Protein AF-A0A3B8PQ65-F1 (afdb_monomer_lite)

Radius of gyration: 44.31 Å; chains: 1; bounding box: 103×85×100 Å

Structure (mmCIF, N/CA/C/O backbone):
data_AF-A0A3B8PQ65-F1
#
_entry.id   AF-A0A3B8PQ65-F1
#
loop_
_atom_site.group_PDB
_atom_site.id
_atom_site.type_symbol
_atom_site.label_atom_id
_atom_site.label_alt_id
_atom_site.label_comp_id
_atom_site.label_asym_id
_atom_site.label_entity_id
_atom_site.label_seq_id
_atom_site.pdbx_PDB_ins_code
_atom_site.Cartn_x
_atom_site.Cartn_y
_atom_site.Cartn_z
_atom_site.occupancy
_atom_site.B_iso_or_equiv
_atom_site.auth_seq_id
_atom_site.auth_comp_id
_atom_site.auth_asym_id
_atom_site.auth_atom_id
_atom_site.pdbx_PDB_model_num
ATOM 1 N N . MET A 1 1 ? 38.666 -5.183 8.994 1.00 46.81 1 MET A N 1
ATOM 2 C CA . MET A 1 1 ? 38.186 -4.923 7.622 1.00 46.81 1 MET A CA 1
ATOM 3 C C . MET A 1 1 ? 37.839 -6.286 7.049 1.00 46.81 1 MET A C 1
ATOM 5 O O . MET A 1 1 ? 38.739 -7.111 6.954 1.00 46.81 1 MET A O 1
ATOM 9 N N . HIS A 1 2 ? 36.558 -6.598 6.848 1.00 49.34 2 HIS A N 1
ATOM 10 C CA . HIS A 1 2 ? 36.187 -7.867 6.217 1.00 49.34 2 HIS A CA 1
ATOM 11 C C . HIS A 1 2 ? 36.594 -7.792 4.737 1.00 49.34 2 HIS A C 1
ATOM 13 O O . HIS A 1 2 ? 36.259 -6.827 4.061 1.00 49.34 2 HIS A O 1
ATOM 19 N N . PHE A 1 3 ? 37.403 -8.756 4.287 1.00 73.19 3 PHE A N 1
ATOM 20 C CA . PHE A 1 3 ? 38.024 -8.808 2.952 1.00 73.19 3 PHE A CA 1
ATOM 21 C C . PHE A 1 3 ? 37.156 -9.505 1.893 1.00 73.19 3 PHE A C 1
ATOM 23 O O . PHE A 1 3 ? 37.560 -9.598 0.737 1.00 73.19 3 PHE A O 1
ATOM 30 N N . LEU A 1 4 ? 36.000 -10.036 2.285 1.00 80.88 4 LEU A N 1
ATOM 31 C CA . LEU A 1 4 ? 35.111 -10.779 1.400 1.00 80.88 4 LEU A CA 1
ATOM 32 C C . LEU A 1 4 ? 33.912 -9.908 1.014 1.00 80.88 4 LEU A C 1
ATOM 34 O O . LEU A 1 4 ? 33.467 -9.116 1.847 1.00 80.88 4 LEU A O 1
ATOM 38 N N . PRO A 1 5 ? 33.402 -10.045 -0.223 1.00 77.44 5 PRO A N 1
ATOM 39 C CA . PRO A 1 5 ? 32.169 -9.385 -0.630 1.00 77.44 5 PRO A CA 1
ATOM 40 C C . PRO A 1 5 ? 30.992 -9.868 0.225 1.00 77.44 5 PRO A C 1
ATOM 42 O O . PRO A 1 5 ? 31.006 -10.990 0.740 1.00 77.44 5 PRO A O 1
ATOM 45 N N . ASP A 1 6 ? 29.974 -9.019 0.358 1.00 80.25 6 ASP A N 1
ATOM 46 C CA . ASP A 1 6 ? 28.761 -9.352 1.101 1.00 80.25 6 ASP A CA 1
ATOM 47 C C . ASP A 1 6 ? 28.081 -10.593 0.509 1.00 80.25 6 ASP A C 1
ATOM 49 O O . ASP A 1 6 ? 27.907 -10.719 -0.707 1.00 80.25 6 ASP A O 1
ATOM 53 N N . VAL A 1 7 ? 27.683 -11.513 1.389 1.00 80.88 7 VAL A N 1
ATOM 54 C CA . VAL A 1 7 ? 26.943 -12.724 1.025 1.00 80.88 7 VAL A CA 1
ATOM 55 C C . VAL A 1 7 ? 25.487 -12.534 1.422 1.00 80.88 7 VAL A C 1
ATOM 57 O O . VAL A 1 7 ? 25.176 -12.254 2.579 1.00 80.88 7 VAL A O 1
ATOM 60 N N . TRP A 1 8 ? 24.592 -12.709 0.457 1.00 80.69 8 TRP A N 1
ATOM 61 C CA . TRP A 1 8 ? 23.153 -12.657 0.682 1.00 80.69 8 TRP A CA 1
ATOM 62 C C . TRP A 1 8 ? 22.672 -14.038 1.125 1.00 80.69 8 TRP A C 1
ATOM 64 O O . TRP A 1 8 ? 22.836 -15.014 0.396 1.00 80.69 8 TRP A O 1
ATOM 74 N N . VAL A 1 9 ? 22.099 -14.115 2.325 1.00 88.88 9 VAL A N 1
ATOM 75 C CA . VAL A 1 9 ? 21.521 -15.346 2.880 1.00 88.88 9 VAL A CA 1
ATOM 76 C C . VAL A 1 9 ? 20.003 -15.240 2.822 1.00 88.88 9 VAL A C 1
ATOM 78 O O . VAL A 1 9 ? 19.436 -14.166 3.041 1.00 88.88 9 VAL A O 1
ATOM 81 N N . GLU A 1 10 ? 19.343 -16.348 2.500 1.00 88.69 10 GLU A N 1
ATOM 82 C CA . GLU A 1 10 ? 17.889 -16.416 2.509 1.00 88.69 10 GLU A CA 1
ATOM 83 C C . GLU A 1 10 ? 17.350 -16.171 3.925 1.00 88.69 10 GLU A C 1
ATOM 85 O O . GLU A 1 10 ? 17.891 -16.650 4.917 1.00 88.69 10 GLU A O 1
ATOM 90 N N . CYS A 1 11 ? 16.282 -15.385 4.026 1.00 90.25 11 CYS A N 1
ATOM 91 C CA . CYS A 1 11 ? 15.634 -15.115 5.302 1.00 90.25 11 CYS A CA 1
ATOM 92 C C . CYS A 1 11 ? 14.860 -16.354 5.778 1.00 90.25 11 CYS A C 1
ATOM 94 O O . CYS A 1 11 ? 13.925 -16.773 5.100 1.00 90.25 11 CYS A O 1
ATOM 96 N N . ASP A 1 12 ? 15.171 -16.869 6.969 1.00 88.31 12 ASP A N 1
ATOM 97 C CA . ASP A 1 12 ? 14.507 -18.053 7.544 1.00 88.31 12 ASP A CA 1
ATOM 98 C C . ASP A 1 12 ? 13.001 -17.861 7.810 1.00 88.31 12 ASP A C 1
ATOM 100 O O . ASP A 1 12 ? 12.238 -18.827 7.840 1.00 88.31 12 ASP A O 1
ATOM 104 N N . GLU A 1 13 ? 12.560 -16.614 7.997 1.00 84.44 13 GLU A N 1
ATOM 105 C CA . GLU A 1 13 ? 11.170 -16.281 8.320 1.00 84.44 13 GLU A CA 1
ATOM 106 C C . GLU A 1 13 ? 10.282 -16.250 7.072 1.00 84.44 13 GLU A C 1
ATOM 108 O O . GLU A 1 13 ? 9.267 -16.943 7.007 1.00 84.44 13 GLU A O 1
ATOM 113 N N . CYS A 1 14 ? 10.668 -15.471 6.055 1.00 88.31 14 CYS A N 1
ATOM 114 C CA . CYS A 1 14 ? 9.870 -15.325 4.835 1.00 88.31 14 CYS A CA 1
ATOM 115 C C . CYS A 1 14 ? 10.316 -16.234 3.684 1.00 88.31 14 CYS A C 1
ATOM 117 O O . CYS A 1 14 ? 9.641 -16.253 2.658 1.00 88.31 14 CYS A O 1
ATOM 119 N N . ARG A 1 15 ? 11.441 -16.952 3.817 1.00 89.12 15 ARG A N 1
ATOM 120 C CA . ARG A 1 15 ? 12.019 -17.827 2.779 1.00 89.12 15 ARG A CA 1
ATOM 121 C C . ARG A 1 15 ? 12.126 -17.140 1.418 1.00 89.12 15 ARG A C 1
ATOM 123 O O . ARG A 1 15 ? 11.539 -17.555 0.423 1.00 89.12 15 ARG A O 1
ATOM 130 N N . GLY A 1 16 ? 12.717 -15.945 1.429 1.00 89.44 16 GLY A N 1
ATOM 131 C CA . GLY A 1 16 ? 12.894 -15.120 0.230 1.00 89.44 16 GLY A CA 1
ATOM 132 C C . GLY A 1 16 ? 11.618 -14.483 -0.344 1.00 89.44 16 GLY A C 1
ATOM 133 O O . GLY A 1 16 ? 11.722 -13.677 -1.267 1.00 89.44 16 GLY A O 1
ATOM 134 N N . ARG A 1 17 ? 10.426 -14.750 0.215 1.00 91.38 17 ARG A N 1
ATOM 135 C CA . ARG A 1 17 ? 9.135 -14.243 -0.299 1.00 91.38 17 ARG A CA 1
ATOM 136 C C . ARG A 1 17 ? 8.914 -12.751 -0.053 1.00 91.38 17 ARG A C 1
ATOM 138 O O . ARG A 1 17 ? 8.015 -12.185 -0.660 1.00 91.38 17 ARG A O 1
ATOM 145 N N . ARG A 1 18 ? 9.710 -12.103 0.813 1.00 93.62 18 ARG A N 1
ATOM 146 C CA . ARG A 1 18 ? 9.695 -10.650 1.133 1.00 93.62 18 ARG A CA 1
ATOM 147 C C . ARG A 1 18 ? 8.446 -10.127 1.860 1.00 93.62 18 ARG A C 1
ATOM 149 O O . ARG A 1 18 ? 8.422 -8.960 2.243 1.00 93.62 18 ARG A O 1
ATOM 156 N N . TYR A 1 19 ? 7.435 -10.967 2.073 1.00 92.19 19 TYR A N 1
ATOM 157 C CA . TYR A 1 19 ? 6.166 -10.607 2.707 1.00 92.19 19 TYR A CA 1
ATOM 158 C C . TYR A 1 19 ? 5.814 -11.570 3.845 1.00 92.19 19 TYR A C 1
ATOM 160 O O . TYR A 1 19 ? 6.259 -12.716 3.858 1.00 92.19 19 TYR A O 1
ATOM 168 N N . ASN A 1 20 ? 4.994 -11.099 4.787 1.00 84.44 20 ASN A N 1
ATOM 169 C CA . ASN A 1 20 ? 4.429 -11.931 5.850 1.00 84.44 20 ASN A CA 1
ATOM 170 C C . ASN A 1 20 ? 3.299 -12.835 5.331 1.00 84.44 20 ASN A C 1
ATOM 172 O O . ASN A 1 20 ? 2.727 -12.604 4.260 1.00 84.44 20 ASN A O 1
ATOM 176 N N . THR A 1 21 ? 2.958 -13.852 6.119 1.00 82.00 21 THR A N 1
ATOM 177 C CA . THR A 1 21 ? 1.952 -14.863 5.775 1.00 82.00 21 THR A CA 1
ATOM 178 C C . THR A 1 21 ? 0.586 -14.253 5.464 1.00 82.00 21 THR A C 1
ATOM 180 O O . THR A 1 21 ? -0.096 -14.714 4.555 1.00 82.00 21 THR A O 1
ATOM 183 N N . GLU A 1 22 ? 0.183 -13.185 6.156 1.00 78.56 22 GLU A N 1
ATOM 184 C CA . GLU A 1 22 ? -1.117 -12.546 5.934 1.00 78.56 22 GLU A CA 1
ATOM 185 C C . GLU A 1 22 ? -1.202 -11.845 4.582 1.00 78.56 22 GLU A C 1
ATOM 187 O O . GLU A 1 22 ? -2.238 -11.898 3.924 1.00 78.56 22 GLU A O 1
ATOM 192 N N . THR A 1 23 ? -0.114 -11.207 4.148 1.00 85.75 23 THR A N 1
ATOM 193 C CA . THR A 1 23 ? -0.048 -10.594 2.816 1.00 85.75 23 THR A CA 1
ATOM 194 C C . THR A 1 23 ? -0.063 -11.673 1.736 1.00 85.75 23 THR A C 1
ATOM 196 O O . THR A 1 23 ? -0.723 -11.509 0.713 1.00 85.75 23 THR A O 1
ATOM 199 N N . LEU A 1 24 ? 0.614 -12.800 1.981 1.00 88.00 24 LEU A N 1
ATOM 200 C CA . LEU A 1 24 ? 0.639 -13.946 1.069 1.00 88.00 24 LEU A CA 1
ATOM 201 C C . LEU A 1 24 ? -0.681 -14.734 1.035 1.00 88.00 24 LEU A C 1
ATOM 203 O O . LEU A 1 24 ? -0.878 -15.527 0.126 1.00 88.00 24 LEU A O 1
ATOM 207 N N . ALA A 1 25 ? -1.605 -14.516 1.972 1.00 84.00 25 ALA A N 1
ATOM 208 C CA . ALA A 1 25 ? -2.940 -15.113 1.902 1.00 84.00 25 ALA A CA 1
ATOM 209 C C . ALA A 1 25 ? -3.818 -14.463 0.815 1.00 84.00 25 ALA A C 1
ATOM 211 O O . ALA A 1 25 ? -4.789 -15.067 0.355 1.00 84.00 25 ALA A O 1
ATOM 212 N N . VAL A 1 26 ? -3.492 -13.234 0.396 1.00 84.94 26 VAL A N 1
ATOM 213 C CA . VAL A 1 26 ? -4.221 -12.523 -0.657 1.00 84.94 26 VAL A CA 1
ATOM 214 C C . VAL A 1 26 ? -3.708 -12.975 -2.018 1.00 84.94 26 VAL A C 1
ATOM 216 O O . VAL A 1 26 ? -2.518 -12.866 -2.318 1.00 84.94 26 VAL A O 1
ATOM 219 N N . THR A 1 27 ? -4.623 -13.454 -2.859 1.00 89.06 27 THR A N 1
ATOM 220 C CA . THR A 1 27 ? -4.303 -13.956 -4.197 1.00 89.06 27 THR A CA 1
ATOM 221 C C . THR A 1 27 ? -5.087 -13.226 -5.283 1.00 89.06 27 THR A C 1
ATOM 223 O O . THR A 1 27 ? -6.218 -12.783 -5.079 1.00 89.06 27 THR A O 1
ATOM 226 N N . TYR A 1 28 ? -4.478 -13.118 -6.460 1.00 88.06 28 TYR A N 1
ATOM 227 C CA . TYR A 1 28 ? -5.095 -12.659 -7.699 1.00 88.06 28 TYR A CA 1
ATOM 228 C C . TYR A 1 28 ? -4.935 -13.757 -8.752 1.00 88.06 28 TYR A C 1
ATOM 230 O O . TYR A 1 28 ? -3.815 -14.163 -9.049 1.00 88.06 28 TYR A O 1
ATOM 238 N N . HIS A 1 29 ? -6.052 -14.298 -9.252 1.00 89.19 29 HIS A N 1
ATOM 239 C CA . HIS A 1 29 ? -6.072 -15.493 -10.115 1.00 89.19 29 HIS A CA 1
ATOM 240 C C . HIS A 1 29 ? -5.200 -16.653 -9.587 1.00 89.19 29 HIS A C 1
ATOM 242 O O . HIS A 1 29 ? -4.541 -17.345 -10.351 1.00 89.19 29 HIS A O 1
ATOM 248 N N . GLY A 1 30 ? -5.191 -16.860 -8.265 1.00 90.19 30 GLY A N 1
ATOM 249 C CA . GLY A 1 30 ? -4.412 -17.921 -7.617 1.00 90.19 30 GLY A CA 1
ATOM 250 C C . GLY A 1 30 ? -2.946 -17.577 -7.326 1.00 90.19 30 GLY A C 1
ATOM 251 O O . GLY A 1 30 ? -2.271 -18.379 -6.691 1.00 90.19 30 GLY A O 1
ATOM 252 N N . HIS A 1 31 ? -2.467 -16.390 -7.708 1.00 93.62 31 HIS A N 1
ATOM 253 C CA . HIS A 1 31 ? -1.097 -15.940 -7.452 1.00 93.62 31 HIS A CA 1
ATOM 254 C C . HIS A 1 31 ? -1.036 -14.938 -6.299 1.00 93.62 31 HIS A C 1
ATOM 256 O O . HIS A 1 31 ? -1.793 -13.967 -6.263 1.00 93.62 31 HIS A O 1
ATOM 262 N N . THR A 1 32 ? -0.112 -15.141 -5.366 1.00 94.31 32 THR A N 1
ATOM 263 C CA . THR A 1 32 ? 0.241 -14.143 -4.347 1.00 94.31 32 THR A CA 1
ATOM 264 C C . THR A 1 32 ? 1.127 -13.051 -4.950 1.00 94.31 32 THR A C 1
ATOM 266 O O . THR A 1 32 ? 1.686 -13.210 -6.036 1.00 94.31 32 THR A O 1
ATOM 269 N N . ILE A 1 33 ? 1.337 -11.947 -4.226 1.00 95.31 33 ILE A N 1
ATOM 270 C CA . ILE A 1 33 ? 2.280 -10.903 -4.662 1.00 95.31 33 ILE A CA 1
ATOM 271 C C . ILE A 1 33 ? 3.713 -11.432 -4.842 1.00 95.31 33 ILE A C 1
ATOM 273 O O . ILE A 1 33 ? 4.424 -10.974 -5.732 1.00 95.31 33 ILE A O 1
ATOM 277 N N . ALA A 1 34 ? 4.132 -12.412 -4.036 1.00 96.12 34 ALA A N 1
ATOM 278 C CA . ALA A 1 34 ? 5.449 -13.022 -4.180 1.00 96.12 34 ALA A CA 1
ATOM 279 C C . ALA A 1 34 ? 5.536 -13.876 -5.450 1.00 96.12 34 ALA A C 1
ATOM 281 O O . ALA A 1 34 ? 6.539 -13.792 -6.147 1.00 96.12 34 ALA A O 1
ATOM 282 N N . ASP A 1 35 ? 4.479 -14.620 -5.796 1.00 96.25 35 ASP A N 1
ATOM 283 C CA . ASP A 1 35 ? 4.436 -15.395 -7.048 1.00 96.25 35 ASP A CA 1
ATOM 284 C C . ASP A 1 35 ? 4.490 -14.471 -8.272 1.00 96.25 35 ASP A C 1
ATOM 286 O O . ASP A 1 35 ? 5.204 -14.744 -9.230 1.00 96.25 35 ASP A O 1
ATOM 290 N N . VAL A 1 36 ? 3.785 -13.334 -8.218 1.00 96.62 36 VAL A N 1
ATOM 291 C CA . VAL A 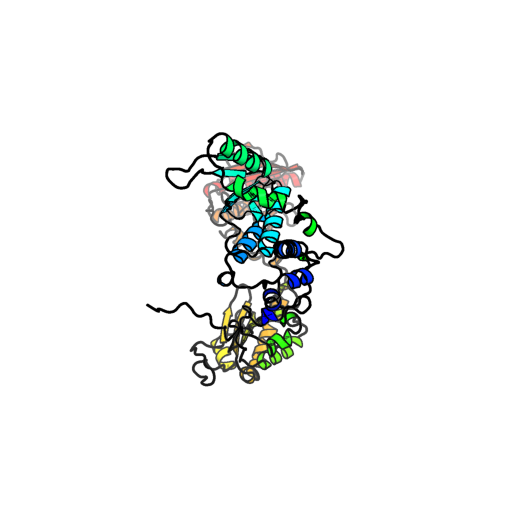1 36 ? 3.813 -12.306 -9.274 1.00 96.62 36 VAL A CA 1
ATOM 292 C C . VAL A 1 36 ? 5.197 -11.679 -9.444 1.00 96.62 36 VAL A C 1
ATOM 294 O O . VAL A 1 36 ? 5.581 -11.323 -10.553 1.00 96.62 36 VAL A O 1
ATOM 297 N N . LEU A 1 37 ? 5.961 -11.518 -8.366 1.00 96.81 37 LEU A N 1
ATOM 298 C CA . LEU A 1 37 ? 7.332 -11.017 -8.465 1.00 96.81 37 LEU A CA 1
ATOM 299 C C . LEU A 1 37 ? 8.313 -12.091 -8.952 1.00 96.81 37 LEU A C 1
ATOM 301 O O . LEU A 1 37 ? 9.356 -11.741 -9.491 1.00 96.81 37 LEU A O 1
ATOM 305 N N . ASP A 1 38 ? 8.005 -13.372 -8.779 1.00 95.75 38 ASP A N 1
ATOM 306 C CA . ASP A 1 38 ? 8.897 -14.463 -9.179 1.00 95.75 38 ASP A CA 1
ATOM 307 C C . ASP A 1 38 ? 8.666 -14.934 -10.625 1.00 95.75 38 ASP A C 1
ATOM 309 O O . ASP A 1 38 ? 9.545 -15.538 -11.232 1.00 95.75 38 ASP A O 1
ATOM 313 N N . MET A 1 39 ? 7.509 -14.620 -11.219 1.00 96.56 39 MET A N 1
ATOM 314 C CA . MET A 1 39 ? 7.220 -14.991 -12.606 1.00 96.56 39 MET A CA 1
ATOM 315 C C . MET A 1 39 ? 7.986 -14.133 -13.633 1.00 96.56 39 MET A C 1
ATOM 317 O O . MET A 1 39 ? 8.249 -12.944 -13.391 1.00 96.56 39 MET A O 1
ATOM 321 N N . PRO A 1 40 ? 8.295 -14.700 -14.816 1.00 97.81 40 PRO A N 1
ATOM 322 C CA . PRO A 1 40 ? 8.808 -13.947 -15.952 1.00 97.81 40 PRO A CA 1
ATOM 323 C C . PRO A 1 40 ? 7.863 -12.814 -16.367 1.00 97.81 40 PRO A C 1
ATOM 325 O O . PRO A 1 40 ? 6.636 -12.952 -16.321 1.00 97.81 40 PRO A O 1
ATOM 328 N N . ILE A 1 41 ? 8.424 -11.708 -16.854 1.00 96.88 41 ILE A N 1
ATOM 329 C CA . ILE A 1 41 ? 7.659 -10.552 -17.343 1.00 96.88 41 ILE A CA 1
ATOM 330 C C . ILE A 1 41 ? 6.657 -10.965 -18.437 1.00 96.88 41 ILE A C 1
ATOM 332 O O . ILE A 1 41 ? 5.534 -10.454 -18.459 1.00 96.88 41 ILE A O 1
ATOM 336 N N . ALA A 1 42 ? 7.010 -11.929 -19.294 1.00 96.19 42 ALA A N 1
ATOM 337 C CA . ALA A 1 42 ? 6.108 -12.486 -20.305 1.00 96.19 42 ALA A CA 1
ATOM 338 C C . ALA A 1 42 ? 4.828 -13.100 -19.710 1.00 96.19 42 ALA A C 1
ATOM 340 O O . ALA A 1 42 ? 3.741 -12.964 -20.275 1.00 96.19 42 ALA A O 1
ATOM 341 N N . GLU A 1 43 ? 4.952 -13.799 -18.582 1.00 97.12 43 GLU A N 1
ATOM 342 C CA . GLU A 1 43 ? 3.827 -14.438 -17.896 1.00 97.12 43 GLU A CA 1
ATOM 343 C C . GLU A 1 43 ? 2.993 -13.411 -17.142 1.00 97.12 43 GLU A C 1
ATOM 345 O O . GLU A 1 43 ? 1.766 -13.415 -17.247 1.00 97.12 43 GLU A O 1
ATOM 350 N N . ALA A 1 44 ? 3.651 -12.460 -16.480 1.00 96.94 44 ALA A N 1
ATOM 351 C CA . ALA A 1 44 ? 2.965 -11.352 -15.835 1.00 96.94 44 ALA A CA 1
ATOM 352 C C . ALA A 1 44 ? 2.146 -10.521 -16.832 1.00 96.94 44 ALA A C 1
ATOM 354 O O . ALA A 1 44 ? 1.033 -10.098 -16.523 1.00 96.94 44 ALA A O 1
ATOM 355 N N . LEU A 1 45 ? 2.658 -10.314 -18.052 1.00 95.44 45 LEU A N 1
ATOM 356 C CA . LEU A 1 45 ? 1.922 -9.616 -19.105 1.00 95.44 45 LEU A CA 1
ATOM 357 C C . LEU A 1 45 ? 0.610 -10.333 -19.453 1.00 95.44 45 LEU A C 1
ATOM 359 O O . LEU A 1 45 ? -0.402 -9.662 -19.643 1.00 95.44 45 LEU A O 1
ATOM 363 N N . LYS A 1 46 ? 0.618 -11.671 -19.504 1.00 95.44 46 LYS A N 1
ATOM 364 C CA . LYS A 1 46 ? -0.592 -12.477 -19.729 1.00 95.44 46 LYS A CA 1
ATOM 365 C C . LYS A 1 46 ? -1.546 -12.380 -18.540 1.00 95.44 46 LYS A C 1
ATOM 367 O O . LYS A 1 46 ? -2.736 -12.171 -18.733 1.00 95.44 46 LYS A O 1
ATOM 372 N N . LEU A 1 47 ? -1.024 -12.472 -17.314 1.00 94.75 47 LEU A N 1
ATOM 373 C CA . LEU A 1 47 ? -1.824 -12.387 -16.088 1.00 94.75 47 LEU A CA 1
ATOM 374 C C . LEU A 1 47 ? -2.564 -11.045 -15.955 1.00 94.75 47 LEU A C 1
ATOM 376 O O . LEU A 1 47 ? -3.691 -11.011 -15.469 1.00 94.75 47 LEU A O 1
ATOM 380 N N . PHE A 1 48 ? -1.936 -9.946 -16.382 1.00 93.81 48 PHE A N 1
ATOM 381 C CA . PHE A 1 48 ? -2.473 -8.586 -16.256 1.00 93.81 48 PHE A CA 1
ATOM 382 C C . PHE A 1 48 ? -2.939 -7.979 -17.590 1.00 93.81 48 PHE A C 1
ATOM 384 O O . PHE A 1 48 ? -3.028 -6.753 -17.720 1.00 93.81 48 PHE A O 1
ATOM 391 N N . GLU A 1 49 ? -3.246 -8.805 -18.595 1.00 91.88 49 GLU A N 1
ATOM 392 C CA . GLU A 1 49 ? -3.615 -8.337 -19.939 1.00 91.88 49 GLU A CA 1
ATOM 393 C C . GLU A 1 49 ? -4.878 -7.457 -19.960 1.00 91.88 49 GLU A C 1
ATOM 395 O O . GLU A 1 49 ? -5.007 -6.559 -20.795 1.00 91.88 49 GLU A O 1
ATOM 400 N N . ASN A 1 50 ? -5.781 -7.670 -19.004 1.00 90.69 50 ASN A N 1
ATOM 401 C CA . ASN A 1 50 ? -7.036 -6.943 -18.825 1.00 90.69 50 ASN A CA 1
ATOM 402 C C . ASN A 1 50 ? -6.887 -5.672 -17.965 1.00 90.69 50 ASN A C 1
ATOM 404 O O . ASN A 1 50 ? -7.884 -5.037 -17.619 1.00 90.69 50 ASN A O 1
ATOM 408 N N . ILE A 1 51 ? -5.666 -5.292 -17.568 1.00 91.31 51 ILE A N 1
ATOM 409 C CA . ILE A 1 51 ? -5.407 -4.110 -16.733 1.00 91.31 51 ILE A CA 1
ATOM 410 C C . ILE A 1 51 ? -4.448 -3.171 -17.478 1.00 91.31 51 ILE A C 1
ATOM 412 O O . ILE A 1 51 ? -3.229 -3.268 -17.319 1.00 91.31 51 ILE A O 1
ATOM 416 N N . PRO A 1 52 ? -4.961 -2.189 -18.248 1.00 88.81 52 PRO A N 1
ATOM 417 C CA . PRO A 1 52 ? -4.156 -1.344 -19.141 1.00 88.81 52 PRO A CA 1
ATOM 418 C C . PRO A 1 52 ? -2.965 -0.653 -18.482 1.00 88.81 52 PRO A C 1
ATOM 420 O O . PRO A 1 52 ? -1.889 -0.549 -19.070 1.00 88.81 52 PRO A O 1
ATOM 423 N N . ARG A 1 53 ? -3.142 -0.201 -17.233 1.00 87.94 53 ARG A N 1
ATOM 424 C CA . ARG A 1 53 ? -2.095 0.500 -16.473 1.00 87.94 53 ARG A CA 1
ATOM 425 C C . ARG A 1 53 ? -0.899 -0.389 -16.130 1.00 87.94 53 ARG A C 1
ATOM 427 O O . ARG A 1 53 ? 0.178 0.152 -15.910 1.00 87.94 53 ARG A O 1
ATOM 434 N N . ILE A 1 54 ? -1.097 -1.706 -16.061 1.00 91.62 54 ILE A N 1
ATOM 435 C CA . ILE A 1 54 ? -0.043 -2.697 -15.812 1.00 91.62 54 ILE A CA 1
ATOM 436 C C . ILE A 1 54 ? 0.435 -3.283 -17.146 1.00 91.62 54 ILE A C 1
ATOM 438 O O . ILE A 1 54 ? 1.639 -3.366 -17.379 1.00 91.62 54 ILE A O 1
ATOM 442 N N . ARG A 1 55 ? -0.497 -3.591 -18.059 1.00 91.31 55 ARG A N 1
ATOM 443 C CA . ARG A 1 55 ? -0.212 -4.108 -19.402 1.00 91.31 55 ARG A CA 1
ATOM 444 C C . ARG A 1 55 ? 0.809 -3.260 -20.154 1.00 91.31 55 ARG A C 1
ATOM 446 O O . ARG A 1 55 ? 1.738 -3.820 -20.719 1.00 91.31 55 ARG A O 1
ATOM 453 N N . ALA A 1 56 ? 0.651 -1.934 -20.179 1.00 88.88 56 ALA A N 1
ATOM 454 C CA . ALA A 1 56 ? 1.519 -1.074 -20.985 1.00 88.88 56 ALA A CA 1
ATOM 455 C C . ALA A 1 56 ? 3.004 -1.137 -20.557 1.00 88.88 56 ALA A C 1
ATOM 457 O O . ALA A 1 56 ? 3.823 -1.469 -21.410 1.00 88.88 56 ALA A O 1
ATOM 458 N N . PRO A 1 57 ? 3.379 -0.918 -19.278 1.00 90.56 57 PRO A N 1
ATOM 459 C CA . PRO A 1 57 ? 4.762 -1.108 -18.829 1.00 90.56 57 PRO A CA 1
ATOM 460 C C . PRO A 1 57 ? 5.327 -2.512 -19.090 1.00 90.56 57 PRO A C 1
ATOM 462 O O . PRO A 1 57 ? 6.465 -2.628 -19.539 1.00 90.56 57 PRO A O 1
ATOM 465 N N . LEU A 1 58 ? 4.544 -3.572 -18.846 1.00 93.62 58 LEU A N 1
ATOM 466 C CA . LEU A 1 58 ? 4.994 -4.953 -19.070 1.00 93.62 58 LEU A CA 1
ATOM 467 C C . LEU A 1 58 ? 5.220 -5.250 -20.554 1.00 93.62 58 LEU A C 1
ATOM 469 O O . LEU A 1 58 ? 6.238 -5.824 -20.923 1.00 93.62 58 LEU A O 1
ATOM 473 N N . ALA A 1 59 ? 4.312 -4.803 -21.420 1.00 90.81 59 ALA A N 1
ATOM 474 C CA . ALA A 1 59 ? 4.455 -4.963 -22.859 1.00 90.81 59 ALA A CA 1
ATOM 475 C C . ALA A 1 59 ? 5.659 -4.191 -23.404 1.00 90.81 59 ALA A C 1
ATOM 477 O O . ALA A 1 59 ? 6.342 -4.702 -24.287 1.00 90.81 59 ALA A O 1
ATOM 478 N N . THR A 1 60 ? 5.957 -3.008 -22.854 1.00 88.75 60 THR A N 1
ATOM 479 C CA . THR A 1 60 ? 7.189 -2.281 -23.177 1.00 88.75 60 THR A CA 1
ATOM 480 C C . THR A 1 60 ? 8.414 -3.123 -22.830 1.00 88.75 60 THR A C 1
ATOM 482 O O . THR A 1 60 ? 9.275 -3.302 -23.681 1.00 88.75 60 THR A O 1
ATOM 485 N N . LEU A 1 61 ? 8.483 -3.694 -21.621 1.00 91.00 61 LEU A N 1
ATOM 486 C CA . LEU A 1 61 ? 9.598 -4.559 -21.212 1.00 91.00 61 LEU A CA 1
ATOM 487 C C . LEU A 1 61 ? 9.743 -5.798 -22.117 1.00 91.00 61 LEU A C 1
ATOM 489 O O . LEU A 1 61 ? 10.860 -6.154 -22.491 1.00 91.00 61 LEU A O 1
ATOM 493 N N . CYS A 1 62 ? 8.634 -6.409 -22.543 1.00 89.62 62 CYS A N 1
ATOM 494 C CA . CYS A 1 62 ? 8.673 -7.503 -23.515 1.00 89.62 62 CYS A CA 1
ATOM 495 C C . CYS A 1 62 ? 9.177 -7.048 -24.891 1.00 89.62 62 CYS A C 1
ATOM 497 O O . CYS A 1 62 ? 10.018 -7.711 -25.491 1.00 89.62 62 CYS A O 1
ATOM 499 N N . ALA A 1 63 ? 8.696 -5.908 -25.392 1.00 82.44 63 ALA A N 1
ATOM 500 C CA . ALA A 1 63 ? 9.064 -5.392 -26.710 1.00 82.44 63 ALA A CA 1
ATOM 501 C C . ALA A 1 63 ? 10.564 -5.090 -26.831 1.00 82.44 63 ALA A C 1
ATOM 503 O O . ALA A 1 63 ? 11.138 -5.214 -27.911 1.00 82.44 63 ALA A O 1
ATOM 504 N N . ILE A 1 64 ? 11.205 -4.735 -25.716 1.00 81.38 64 ILE A N 1
ATOM 505 C CA . ILE A 1 64 ? 12.644 -4.464 -25.658 1.00 81.38 64 ILE A CA 1
ATOM 506 C C . ILE A 1 64 ? 13.487 -5.721 -25.358 1.00 81.38 64 ILE A C 1
ATOM 508 O O . ILE A 1 64 ? 14.710 -5.632 -25.238 1.00 81.38 64 ILE A O 1
ATOM 512 N N . GLY A 1 65 ? 12.846 -6.889 -25.232 1.00 83.81 65 GLY A N 1
ATOM 513 C CA . GLY A 1 65 ? 13.507 -8.182 -25.050 1.00 83.81 65 GLY A CA 1
ATOM 514 C C . GLY A 1 65 ? 13.840 -8.577 -23.625 1.00 83.81 65 GLY A C 1
ATOM 515 O O . GLY A 1 65 ? 14.767 -9.360 -23.451 1.00 83.81 65 GLY A O 1
ATOM 516 N N . LEU A 1 66 ? 13.157 -8.016 -22.628 1.00 89.88 66 LEU A N 1
ATOM 517 C CA . LEU A 1 66 ? 13.327 -8.377 -21.217 1.00 89.88 66 LEU A CA 1
ATOM 518 C C . LEU A 1 66 ? 12.223 -9.319 -20.720 1.00 89.88 66 LEU A C 1
ATOM 520 O O . LEU A 1 66 ? 12.006 -9.449 -19.521 1.00 89.88 66 LEU A O 1
ATOM 524 N N . ASP A 1 67 ? 11.509 -9.973 -21.631 1.00 91.62 67 ASP A N 1
ATOM 525 C CA . ASP A 1 67 ? 10.379 -10.857 -21.347 1.00 91.62 67 ASP A CA 1
ATOM 526 C C . ASP A 1 67 ? 10.753 -12.073 -20.473 1.00 91.62 67 ASP A C 1
ATOM 528 O O . ASP A 1 67 ? 9.911 -12.563 -19.716 1.00 91.62 67 ASP A O 1
ATOM 532 N N . TYR A 1 68 ? 12.017 -12.506 -20.528 1.00 92.38 68 TYR A N 1
ATOM 533 C CA . TYR A 1 68 ? 12.559 -13.624 -19.751 1.00 92.38 68 TYR A CA 1
ATOM 534 C C . TYR A 1 68 ? 12.929 -13.272 -18.303 1.00 92.38 68 TYR A C 1
ATOM 536 O O . TYR A 1 68 ? 13.063 -14.179 -17.481 1.00 92.38 68 TYR A O 1
ATOM 544 N N . LEU A 1 69 ? 13.132 -11.988 -17.979 1.00 94.56 69 LEU A N 1
ATOM 545 C CA . LEU A 1 69 ? 13.498 -11.583 -16.621 1.00 94.56 69 LEU A CA 1
ATOM 546 C C . LEU A 1 69 ? 12.311 -11.760 -15.681 1.00 94.56 69 LEU A C 1
ATOM 548 O O . LEU A 1 69 ? 11.162 -11.526 -16.064 1.00 94.56 69 LEU A O 1
ATOM 552 N N . THR A 1 70 ? 12.588 -12.117 -14.429 1.00 96.44 70 THR A N 1
ATOM 553 C CA . THR A 1 70 ? 11.552 -12.133 -13.394 1.00 96.44 70 THR A CA 1
ATOM 554 C C . THR A 1 70 ? 11.262 -10.710 -12.927 1.00 96.44 70 THR A C 1
ATOM 556 O O . THR A 1 70 ? 12.163 -9.875 -12.806 1.00 96.44 70 THR A O 1
ATOM 559 N N . LEU A 1 71 ? 9.993 -10.400 -12.654 1.00 95.56 71 LEU A N 1
ATOM 560 C CA . LEU A 1 71 ? 9.578 -9.040 -12.275 1.00 95.56 71 LEU A CA 1
ATOM 561 C C . LEU A 1 71 ? 10.286 -8.508 -11.021 1.00 95.56 71 LEU A C 1
ATOM 563 O O . LEU A 1 71 ? 10.540 -7.311 -10.889 1.00 95.56 71 LEU A O 1
ATOM 567 N N . GLY A 1 72 ? 10.564 -9.401 -10.080 1.00 94.44 72 GLY A N 1
ATOM 568 C CA . GLY A 1 72 ? 11.185 -9.132 -8.796 1.00 94.44 72 GLY A CA 1
ATOM 569 C C . GLY A 1 72 ? 12.695 -9.324 -8.784 1.00 94.44 72 GLY A C 1
ATOM 570 O O . GLY A 1 72 ? 13.262 -9.298 -7.681 1.00 94.44 72 GLY A O 1
ATOM 571 N N . GLN A 1 73 ? 13.335 -9.529 -9.943 1.00 93.38 73 GLN A N 1
ATOM 572 C CA . GLN A 1 73 ? 14.780 -9.714 -10.040 1.00 93.38 73 GLN A CA 1
ATOM 573 C C . GLN A 1 73 ? 15.519 -8.552 -9.358 1.00 93.38 73 GLN A C 1
ATOM 575 O O . GLN A 1 73 ? 15.245 -7.383 -9.648 1.00 93.38 73 GLN A O 1
ATOM 580 N N . PRO A 1 74 ? 16.444 -8.833 -8.424 1.00 90.31 74 PRO A N 1
ATOM 581 C CA . PRO A 1 74 ? 17.201 -7.780 -7.765 1.00 90.31 74 PRO A CA 1
ATOM 582 C C . PRO A 1 74 ? 18.022 -6.960 -8.769 1.00 90.31 74 PRO A C 1
ATOM 584 O O . PRO A 1 74 ? 18.790 -7.509 -9.550 1.00 90.31 74 PRO A O 1
ATOM 587 N N . ALA A 1 75 ? 17.932 -5.630 -8.704 1.00 89.56 75 ALA A N 1
ATOM 588 C CA . ALA A 1 75 ? 18.678 -4.749 -9.608 1.00 89.56 75 ALA A CA 1
ATOM 589 C C . ALA A 1 75 ? 20.205 -5.010 -9.661 1.00 89.56 75 ALA A C 1
ATOM 591 O O . ALA A 1 75 ? 20.761 -4.926 -10.753 1.00 89.56 75 ALA A O 1
ATOM 592 N N . PRO A 1 76 ? 20.899 -5.367 -8.554 1.00 87.25 76 PRO A N 1
ATOM 593 C CA . PRO A 1 76 ? 22.335 -5.664 -8.595 1.00 87.25 76 PRO A CA 1
ATOM 594 C C . PRO A 1 76 ? 22.718 -6.924 -9.382 1.00 87.25 76 PRO A C 1
ATOM 596 O O . PRO A 1 76 ? 23.895 -7.098 -9.679 1.00 87.25 76 PRO A O 1
ATOM 599 N N . THR A 1 77 ? 21.768 -7.817 -9.679 1.00 89.00 77 THR A N 1
ATOM 600 C CA . THR A 1 77 ? 22.035 -9.048 -10.443 1.00 89.00 77 THR A CA 1
ATOM 601 C C . THR A 1 77 ? 21.778 -8.881 -11.937 1.00 89.00 77 THR A C 1
ATOM 603 O O . THR A 1 77 ? 21.988 -9.827 -12.692 1.00 89.00 77 THR A O 1
ATOM 606 N N . LEU A 1 78 ? 21.322 -7.702 -12.372 1.00 89.50 78 LEU A N 1
ATOM 607 C CA . LEU A 1 78 ? 21.164 -7.380 -13.785 1.00 89.50 78 LEU A CA 1
ATOM 608 C C . LEU A 1 78 ? 22.535 -7.137 -14.423 1.00 89.50 78 LEU A C 1
ATOM 610 O O . LEU A 1 78 ? 23.388 -6.439 -13.872 1.00 89.50 78 LEU A O 1
ATOM 614 N N . SER A 1 79 ? 22.721 -7.663 -15.627 1.00 85.75 79 SER A N 1
ATOM 615 C CA . SER A 1 79 ? 23.820 -7.274 -16.507 1.00 85.75 79 SER A CA 1
ATOM 616 C C . SER A 1 79 ? 23.710 -5.796 -16.899 1.00 85.75 79 SER A C 1
ATOM 618 O O . SER A 1 79 ? 22.632 -5.194 -16.861 1.00 85.75 79 SER A O 1
ATOM 620 N N . GLY A 1 80 ? 24.822 -5.198 -17.338 1.00 82.19 80 GLY A N 1
ATOM 621 C CA . GLY A 1 80 ? 24.825 -3.809 -17.816 1.00 82.19 80 GLY A CA 1
ATOM 622 C C . GLY A 1 80 ? 23.806 -3.565 -18.938 1.00 82.19 80 GLY A C 1
ATOM 623 O O . GLY A 1 80 ? 23.051 -2.594 -18.881 1.00 82.19 80 GLY A O 1
ATOM 624 N N . GLY A 1 81 ? 23.708 -4.495 -19.896 1.00 79.81 81 GLY A N 1
ATOM 625 C CA . GLY A 1 81 ? 22.752 -4.424 -21.005 1.00 79.81 81 GLY A CA 1
ATOM 626 C C . GLY A 1 81 ? 21.288 -4.576 -20.580 1.00 79.81 81 GLY A C 1
ATOM 627 O O . GLY A 1 81 ? 20.402 -3.931 -21.141 1.00 79.81 81 GLY A O 1
ATOM 628 N N . GLU A 1 82 ? 20.995 -5.395 -19.568 1.00 86.38 82 GLU A N 1
ATOM 629 C CA . GLU A 1 82 ? 19.647 -5.488 -18.986 1.00 86.38 82 GLU A CA 1
ATOM 630 C C . GLU A 1 82 ? 19.275 -4.203 -18.243 1.00 86.38 82 GLU A C 1
ATOM 632 O O . GLU A 1 82 ? 18.217 -3.630 -18.499 1.00 86.38 82 GLU A O 1
ATOM 637 N N . ALA A 1 83 ? 20.161 -3.697 -17.382 1.00 86.94 83 ALA A N 1
ATOM 638 C CA . ALA A 1 83 ? 19.933 -2.463 -16.634 1.00 86.94 83 ALA A CA 1
ATOM 639 C C . ALA A 1 83 ? 19.704 -1.259 -17.565 1.00 86.94 83 ALA A C 1
ATOM 641 O O . ALA A 1 83 ? 18.808 -0.438 -17.338 1.00 86.94 83 ALA A O 1
ATOM 642 N N . GLN A 1 84 ? 20.473 -1.176 -18.653 1.00 82.75 84 GLN A N 1
ATOM 643 C CA . GLN A 1 84 ? 20.296 -0.155 -19.677 1.00 82.75 84 GLN A CA 1
ATOM 644 C C . GLN A 1 84 ? 18.938 -0.266 -20.375 1.00 82.75 84 GLN A C 1
ATOM 646 O O . GLN A 1 84 ? 18.233 0.737 -20.505 1.00 82.75 84 GLN A O 1
ATOM 651 N N . ARG A 1 85 ? 18.531 -1.474 -20.777 1.00 84.81 85 ARG A N 1
ATOM 652 C CA . ARG A 1 85 ? 17.220 -1.711 -21.396 1.00 84.81 85 ARG A CA 1
ATOM 653 C C . ARG A 1 85 ? 16.071 -1.361 -20.451 1.00 84.81 85 ARG A C 1
ATOM 655 O O . ARG A 1 85 ? 15.153 -0.668 -20.876 1.00 84.81 85 ARG A O 1
ATOM 662 N N . VAL A 1 86 ? 16.148 -1.709 -19.163 1.00 89.12 86 VAL A N 1
ATOM 663 C CA . VAL A 1 86 ? 15.150 -1.291 -18.155 1.00 89.12 86 VAL A CA 1
ATOM 664 C C . VAL A 1 86 ? 15.021 0.238 -18.103 1.00 89.12 86 VAL A C 1
ATOM 666 O O . VAL A 1 86 ? 13.907 0.768 -18.083 1.00 89.12 86 VAL A O 1
ATOM 669 N N . LYS A 1 87 ? 16.146 0.966 -18.140 1.00 86.31 87 LYS A N 1
ATOM 670 C CA . LYS A 1 87 ? 16.152 2.437 -18.168 1.00 86.31 87 LYS A CA 1
ATOM 671 C C . LYS A 1 87 ? 15.480 2.989 -19.430 1.00 86.31 87 LYS A C 1
ATOM 673 O O . LYS A 1 87 ? 14.690 3.926 -19.331 1.00 86.31 87 LYS A O 1
ATOM 678 N N . LEU A 1 88 ? 15.745 2.398 -20.595 1.00 83.56 88 LEU A N 1
ATOM 679 C CA . LEU A 1 88 ? 15.098 2.789 -21.852 1.00 83.56 88 LEU A CA 1
ATOM 680 C C . LEU A 1 88 ? 13.595 2.485 -21.848 1.00 83.56 88 LEU A C 1
ATOM 682 O O . LEU A 1 88 ? 12.807 3.327 -22.275 1.00 83.56 88 LEU A O 1
ATOM 686 N N . ALA A 1 89 ? 13.182 1.338 -21.298 1.00 85.44 89 ALA A N 1
ATOM 687 C CA . ALA A 1 89 ? 11.772 0.984 -21.115 1.00 85.44 89 ALA A CA 1
ATOM 688 C C . ALA A 1 89 ? 11.028 2.048 -20.301 1.00 85.44 89 ALA A C 1
ATOM 690 O O . ALA A 1 89 ? 9.924 2.461 -20.658 1.00 85.44 89 ALA A O 1
ATOM 691 N N . ALA A 1 90 ? 11.647 2.498 -19.205 1.00 86.94 90 ALA A N 1
ATOM 692 C CA . ALA A 1 90 ? 11.079 3.510 -18.328 1.00 86.94 90 ALA A CA 1
ATOM 693 C C . ALA A 1 90 ? 10.892 4.853 -19.047 1.00 86.94 90 ALA A C 1
ATOM 695 O O . ALA A 1 90 ? 9.873 5.512 -18.844 1.00 86.94 90 ALA A O 1
ATOM 696 N N . GLU A 1 91 ? 11.838 5.244 -19.905 1.00 84.62 91 GLU A N 1
ATOM 697 C CA . GLU A 1 91 ? 11.698 6.448 -20.723 1.00 84.62 91 GLU A CA 1
ATOM 698 C C . GLU A 1 91 ? 10.621 6.286 -21.796 1.00 84.62 91 GLU A C 1
ATOM 700 O O . GLU A 1 91 ? 9.791 7.178 -21.937 1.00 84.62 91 GLU A O 1
ATOM 705 N N . LEU A 1 92 ? 10.557 5.144 -22.485 1.00 82.12 92 LEU A N 1
ATOM 706 C CA . LEU A 1 92 ? 9.546 4.877 -23.511 1.00 82.12 92 LEU A CA 1
ATOM 707 C C . LEU A 1 92 ? 8.120 4.862 -22.925 1.00 82.12 92 LEU A C 1
ATOM 709 O O . LEU A 1 92 ? 7.189 5.372 -23.546 1.00 82.12 92 LEU A O 1
ATOM 713 N N . ALA A 1 93 ? 7.954 4.361 -21.696 1.00 80.31 93 ALA A N 1
ATOM 714 C CA . ALA A 1 93 ? 6.675 4.331 -20.987 1.00 80.31 93 ALA A CA 1
ATOM 715 C C . ALA A 1 93 ? 6.167 5.715 -20.532 1.00 80.31 93 ALA A C 1
ATOM 717 O O . ALA A 1 93 ? 4.992 5.851 -20.173 1.00 80.31 93 ALA A O 1
ATOM 718 N N . ARG A 1 94 ? 7.017 6.751 -20.515 1.00 80.94 94 ARG A N 1
ATOM 719 C CA . ARG A 1 94 ? 6.598 8.105 -20.129 1.00 80.94 94 ARG A CA 1
ATOM 720 C C . ARG A 1 94 ? 5.755 8.764 -21.224 1.00 80.94 94 ARG A C 1
ATOM 722 O O . ARG A 1 94 ? 5.968 8.511 -22.409 1.00 80.94 94 ARG A O 1
ATOM 729 N N . PRO A 1 95 ? 4.822 9.664 -20.857 1.00 75.38 95 PRO A N 1
ATOM 730 C CA . PRO A 1 95 ? 4.129 10.495 -21.832 1.00 75.38 95 PRO A CA 1
ATOM 731 C C . PRO A 1 95 ? 5.130 11.302 -22.669 1.00 75.38 95 PRO A C 1
ATOM 733 O O . PRO A 1 95 ? 5.814 12.185 -22.156 1.00 75.38 95 PRO A O 1
ATOM 736 N N . GLN A 1 96 ? 5.210 10.988 -23.961 1.00 73.38 96 GLN A N 1
ATOM 737 C CA . GLN A 1 96 ? 6.128 11.645 -24.886 1.00 73.38 96 GLN A CA 1
ATOM 738 C C . GLN A 1 96 ? 5.541 12.970 -25.375 1.00 73.38 96 GLN A C 1
ATOM 740 O O . GLN A 1 96 ? 4.436 12.999 -25.923 1.00 73.38 96 GLN A O 1
ATOM 745 N N . ALA A 1 97 ? 6.297 14.056 -25.208 1.00 74.62 97 ALA A N 1
ATOM 746 C CA . ALA A 1 97 ? 5.987 15.361 -25.795 1.00 74.62 97 ALA A CA 1
ATOM 747 C C . ALA A 1 97 ? 6.533 15.515 -27.230 1.00 74.62 97 ALA A C 1
ATOM 749 O O . ALA A 1 97 ? 6.270 16.537 -27.863 1.00 74.62 97 ALA A O 1
ATOM 750 N N . GLY A 1 98 ? 7.310 14.535 -27.718 1.00 81.06 98 GLY A N 1
ATOM 751 C CA . GLY A 1 98 ? 7.966 14.569 -29.031 1.00 81.06 98 GLY A CA 1
ATOM 752 C C . GLY A 1 98 ? 9.005 15.687 -29.155 1.00 81.06 98 GLY A C 1
ATOM 753 O O . GLY A 1 98 ? 9.146 16.290 -30.210 1.00 81.06 98 GLY A O 1
ATOM 754 N N . ARG A 1 99 ? 9.641 16.071 -28.042 1.00 88.00 99 ARG A N 1
ATOM 755 C CA . ARG A 1 99 ? 10.616 17.177 -27.960 1.00 88.00 99 ARG A CA 1
ATOM 756 C C . ARG A 1 99 ? 11.737 16.878 -26.962 1.00 88.00 99 ARG A C 1
ATOM 758 O O . ARG A 1 99 ? 12.271 17.788 -26.332 1.00 88.00 99 ARG A O 1
ATOM 765 N N . THR A 1 100 ? 12.053 15.601 -26.778 1.00 90.88 100 THR A N 1
ATOM 766 C CA . THR A 1 100 ? 13.110 15.143 -25.871 1.00 90.88 100 THR A CA 1
ATOM 767 C C . THR A 1 100 ? 14.344 14.759 -26.680 1.00 90.88 100 THR A C 1
ATOM 769 O O . THR A 1 100 ? 14.218 14.128 -27.728 1.00 90.88 100 THR A O 1
ATOM 772 N N . LEU A 1 101 ? 15.530 15.125 -26.191 1.00 93.75 101 LEU A N 1
ATOM 773 C CA . LEU A 1 101 ? 16.811 14.676 -26.732 1.00 93.75 101 LEU A CA 1
ATOM 774 C C . LEU A 1 101 ? 17.367 13.563 -25.839 1.00 93.75 101 LEU A C 1
ATOM 776 O O . LEU A 1 101 ? 17.651 13.798 -24.664 1.00 93.75 101 LEU A O 1
ATOM 780 N N . TYR A 1 102 ? 17.537 12.373 -26.403 1.00 92.00 102 TYR A N 1
ATOM 781 C CA . TYR A 1 102 ? 18.193 11.241 -25.759 1.00 92.00 102 TYR A CA 1
ATOM 782 C C . TYR A 1 102 ? 19.645 11.165 -26.225 1.00 92.00 102 TYR A C 1
ATOM 784 O O . TYR A 1 102 ? 19.899 11.089 -27.423 1.00 92.00 102 TYR A O 1
ATOM 792 N N . LEU A 1 103 ? 20.587 11.180 -25.281 1.00 94.25 103 LEU A N 1
ATOM 793 C CA . LEU A 1 103 ? 22.015 10.986 -25.537 1.00 94.25 103 LEU A CA 1
ATOM 794 C C . LEU A 1 103 ? 22.427 9.621 -24.980 1.00 94.25 103 LEU A C 1
ATOM 796 O O . LEU A 1 103 ? 22.245 9.374 -23.784 1.00 94.25 103 LEU A O 1
ATOM 800 N N . LEU A 1 104 ? 22.948 8.743 -25.836 1.00 91.50 104 LEU A N 1
ATOM 801 C CA . LEU A 1 104 ? 23.419 7.414 -25.457 1.00 91.50 104 LEU A CA 1
ATOM 802 C C . LEU A 1 104 ? 24.887 7.252 -25.842 1.00 91.50 104 LEU A C 1
ATOM 804 O O . LEU A 1 104 ? 25.262 7.518 -26.981 1.00 91.50 104 LEU A O 1
ATOM 808 N N . ASP A 1 105 ? 25.685 6.796 -24.886 1.00 91.88 105 ASP A N 1
ATOM 809 C CA . ASP A 1 105 ? 27.110 6.533 -25.065 1.00 91.88 105 ASP A CA 1
ATOM 810 C C . ASP A 1 105 ? 27.326 5.019 -25.173 1.00 91.88 105 ASP A C 1
ATOM 812 O O . ASP A 1 105 ? 26.979 4.293 -24.239 1.00 91.88 105 ASP A O 1
ATOM 816 N N . GLU A 1 106 ? 27.770 4.560 -26.343 1.00 90.75 106 GLU A N 1
ATOM 817 C CA . GLU A 1 106 ? 28.033 3.160 -26.714 1.00 90.75 106 GLU A CA 1
ATOM 818 C C . GLU A 1 106 ? 27.003 2.142 -26.182 1.00 90.75 106 GLU A C 1
ATOM 820 O O . GLU A 1 106 ? 27.347 1.199 -25.452 1.00 90.75 106 GLU A O 1
ATOM 825 N N . PRO A 1 107 ? 25.706 2.298 -26.524 1.00 87.38 107 PRO A N 1
ATOM 826 C CA . PRO A 1 107 ? 24.645 1.474 -25.965 1.00 87.38 107 PRO A CA 1
ATOM 827 C C . PRO A 1 107 ? 24.678 0.007 -26.405 1.00 87.38 107 PRO A C 1
ATOM 829 O O . PRO A 1 107 ? 23.912 -0.787 -25.863 1.00 87.38 107 PRO A O 1
ATOM 832 N N . THR A 1 108 ? 25.527 -0.372 -27.366 1.00 88.06 108 THR A N 1
ATOM 833 C CA . THR A 1 108 ? 25.712 -1.777 -27.756 1.00 88.06 108 THR A CA 1
ATOM 834 C C . THR A 1 108 ? 26.799 -2.511 -26.978 1.00 88.06 108 THR A C 1
ATOM 836 O O . THR A 1 108 ? 26.996 -3.709 -27.199 1.00 88.06 108 THR A O 1
ATOM 839 N N . THR A 1 109 ? 27.480 -1.845 -26.039 1.00 84.75 109 THR A N 1
ATOM 840 C CA . THR A 1 109 ? 28.563 -2.452 -25.256 1.00 84.75 109 THR A CA 1
ATOM 841 C C . THR A 1 109 ? 28.094 -3.720 -24.537 1.00 84.75 109 THR A C 1
ATOM 843 O O . THR A 1 109 ? 27.250 -3.681 -23.643 1.00 84.75 109 THR A O 1
ATOM 846 N N . GLY A 1 110 ? 28.675 -4.863 -24.912 1.00 78.50 110 GLY A N 1
ATOM 847 C CA . GLY A 1 110 ? 28.372 -6.162 -24.305 1.00 78.50 110 GLY A CA 1
ATOM 848 C C . GLY A 1 110 ? 27.033 -6.782 -24.723 1.00 78.50 110 GLY A C 1
ATOM 849 O O . GLY A 1 110 ? 26.614 -7.751 -24.092 1.00 78.50 110 GLY A O 1
ATOM 850 N N . LEU A 1 111 ? 26.363 -6.257 -25.757 1.00 82.38 111 LEU A N 1
ATOM 851 C CA . LEU A 1 111 ? 25.129 -6.835 -26.298 1.00 82.38 111 LEU A CA 1
ATOM 852 C C . LEU A 1 111 ? 25.405 -7.876 -27.391 1.00 82.38 111 LEU A C 1
ATOM 854 O O . LEU A 1 111 ? 26.291 -7.710 -28.230 1.00 82.38 111 LEU A O 1
ATOM 858 N N . HIS A 1 112 ? 24.601 -8.942 -27.405 1.00 84.25 112 HIS A N 1
ATOM 859 C CA . HIS A 1 112 ? 24.552 -9.899 -28.511 1.00 84.25 112 HIS A CA 1
ATOM 860 C C . HIS A 1 112 ? 23.841 -9.285 -29.733 1.00 84.25 112 HIS A C 1
ATOM 862 O O . HIS A 1 112 ? 23.033 -8.368 -29.583 1.00 84.25 112 HIS A O 1
ATOM 868 N N . PHE A 1 113 ? 24.075 -9.812 -30.941 1.00 84.25 113 PHE A N 1
ATOM 869 C CA . PHE A 1 113 ? 23.468 -9.304 -32.184 1.00 84.25 113 PHE A CA 1
ATOM 870 C C . PHE A 1 113 ? 21.934 -9.219 -32.121 1.00 84.25 113 PHE A C 1
ATOM 872 O O . PHE A 1 113 ? 21.349 -8.214 -32.522 1.00 84.25 113 PHE A O 1
ATOM 879 N N . ASP A 1 114 ? 21.286 -10.227 -31.537 1.00 82.12 114 ASP A N 1
ATOM 880 C CA . ASP A 1 114 ? 19.828 -10.231 -31.359 1.00 82.12 114 ASP A CA 1
ATOM 881 C C . ASP A 1 114 ? 19.344 -9.130 -30.403 1.00 82.12 114 ASP A C 1
ATOM 883 O O . ASP A 1 114 ? 18.245 -8.603 -30.563 1.00 82.12 114 ASP A O 1
ATOM 887 N N . ASP A 1 115 ? 20.149 -8.755 -29.406 1.00 79.94 115 ASP A N 1
ATOM 888 C CA . ASP A 1 115 ? 19.805 -7.679 -28.474 1.00 79.94 115 ASP A CA 1
ATOM 889 C C . ASP A 1 115 ? 20.024 -6.294 -29.091 1.00 79.94 115 ASP A C 1
ATOM 891 O O . ASP A 1 115 ? 19.289 -5.362 -28.758 1.00 79.94 115 ASP A O 1
ATOM 895 N N . ILE A 1 116 ? 20.970 -6.161 -30.028 1.00 86.62 116 ILE A N 1
ATOM 896 C CA . ILE A 1 116 ? 21.155 -4.940 -30.825 1.00 86.62 116 ILE A CA 1
ATOM 897 C C . ILE A 1 116 ? 19.909 -4.679 -31.676 1.00 86.62 116 ILE A C 1
ATOM 899 O O . ILE A 1 116 ? 19.415 -3.554 -31.700 1.00 86.62 116 ILE A O 1
ATOM 903 N N . ASP A 1 117 ? 19.345 -5.709 -32.316 1.00 86.25 117 ASP A N 1
ATOM 904 C CA . ASP A 1 117 ? 18.108 -5.570 -33.096 1.00 86.25 117 ASP A CA 1
ATOM 905 C C . ASP A 1 117 ? 16.946 -5.040 -32.242 1.00 86.25 117 ASP A C 1
ATOM 907 O O . ASP A 1 117 ? 16.221 -4.123 -32.646 1.00 86.25 117 ASP A O 1
ATOM 911 N N . LYS A 1 118 ? 16.807 -5.572 -31.021 1.00 82.88 118 LYS A N 1
ATOM 912 C CA . LYS A 1 118 ? 15.794 -5.126 -30.058 1.00 82.88 118 LYS A CA 1
ATOM 913 C C . LYS A 1 118 ? 16.056 -3.701 -29.583 1.00 82.88 118 LYS A C 1
ATOM 915 O O . LYS A 1 118 ? 15.125 -2.903 -29.560 1.00 82.88 118 LYS A O 1
ATOM 920 N N . LEU A 1 119 ? 17.301 -3.349 -29.256 1.00 85.38 119 LEU A N 1
ATOM 921 C CA . LEU A 1 119 ? 17.680 -1.982 -28.893 1.00 85.38 119 LEU A CA 1
ATOM 922 C C . LEU A 1 119 ? 17.322 -0.995 -30.012 1.00 85.38 119 LEU A C 1
ATOM 924 O O . LEU A 1 119 ? 16.684 0.020 -29.746 1.00 85.38 119 LEU A O 1
ATOM 928 N N . LEU A 1 120 ? 17.664 -1.310 -31.262 1.00 89.81 120 LEU A N 1
ATOM 929 C CA . LEU A 1 120 ? 17.354 -0.463 -32.413 1.00 89.81 120 LEU A CA 1
ATOM 930 C C . LEU A 1 120 ? 15.846 -0.238 -32.577 1.00 89.81 120 LEU A C 1
ATOM 932 O O . LEU A 1 120 ? 15.432 0.889 -32.829 1.00 89.81 120 LEU A O 1
ATOM 936 N N . LYS A 1 121 ? 15.007 -1.262 -32.351 1.00 86.88 121 LYS A N 1
ATOM 937 C CA . LYS A 1 121 ? 13.536 -1.105 -32.355 1.00 86.88 121 LYS A CA 1
ATOM 938 C C . LYS A 1 121 ? 13.061 -0.088 -31.313 1.00 86.88 121 LYS A C 1
ATOM 940 O O . LYS A 1 121 ? 12.129 0.676 -31.564 1.00 86.88 121 LYS A O 1
ATOM 945 N N . VAL A 1 122 ? 13.708 -0.042 -30.149 1.00 85.75 122 VAL A N 1
ATOM 946 C CA . VAL A 1 122 ? 13.389 0.917 -29.077 1.00 85.75 122 VAL A CA 1
ATOM 947 C C . VAL A 1 122 ? 13.785 2.331 -29.460 1.00 85.75 122 VAL A C 1
ATOM 949 O O . VAL A 1 122 ? 12.986 3.251 -29.282 1.00 85.75 122 VAL A O 1
ATOM 952 N N . LEU A 1 123 ? 15.000 2.506 -29.981 1.00 89.94 123 LEU A N 1
ATOM 953 C CA . LEU A 1 123 ? 15.491 3.815 -30.404 1.00 89.94 123 LEU A CA 1
ATOM 954 C C . LEU A 1 123 ? 14.615 4.382 -31.528 1.00 89.94 123 LEU A C 1
ATOM 956 O O . LEU A 1 123 ? 14.166 5.521 -31.422 1.00 89.94 123 LEU A O 1
ATOM 960 N N . GLU A 1 124 ? 14.265 3.556 -32.516 1.00 90.38 124 GLU A N 1
ATOM 961 C CA . GLU A 1 124 ? 13.341 3.918 -33.596 1.00 90.38 124 GLU A CA 1
ATOM 962 C C . GLU A 1 124 ? 11.968 4.340 -33.049 1.00 90.38 124 GLU A C 1
ATOM 964 O O . GLU A 1 124 ? 11.412 5.365 -33.433 1.00 90.38 124 GLU A O 1
ATOM 969 N N . SER A 1 125 ? 11.439 3.603 -32.067 1.00 87.81 125 SER A N 1
ATOM 970 C CA . SER A 1 125 ? 10.154 3.933 -31.433 1.00 87.81 125 SER A CA 1
ATOM 971 C C . SER A 1 125 ? 10.177 5.298 -30.731 1.00 87.81 125 SER A C 1
ATOM 973 O O . SER A 1 125 ? 9.169 6.009 -30.726 1.00 87.81 125 SER A O 1
ATOM 975 N N . LEU A 1 126 ? 11.318 5.697 -30.153 1.00 88.56 126 LEU A N 1
ATOM 976 C CA . LEU A 1 126 ? 11.494 7.032 -29.571 1.00 88.56 126 LEU A CA 1
ATOM 977 C C . LEU A 1 126 ? 11.515 8.120 -30.653 1.00 88.56 126 LEU A C 1
ATOM 979 O O . LEU A 1 126 ? 10.902 9.172 -30.446 1.00 88.56 126 LEU A O 1
ATOM 983 N N . VAL A 1 127 ? 12.173 7.864 -31.788 1.00 91.19 127 VAL A N 1
ATOM 984 C CA . VAL A 1 127 ? 12.231 8.782 -32.938 1.00 91.19 127 VAL A CA 1
ATOM 985 C C . VAL A 1 127 ? 10.849 8.958 -33.568 1.00 91.19 127 VAL A C 1
ATOM 987 O O . VAL A 1 127 ? 10.387 10.088 -33.720 1.00 91.19 127 VAL A O 1
ATOM 990 N N . VAL A 1 128 ? 10.119 7.866 -33.819 1.00 89.00 128 VAL A N 1
ATOM 991 C CA . VAL A 1 128 ? 8.739 7.898 -34.343 1.00 89.00 128 VAL A CA 1
ATOM 992 C C . VAL A 1 128 ? 7.776 8.614 -33.389 1.00 89.00 128 VAL A C 1
ATOM 994 O O . VAL A 1 128 ? 6.830 9.270 -33.827 1.00 89.00 128 VAL A O 1
ATOM 997 N N . ALA A 1 129 ? 8.032 8.571 -32.077 1.00 85.44 129 ALA A N 1
ATOM 998 C CA . ALA A 1 129 ? 7.291 9.367 -31.097 1.00 85.44 129 ALA A CA 1
ATOM 999 C C . ALA A 1 129 ? 7.597 10.885 -31.155 1.00 85.44 129 ALA A C 1
ATOM 1001 O O . ALA A 1 129 ? 7.006 11.656 -30.392 1.00 85.44 129 ALA A O 1
ATOM 1002 N N . GLY A 1 130 ? 8.488 11.317 -32.052 1.00 89.69 130 GLY A N 1
ATOM 1003 C CA . GLY A 1 130 ? 8.881 12.703 -32.308 1.00 89.69 130 GLY A CA 1
ATOM 1004 C C . GLY A 1 130 ? 10.140 13.153 -31.567 1.00 89.69 130 GLY A C 1
ATOM 1005 O O . GLY A 1 130 ? 10.497 14.323 -31.643 1.00 89.69 130 GLY A O 1
ATOM 1006 N N . ASN A 1 131 ? 10.801 12.273 -30.814 1.00 92.06 131 ASN A N 1
ATOM 1007 C CA . ASN A 1 131 ? 12.011 12.635 -30.078 1.00 92.06 131 ASN A CA 1
ATOM 1008 C C . ASN A 1 131 ? 13.258 12.585 -30.972 1.00 92.06 131 ASN A C 1
ATOM 1010 O O . ASN A 1 131 ? 13.242 12.043 -32.072 1.00 92.06 131 ASN A O 1
ATOM 1014 N N . THR A 1 132 ? 14.368 13.126 -30.473 1.00 95.06 132 THR A N 1
ATOM 1015 C CA . THR A 1 132 ? 15.681 13.007 -31.116 1.00 95.06 132 THR A CA 1
ATOM 1016 C C . THR A 1 132 ? 16.553 12.067 -30.301 1.00 95.06 132 THR A C 1
ATOM 1018 O O . THR A 1 132 ? 16.647 12.208 -29.082 1.00 95.06 132 THR A O 1
ATOM 1021 N N . VAL A 1 133 ? 17.209 11.124 -30.969 1.00 95.31 133 VAL A N 1
ATOM 1022 C CA . VAL A 1 133 ? 18.158 10.195 -30.354 1.00 95.31 133 VAL A CA 1
ATOM 1023 C C . VAL A 1 133 ? 19.527 10.442 -30.976 1.00 95.31 133 VAL A C 1
ATOM 1025 O O . VAL A 1 133 ? 19.669 10.406 -32.193 1.00 95.31 133 VAL A O 1
ATOM 1028 N N . VAL A 1 134 ? 20.529 10.710 -30.143 1.00 97.50 134 VAL A N 1
ATOM 1029 C CA . VAL A 1 134 ? 21.932 10.818 -30.550 1.00 97.50 134 VAL A CA 1
ATOM 1030 C C . VAL A 1 134 ? 22.698 9.716 -29.848 1.00 97.50 134 VAL A C 1
ATOM 1032 O O . VAL A 1 134 ? 22.639 9.583 -28.622 1.00 97.50 134 VAL A O 1
ATOM 1035 N N . VAL A 1 135 ? 23.408 8.930 -30.644 1.00 96.38 135 VAL A N 1
ATOM 1036 C CA . VAL A 1 135 ? 24.160 7.775 -30.178 1.00 96.38 135 VAL A CA 1
ATOM 1037 C C . VAL A 1 135 ? 25.626 7.948 -30.555 1.00 96.38 135 VAL A C 1
ATOM 1039 O O . VAL A 1 135 ? 25.931 8.288 -31.697 1.00 96.38 135 VAL A O 1
ATOM 1042 N N . ILE A 1 136 ? 26.519 7.711 -29.597 1.00 96.62 136 ILE A N 1
ATOM 1043 C CA . ILE A 1 136 ? 27.949 7.516 -29.844 1.00 96.62 136 ILE A CA 1
ATOM 1044 C C . ILE A 1 136 ? 28.153 6.018 -30.039 1.00 96.62 136 ILE A C 1
ATOM 1046 O O . ILE A 1 136 ? 27.815 5.241 -29.151 1.00 96.62 136 ILE A O 1
ATOM 1050 N N . GLU A 1 137 ? 28.636 5.604 -31.208 1.00 95.81 137 GLU A N 1
ATOM 1051 C CA . GLU A 1 137 ? 28.789 4.189 -31.538 1.00 95.81 137 GLU A CA 1
ATOM 1052 C C . GLU A 1 137 ? 29.976 3.926 -32.457 1.00 95.81 137 GLU A C 1
ATOM 1054 O O . GLU A 1 137 ? 30.375 4.764 -33.269 1.00 95.81 137 GLU A O 1
ATOM 1059 N N . HIS A 1 138 ? 30.470 2.697 -32.360 1.00 95.38 138 HIS A N 1
ATOM 1060 C CA . HIS A 1 138 ? 31.461 2.123 -33.263 1.00 95.38 138 HIS A CA 1
ATOM 1061 C C . HIS A 1 138 ? 30.906 0.904 -34.010 1.00 95.38 138 HIS A C 1
ATOM 1063 O O . HIS A 1 138 ? 31.506 0.440 -34.983 1.00 95.38 138 HIS A O 1
ATOM 1069 N N . ASN A 1 139 ? 29.750 0.386 -33.584 1.00 94.50 139 ASN A N 1
ATOM 1070 C CA . ASN A 1 139 ? 29.125 -0.765 -34.203 1.00 94.50 139 ASN A CA 1
ATOM 1071 C C . ASN A 1 139 ? 28.458 -0.398 -35.540 1.00 94.50 139 ASN A C 1
ATOM 1073 O O . ASN A 1 139 ? 27.470 0.339 -35.592 1.00 94.50 139 ASN A O 1
ATOM 1077 N N . LEU A 1 140 ? 28.968 -0.968 -36.636 1.00 94.44 140 LEU A N 1
ATOM 1078 C CA . LEU A 1 140 ? 28.458 -0.720 -37.988 1.00 94.44 140 LEU A CA 1
ATOM 1079 C C . LEU A 1 140 ? 26.996 -1.157 -38.173 1.00 94.44 140 LEU A C 1
ATOM 1081 O O . LEU A 1 140 ? 26.312 -0.592 -39.025 1.00 94.44 140 LEU A O 1
ATOM 1085 N N . ASP A 1 141 ? 26.499 -2.110 -37.377 1.00 91.06 141 ASP A N 1
ATOM 1086 C CA . ASP A 1 141 ? 25.096 -2.530 -37.423 1.00 91.06 141 ASP A CA 1
ATOM 1087 C C . ASP A 1 141 ? 24.133 -1.471 -36.886 1.00 91.06 141 ASP A C 1
ATOM 1089 O O . ASP A 1 141 ? 22.983 -1.444 -37.318 1.00 91.06 141 ASP A O 1
ATOM 1093 N N . VAL A 1 142 ? 24.603 -0.581 -36.007 1.00 93.88 142 VAL A N 1
ATOM 1094 C CA . VAL A 1 142 ? 23.844 0.590 -35.544 1.00 93.88 142 VAL A CA 1
ATOM 1095 C C . VAL A 1 142 ? 24.066 1.776 -36.470 1.00 93.88 142 VAL A C 1
ATOM 1097 O O . VAL A 1 142 ? 23.118 2.445 -36.870 1.00 93.88 142 VAL A O 1
ATOM 1100 N N . ILE A 1 143 ? 25.318 2.031 -36.856 1.00 96.00 143 ILE A N 1
ATOM 1101 C CA . ILE A 1 143 ? 25.667 3.184 -37.695 1.00 96.00 143 ILE A CA 1
ATOM 1102 C C . ILE A 1 143 ? 24.921 3.127 -39.036 1.00 96.00 143 ILE A C 1
ATOM 1104 O O . ILE A 1 143 ? 24.431 4.149 -39.511 1.00 96.00 143 ILE A O 1
ATOM 1108 N N . LYS A 1 144 ? 24.771 1.933 -39.629 1.00 94.00 144 LYS A N 1
ATOM 1109 C CA . LYS A 1 144 ? 24.047 1.758 -40.898 1.00 94.00 144 LYS A CA 1
ATOM 1110 C C . LYS A 1 144 ? 22.558 2.101 -40.826 1.00 94.00 144 LYS A C 1
ATOM 1112 O O . LYS A 1 144 ? 21.953 2.289 -41.873 1.00 94.00 144 LYS A O 1
ATOM 1117 N N . THR A 1 145 ? 21.961 2.128 -39.632 1.00 94.00 145 THR A N 1
ATOM 1118 C CA . THR A 1 145 ? 20.530 2.417 -39.447 1.00 94.00 145 THR A CA 1
ATOM 1119 C C . THR A 1 145 ? 20.262 3.866 -39.060 1.00 94.00 145 THR A C 1
ATOM 1121 O O . THR A 1 145 ? 19.110 4.219 -38.847 1.00 94.00 145 THR A O 1
ATOM 1124 N N . ALA A 1 146 ? 21.294 4.697 -38.912 1.00 95.62 146 ALA A N 1
ATOM 1125 C CA . ALA A 1 146 ? 21.119 6.095 -38.547 1.00 95.62 146 ALA A CA 1
ATOM 1126 C C . ALA A 1 146 ? 20.555 6.913 -39.719 1.00 95.62 146 ALA A C 1
ATOM 1128 O O . ALA A 1 146 ? 21.017 6.781 -40.850 1.00 95.62 146 ALA A O 1
ATOM 1129 N N . ASP A 1 147 ? 19.633 7.833 -39.433 1.00 96.06 147 ASP A N 1
ATOM 1130 C CA . ASP A 1 147 ? 19.166 8.815 -40.424 1.00 96.06 147 ASP A CA 1
ATOM 1131 C C . ASP A 1 147 ? 20.255 9.835 -40.786 1.00 96.06 147 ASP A C 1
ATOM 1133 O O . ASP A 1 147 ? 20.291 10.374 -41.894 1.00 96.06 147 ASP A O 1
ATOM 1137 N N . TRP A 1 148 ? 21.139 10.128 -39.829 1.00 98.06 148 TRP A N 1
ATOM 1138 C CA . TRP A 1 148 ? 22.202 11.112 -39.971 1.00 98.06 148 TRP A CA 1
ATOM 1139 C C . TRP A 1 148 ? 23.425 10.732 -39.138 1.00 98.06 148 TRP A C 1
ATOM 1141 O O . TRP A 1 148 ? 23.309 10.392 -37.961 1.00 98.06 148 TRP A O 1
ATOM 1151 N N . ILE A 1 149 ? 24.607 10.850 -39.735 1.00 98.44 149 ILE A N 1
ATOM 1152 C CA . ILE A 1 149 ? 25.902 10.575 -39.116 1.00 98.44 149 ILE A CA 1
ATOM 1153 C C . ILE A 1 149 ? 26.713 11.870 -39.055 1.00 98.44 149 ILE A C 1
ATOM 1155 O O . ILE A 1 149 ? 26.743 12.663 -40.000 1.00 98.44 149 ILE A O 1
ATOM 1159 N N . VAL A 1 150 ? 27.410 12.061 -37.935 1.00 98.19 150 VAL A N 1
ATOM 1160 C CA . VAL A 1 150 ? 28.483 13.048 -37.791 1.00 98.19 150 VAL A CA 1
ATOM 1161 C C . VAL A 1 150 ? 29.768 12.286 -37.499 1.00 98.19 150 VAL A C 1
ATOM 1163 O O . VAL A 1 150 ? 29.950 11.790 -36.392 1.00 98.19 150 VAL A O 1
ATOM 1166 N N . ASP A 1 151 ? 30.640 12.176 -38.499 1.00 97.94 151 ASP A N 1
ATOM 1167 C CA . ASP A 1 151 ? 31.898 11.441 -38.382 1.00 97.94 151 ASP A CA 1
ATOM 1168 C C . ASP A 1 151 ? 33.017 12.378 -37.919 1.00 97.94 151 ASP A C 1
ATOM 1170 O O . ASP A 1 151 ? 33.251 13.441 -38.514 1.00 97.94 151 ASP A O 1
ATOM 1174 N N . LEU A 1 152 ? 33.706 11.985 -36.849 1.00 97.19 152 LEU A N 1
ATOM 1175 C CA . LEU A 1 152 ? 34.788 12.748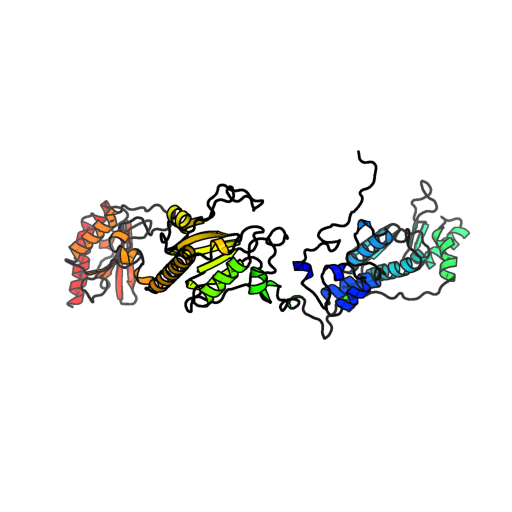 -36.235 1.00 97.19 152 LEU A CA 1
ATOM 1176 C C . LEU A 1 152 ? 36.130 12.064 -36.485 1.00 97.19 152 LEU A C 1
ATOM 1178 O O . LEU A 1 152 ? 36.247 10.847 -36.392 1.00 97.19 152 LEU A O 1
ATOM 1182 N N . GLY A 1 153 ? 37.164 12.853 -36.761 1.00 95.25 153 GLY A N 1
ATOM 1183 C CA . GLY A 1 153 ? 38.504 12.330 -37.002 1.00 95.25 153 GLY A CA 1
ATOM 1184 C C . GLY A 1 153 ? 39.432 13.375 -37.624 1.00 95.25 153 GLY A C 1
ATOM 1185 O O . GLY A 1 153 ? 39.360 14.549 -37.236 1.00 95.25 153 GLY A O 1
ATOM 1186 N N . PRO A 1 154 ? 40.289 12.991 -38.594 1.00 91.94 154 PRO A N 1
ATOM 1187 C CA . PRO A 1 154 ? 40.435 11.646 -39.178 1.00 91.94 154 PRO A CA 1
ATOM 1188 C C . PRO A 1 154 ? 41.102 10.633 -38.238 1.00 91.94 154 PRO A C 1
ATOM 1190 O O . PRO A 1 154 ? 40.889 9.439 -38.394 1.00 91.94 154 PRO A O 1
ATOM 1193 N N . GLU A 1 155 ? 41.871 11.105 -37.260 1.00 94.50 155 GLU A N 1
ATOM 1194 C CA . GLU A 1 155 ? 42.552 10.272 -36.266 1.00 94.50 155 GLU A CA 1
ATOM 1195 C C . GLU A 1 155 ? 42.088 10.638 -34.845 1.00 94.50 155 GLU A C 1
ATOM 1197 O O . GLU A 1 155 ? 41.231 11.505 -34.657 1.00 94.50 155 GLU A O 1
ATOM 1202 N N . ALA A 1 156 ? 42.637 9.974 -33.829 1.00 92.19 156 ALA A N 1
ATOM 1203 C CA . ALA A 1 156 ? 42.396 10.303 -32.425 1.00 92.19 156 ALA A CA 1
ATOM 1204 C C . ALA A 1 156 ? 43.417 11.329 -31.885 1.00 92.19 156 ALA A C 1
ATOM 1206 O O . ALA A 1 156 ? 44.462 11.584 -32.482 1.00 92.19 156 ALA A O 1
ATOM 1207 N N . GLY A 1 157 ? 43.144 11.899 -30.707 1.00 94.06 157 GLY A N 1
ATOM 1208 C CA . GLY A 1 157 ? 44.086 12.789 -30.018 1.00 94.06 157 GLY A CA 1
ATOM 1209 C C . GLY A 1 157 ? 44.295 14.127 -30.735 1.00 94.06 157 GLY A C 1
ATOM 1210 O O . GLY A 1 157 ? 43.335 14.753 -31.179 1.00 94.06 157 GLY A O 1
ATOM 1211 N N . SER A 1 158 ? 45.548 14.586 -30.825 1.00 94.38 158 SER A N 1
ATOM 1212 C CA . SER A 1 158 ? 45.906 15.875 -31.445 1.00 94.38 158 SER A CA 1
ATOM 1213 C C . SER A 1 158 ? 45.580 15.955 -32.936 1.00 94.38 158 SER A C 1
ATOM 1215 O O . SER A 1 158 ? 45.381 17.051 -33.457 1.00 94.38 158 SER A O 1
ATOM 1217 N N . ASP A 1 159 ? 45.506 14.803 -33.601 1.00 92.00 159 ASP A N 1
ATOM 1218 C CA . ASP A 1 159 ? 45.231 14.689 -35.034 1.00 92.00 159 ASP A CA 1
ATOM 1219 C C . ASP A 1 159 ? 43.730 14.492 -35.333 1.00 92.00 159 ASP A C 1
ATOM 1221 O O . ASP A 1 159 ? 43.333 14.316 -36.488 1.00 92.00 159 ASP A O 1
ATOM 1225 N N . GLY A 1 160 ? 42.891 14.558 -34.293 1.00 95.12 160 GLY A N 1
ATOM 1226 C CA . GLY A 1 160 ? 41.439 14.425 -34.361 1.00 95.12 160 GLY A CA 1
ATOM 1227 C C . GLY A 1 160 ? 40.665 15.718 -34.107 1.00 95.12 160 GLY A C 1
ATOM 1228 O O . GLY A 1 160 ? 41.144 16.834 -34.319 1.00 95.12 160 GLY A O 1
ATOM 1229 N N . GLY A 1 161 ? 39.423 15.554 -33.642 1.00 94.25 161 GLY A N 1
ATOM 1230 C CA . GLY A 1 161 ? 38.559 16.660 -33.218 1.00 94.25 161 GLY A CA 1
ATOM 1231 C C . GLY A 1 161 ? 37.944 17.472 -34.361 1.00 94.25 161 GLY A C 1
ATOM 1232 O O . GLY A 1 161 ? 37.440 18.571 -34.127 1.00 94.25 161 GLY A O 1
ATOM 1233 N N . ARG A 1 162 ? 37.982 16.961 -35.597 1.00 95.69 162 ARG A N 1
ATOM 1234 C CA . ARG A 1 162 ? 37.380 17.604 -36.772 1.00 95.69 162 ARG A CA 1
ATOM 1235 C C . ARG A 1 162 ? 36.219 16.774 -37.286 1.00 95.69 162 ARG A C 1
ATOM 1237 O O . ARG A 1 162 ? 36.253 15.551 -37.221 1.00 95.69 162 ARG A O 1
ATOM 1244 N N . ILE A 1 163 ? 35.229 17.449 -37.855 1.00 97.06 163 ILE A N 1
ATOM 1245 C CA . ILE A 1 163 ? 34.180 16.797 -38.634 1.00 97.06 163 ILE A CA 1
ATOM 1246 C C . ILE A 1 163 ? 34.782 16.420 -39.990 1.00 97.06 163 ILE A C 1
ATOM 1248 O O . ILE A 1 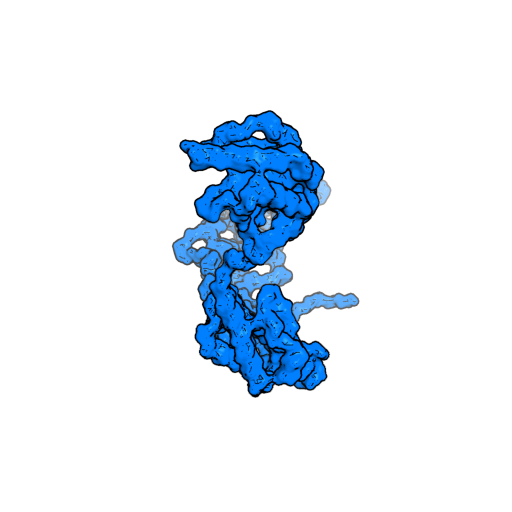163 ? 35.218 17.304 -40.731 1.00 97.06 163 ILE A O 1
ATOM 1252 N N . VAL A 1 164 ? 34.834 15.124 -40.298 1.00 96.88 164 VAL A N 1
ATOM 1253 C CA . VAL A 1 164 ? 35.418 14.614 -41.552 1.00 96.88 164 VAL A CA 1
ATOM 1254 C C . VAL A 1 164 ? 34.367 14.274 -42.603 1.00 96.88 164 VAL A C 1
ATOM 1256 O O . VAL A 1 164 ? 34.645 14.399 -43.793 1.00 96.88 164 VAL A O 1
ATOM 1259 N N . ALA A 1 165 ? 33.163 13.898 -42.172 1.00 97.44 165 ALA A N 1
ATOM 1260 C CA . ALA A 1 165 ? 32.009 13.666 -43.033 1.00 97.44 165 ALA A CA 1
ATOM 1261 C C . ALA A 1 165 ? 30.708 13.863 -42.243 1.00 97.44 165 ALA A C 1
ATOM 1263 O O . ALA A 1 165 ? 30.662 13.622 -41.034 1.00 97.44 165 ALA A O 1
ATOM 1264 N N . THR A 1 166 ? 29.645 14.289 -42.924 1.00 97.88 166 THR A N 1
ATOM 1265 C CA . THR A 1 166 ? 28.288 14.355 -42.360 1.00 97.88 166 THR A CA 1
ATOM 1266 C C . THR A 1 166 ? 27.248 14.027 -43.417 1.00 97.88 166 THR A C 1
ATOM 1268 O O . THR A 1 166 ? 27.447 14.327 -44.593 1.00 97.88 166 THR A O 1
ATOM 1271 N N . GLY A 1 167 ? 26.127 13.443 -43.011 1.00 98.00 167 GLY A N 1
ATOM 1272 C CA . GLY A 1 167 ? 25.029 13.124 -43.921 1.00 98.00 167 GLY A CA 1
ATOM 1273 C C . GLY A 1 167 ? 24.377 11.797 -43.588 1.00 98.00 167 GLY A C 1
ATOM 1274 O O . GLY A 1 167 ? 24.574 11.258 -42.499 1.00 98.00 167 GLY A O 1
ATOM 1275 N N . THR A 1 168 ? 23.623 11.262 -44.539 1.00 97.81 168 THR A N 1
ATOM 1276 C CA . THR A 1 168 ? 23.122 9.885 -44.464 1.00 97.81 168 THR A CA 1
ATOM 1277 C C . THR A 1 168 ? 24.283 8.872 -44.481 1.00 97.81 168 THR A C 1
ATOM 1279 O O . THR A 1 168 ? 25.400 9.219 -44.890 1.00 97.81 168 THR A O 1
ATOM 1282 N N . PRO A 1 169 ? 24.060 7.610 -44.068 1.00 97.00 169 PRO A N 1
ATOM 1283 C CA . PRO A 1 169 ? 25.028 6.525 -44.237 1.00 97.00 169 PRO A CA 1
ATOM 1284 C C . PRO A 1 169 ? 25.646 6.473 -45.640 1.00 97.00 169 PRO A C 1
ATOM 1286 O O . PRO A 1 169 ? 26.865 6.352 -45.784 1.00 97.00 169 PRO A O 1
ATOM 1289 N N . GLU A 1 170 ? 24.827 6.628 -46.677 1.00 96.19 170 GLU A N 1
ATOM 1290 C CA . GLU A 1 170 ? 25.255 6.644 -48.072 1.00 96.19 170 GLU A CA 1
ATOM 1291 C C . GLU A 1 170 ? 26.111 7.875 -48.405 1.00 96.19 170 GLU A C 1
ATOM 1293 O O . GLU A 1 170 ? 27.167 7.732 -49.032 1.00 96.19 170 GLU A O 1
ATOM 1298 N N . ASP A 1 171 ? 25.719 9.064 -47.930 1.00 97.81 171 ASP A N 1
ATOM 1299 C CA . ASP A 1 171 ? 26.493 10.297 -48.126 1.00 97.81 171 ASP A CA 1
ATOM 1300 C C . ASP A 1 171 ? 27.892 10.184 -47.511 1.00 97.81 171 ASP A C 1
ATOM 1302 O O . ASP A 1 171 ? 28.879 10.582 -48.135 1.00 97.81 171 ASP A O 1
ATOM 1306 N N . VAL A 1 172 ? 28.002 9.624 -46.301 1.00 97.75 172 VAL A N 1
ATOM 1307 C CA . VAL A 1 172 ? 29.289 9.439 -45.612 1.00 97.75 172 VAL A CA 1
ATOM 1308 C C . VAL A 1 172 ? 30.191 8.470 -46.383 1.00 97.75 172 VAL A C 1
ATOM 1310 O O . VAL A 1 172 ? 31.388 8.728 -46.537 1.00 97.75 172 VAL A O 1
ATOM 1313 N N . VAL A 1 173 ? 29.634 7.390 -46.943 1.00 97.12 173 VAL A N 1
ATOM 1314 C CA . VAL A 1 173 ? 30.381 6.451 -47.800 1.00 97.12 173 VAL A CA 1
ATOM 1315 C C . VAL A 1 173 ? 30.897 7.139 -49.069 1.00 97.12 173 VAL A C 1
ATOM 1317 O O . VAL A 1 173 ? 32.055 6.939 -49.461 1.00 97.12 173 VAL A O 1
ATOM 1320 N N . ASP A 1 174 ? 30.078 7.961 -49.722 1.00 96.81 174 ASP A N 1
ATOM 1321 C CA . ASP A 1 174 ? 30.478 8.660 -50.944 1.00 96.81 174 ASP A CA 1
ATOM 1322 C C . ASP A 1 174 ? 31.484 9.786 -50.679 1.00 96.81 174 ASP A C 1
ATOM 1324 O O . ASP A 1 174 ? 32.474 9.917 -51.411 1.00 96.81 174 ASP A O 1
ATOM 1328 N N . GLN A 1 175 ? 31.323 10.531 -49.585 1.00 96.06 175 GLN A N 1
ATOM 1329 C CA . GLN A 1 175 ? 32.305 11.515 -49.127 1.00 96.06 175 GLN A CA 1
ATOM 1330 C C . GLN A 1 175 ? 33.655 10.860 -48.821 1.00 96.06 175 GLN A C 1
ATOM 1332 O O . GLN A 1 175 ? 34.685 11.357 -49.284 1.00 96.06 175 GLN A O 1
ATOM 1337 N N . ALA A 1 176 ? 33.667 9.704 -48.146 1.00 95.19 176 ALA A N 1
ATOM 1338 C CA . ALA A 1 176 ? 34.890 8.948 -47.875 1.00 95.19 176 ALA A CA 1
ATOM 1339 C C . ALA A 1 176 ? 35.613 8.540 -49.173 1.00 95.19 176 ALA A C 1
ATOM 1341 O O . ALA A 1 176 ? 36.829 8.713 -49.306 1.00 95.19 176 ALA A O 1
ATOM 1342 N N . ARG A 1 177 ? 34.867 8.069 -50.184 1.00 93.62 177 ARG A N 1
ATOM 1343 C CA . ARG A 1 177 ? 35.415 7.729 -51.512 1.00 93.62 177 ARG A CA 1
ATOM 1344 C C . ARG A 1 177 ? 36.029 8.940 -52.214 1.00 93.62 177 ARG A C 1
ATOM 1346 O O . ARG A 1 177 ? 37.100 8.819 -52.815 1.00 93.62 177 ARG A O 1
ATOM 1353 N N . VAL A 1 178 ? 35.364 10.096 -52.170 1.00 93.31 178 VAL A N 1
ATOM 1354 C CA . VAL A 1 178 ? 35.853 11.338 -52.792 1.00 93.31 178 VAL A CA 1
ATOM 1355 C C . VAL A 1 178 ? 37.088 11.863 -52.067 1.00 93.31 178 VAL A C 1
ATOM 1357 O O . VAL A 1 178 ? 38.082 12.176 -52.727 1.00 93.31 178 VAL A O 1
ATOM 1360 N N . ALA A 1 179 ? 37.060 11.916 -50.734 1.00 91.81 179 ALA A N 1
ATOM 1361 C CA . ALA A 1 179 ? 38.180 12.362 -49.913 1.00 91.81 179 ALA A CA 1
ATOM 1362 C C . ALA A 1 179 ? 39.429 11.509 -50.168 1.00 91.81 179 ALA A C 1
ATOM 1364 O O . ALA A 1 179 ? 40.497 12.055 -50.445 1.00 91.81 179 ALA A O 1
ATOM 1365 N N . LYS A 1 180 ? 39.275 10.179 -50.225 1.00 89.94 180 LYS A N 1
ATOM 1366 C CA . LYS A 1 180 ? 40.362 9.243 -50.547 1.00 89.94 180 LYS A CA 1
ATOM 1367 C C . LYS A 1 180 ? 40.981 9.484 -51.927 1.00 89.94 180 LYS A C 1
ATOM 1369 O O . LYS A 1 180 ? 42.191 9.363 -52.082 1.00 89.94 180 LYS A O 1
ATOM 1374 N N . ARG A 1 181 ? 40.176 9.846 -52.935 1.00 90.88 181 ARG A N 1
ATOM 1375 C CA . ARG A 1 181 ? 40.660 10.155 -54.297 1.00 90.88 181 ARG A CA 1
ATOM 1376 C C . ARG A 1 181 ? 41.335 11.522 -54.404 1.00 90.88 181 ARG A C 1
ATOM 1378 O O . ARG A 1 181 ? 42.233 11.683 -55.223 1.00 90.88 181 ARG A O 1
ATOM 1385 N N . ARG A 1 182 ? 40.872 12.510 -53.633 1.00 91.50 182 ARG A N 1
ATOM 1386 C CA . ARG A 1 182 ? 41.327 13.910 -53.708 1.00 91.50 182 ARG A CA 1
ATOM 1387 C C . ARG A 1 182 ? 42.385 14.283 -52.662 1.00 91.50 182 ARG A C 1
ATOM 1389 O O . ARG A 1 182 ? 42.832 15.423 -52.669 1.00 91.50 182 ARG A O 1
ATOM 1396 N N . GLY A 1 183 ? 42.777 13.360 -51.781 1.00 87.50 183 GLY A N 1
ATOM 1397 C CA . GLY A 1 183 ? 43.712 13.636 -50.683 1.00 87.50 183 GLY A CA 1
ATOM 1398 C C . GLY A 1 183 ? 43.109 14.497 -49.564 1.00 87.50 183 GLY A C 1
ATOM 1399 O O . GLY A 1 183 ? 43.822 15.274 -48.939 1.00 87.50 183 GLY A O 1
ATOM 1400 N N . GLY A 1 184 ? 41.792 14.405 -49.352 1.00 87.00 184 GLY A N 1
ATOM 1401 C CA . GLY A 1 184 ? 41.079 15.088 -48.269 1.00 87.00 184 GLY A CA 1
ATOM 1402 C C . GLY A 1 184 ? 41.143 14.337 -46.928 1.00 87.00 184 GLY A C 1
ATOM 1403 O O . GLY A 1 184 ? 41.697 13.237 -46.868 1.00 87.00 184 GLY A O 1
ATOM 1404 N N . PRO A 1 185 ? 40.565 14.904 -45.851 1.00 88.88 185 PRO A N 1
ATOM 1405 C CA . PRO A 1 185 ? 40.488 14.239 -44.551 1.00 88.88 185 PRO A CA 1
ATOM 1406 C C . PRO A 1 185 ? 39.720 12.918 -44.667 1.00 88.88 185 PRO A C 1
ATOM 1408 O O . PRO A 1 185 ? 38.642 12.859 -45.256 1.00 88.88 185 PRO A O 1
ATOM 1411 N N . ARG A 1 186 ? 40.311 11.844 -44.143 1.00 93.81 186 ARG A N 1
ATOM 1412 C CA . ARG A 1 186 ? 39.795 10.483 -44.288 1.00 93.81 186 ARG A CA 1
ATOM 1413 C C . ARG A 1 186 ? 38.626 10.231 -43.332 1.00 93.81 186 ARG A C 1
ATOM 1415 O O . ARG A 1 186 ? 38.724 10.548 -42.154 1.00 93.81 186 ARG A O 1
ATOM 1422 N N . SER A 1 187 ? 37.563 9.607 -43.837 1.00 96.25 187 SER A N 1
ATOM 1423 C CA . SER A 1 187 ? 36.488 9.027 -43.023 1.00 96.25 187 SER A CA 1
ATOM 1424 C C . SER A 1 187 ? 36.672 7.510 -42.976 1.00 96.25 187 SER A C 1
ATOM 1426 O O . SER A 1 187 ? 36.440 6.810 -43.967 1.00 96.25 187 SER A O 1
ATOM 1428 N N . TRP A 1 188 ? 37.135 6.997 -41.835 1.00 96.06 188 TRP A N 1
ATOM 1429 C CA . TRP A 1 188 ? 37.276 5.555 -41.612 1.00 96.06 188 TRP A CA 1
ATOM 1430 C C . TRP A 1 188 ? 35.914 4.867 -41.557 1.00 96.06 188 TRP A C 1
ATOM 1432 O O . TRP A 1 188 ? 35.735 3.802 -42.152 1.00 96.06 188 TRP A O 1
ATOM 1442 N N . THR A 1 189 ? 34.945 5.528 -40.925 1.00 96.94 189 THR A N 1
ATOM 1443 C CA . THR A 1 189 ? 33.555 5.088 -40.827 1.00 96.94 189 THR A CA 1
ATOM 1444 C C . THR A 1 189 ? 32.962 4.843 -42.213 1.00 96.94 189 THR A C 1
ATOM 1446 O O . THR A 1 189 ? 32.504 3.737 -42.489 1.00 96.94 189 THR A O 1
ATOM 1449 N N . GLY A 1 190 ? 33.052 5.806 -43.139 1.00 96.38 190 GLY A N 1
ATOM 1450 C CA . GLY A 1 190 ? 32.516 5.649 -44.495 1.00 96.38 190 GLY A CA 1
ATOM 1451 C C . GLY A 1 190 ? 33.210 4.558 -45.321 1.00 96.38 190 GLY A C 1
ATOM 1452 O O . GLY A 1 190 ? 32.562 3.854 -46.098 1.00 96.38 190 GLY A O 1
ATOM 1453 N N . GLU A 1 191 ? 34.519 4.349 -45.145 1.00 95.38 191 GLU A N 1
ATOM 1454 C CA . GLU A 1 191 ? 35.225 3.256 -45.831 1.00 95.38 191 GLU A CA 1
ATOM 1455 C C . GLU A 1 191 ? 34.762 1.868 -45.361 1.00 95.38 191 GLU A C 1
ATOM 1457 O O . GLU A 1 191 ? 34.590 0.971 -46.194 1.00 95.38 191 GLU A O 1
ATOM 1462 N N . LEU A 1 192 ? 34.535 1.703 -44.054 1.00 96.56 192 LEU A N 1
ATOM 1463 C CA . LEU A 1 192 ? 34.101 0.443 -43.442 1.00 96.56 192 LEU A CA 1
ATOM 1464 C C . LEU A 1 192 ? 32.596 0.186 -43.593 1.00 96.56 192 LEU A C 1
ATOM 1466 O O . LEU A 1 192 ? 32.181 -0.963 -43.731 1.00 96.56 192 LEU A O 1
ATOM 1470 N N . LEU A 1 193 ? 31.781 1.241 -43.626 1.00 96.50 193 LEU A N 1
ATOM 1471 C CA . LEU A 1 193 ? 30.327 1.153 -43.761 1.00 96.50 193 LEU A CA 1
ATOM 1472 C C . LEU A 1 193 ? 29.895 0.738 -45.174 1.00 96.50 193 LEU A C 1
ATOM 1474 O O . LEU A 1 193 ? 28.899 0.039 -45.353 1.00 96.50 193 LEU A O 1
ATOM 1478 N N . GLY A 1 194 ? 30.675 1.103 -46.196 1.00 95.06 194 GLY A N 1
ATOM 1479 C CA . GLY A 1 194 ? 30.343 0.826 -47.593 1.00 95.06 194 GLY A CA 1
ATOM 1480 C C . GLY A 1 194 ? 30.062 -0.655 -47.908 1.00 95.06 194 GLY A C 1
ATOM 1481 O O . GLY A 1 194 ? 29.067 -0.937 -48.578 1.00 95.06 194 GLY A O 1
ATOM 1482 N N . PRO A 1 195 ? 30.926 -1.616 -47.522 1.00 95.06 195 PRO A N 1
ATOM 1483 C CA . PRO A 1 195 ? 30.640 -3.046 -47.654 1.00 95.06 195 PRO A CA 1
ATOM 1484 C C . PRO A 1 195 ? 29.380 -3.500 -46.908 1.00 95.06 195 PRO A C 1
ATOM 1486 O O . PRO A 1 195 ? 28.628 -4.299 -47.458 1.00 95.06 195 PRO A O 1
ATOM 1489 N N . VAL A 1 196 ? 29.131 -2.965 -45.709 1.00 93.56 196 VAL A N 1
ATOM 1490 C CA . VAL A 1 196 ? 27.978 -3.332 -44.874 1.00 93.56 196 VAL A CA 1
ATOM 1491 C C . VAL A 1 196 ? 26.668 -2.908 -45.539 1.00 93.56 196 VAL A C 1
ATOM 1493 O O . VAL A 1 196 ? 25.776 -3.740 -45.687 1.00 93.56 196 VAL A O 1
ATOM 1496 N N . LEU A 1 197 ? 26.579 -1.675 -46.050 1.00 93.38 197 LEU A N 1
ATOM 1497 C CA . LEU A 1 197 ? 25.390 -1.204 -46.776 1.00 93.38 197 LEU A CA 1
ATOM 1498 C C . LEU A 1 197 ? 25.110 -2.009 -48.051 1.00 93.38 197 LEU A C 1
ATOM 1500 O O . LEU A 1 197 ? 23.960 -2.199 -48.416 1.00 93.38 197 LEU A O 1
ATOM 1504 N N . ARG A 1 198 ? 26.146 -2.523 -48.728 1.00 92.00 198 ARG A N 1
ATOM 1505 C CA . ARG A 1 198 ? 25.965 -3.382 -49.913 1.00 92.00 198 ARG A CA 1
ATOM 1506 C C . ARG A 1 198 ? 25.519 -4.804 -49.577 1.00 92.00 198 ARG A C 1
ATOM 1508 O O . ARG A 1 198 ? 25.084 -5.514 -50.477 1.00 92.00 198 ARG A O 1
ATOM 1515 N N . SER A 1 199 ? 25.703 -5.238 -48.332 1.00 89.88 199 SER A N 1
ATOM 1516 C CA . SER A 1 199 ? 25.423 -6.613 -47.908 1.00 89.88 199 SER A CA 1
ATOM 1517 C C . SER A 1 199 ? 23.963 -6.860 -47.520 1.00 89.88 199 SER A C 1
ATOM 1519 O O . SER A 1 199 ? 23.561 -8.017 -47.440 1.00 89.88 199 SER A O 1
ATOM 1521 N N . GLY A 1 200 ? 23.174 -5.805 -47.298 1.00 80.94 200 GLY A N 1
ATOM 1522 C CA . GLY A 1 200 ? 21.772 -5.900 -46.894 1.00 80.94 200 GLY A CA 1
ATOM 1523 C C . GLY A 1 200 ? 20.870 -4.963 -47.691 1.00 80.94 200 GLY A C 1
ATOM 1524 O O . GLY A 1 200 ? 21.331 -4.000 -48.296 1.00 80.94 200 GLY A O 1
ATOM 1525 N N . GLU A 1 201 ? 19.573 -5.254 -47.686 1.00 83.94 201 GLU A N 1
ATOM 1526 C CA . GLU A 1 201 ? 18.550 -4.380 -48.262 1.00 83.94 201 GLU A CA 1
ATOM 1527 C C . GLU A 1 201 ? 18.038 -3.389 -47.211 1.00 83.94 201 GLU A C 1
ATOM 1529 O O . GLU A 1 201 ? 17.981 -3.695 -46.017 1.00 83.94 201 GLU A O 1
ATOM 1534 N N . ARG A 1 202 ? 17.647 -2.192 -47.657 1.00 84.94 202 ARG A N 1
ATOM 1535 C CA . ARG A 1 202 ? 16.966 -1.220 -46.799 1.00 84.94 202 ARG A CA 1
ATOM 1536 C C . ARG A 1 202 ? 15.530 -1.685 -46.570 1.00 84.94 202 ARG A C 1
ATOM 1538 O O . ARG A 1 202 ? 14.783 -1.858 -47.529 1.00 84.94 202 ARG A O 1
ATOM 1545 N N . ALA A 1 203 ? 15.149 -1.824 -45.308 1.00 86.56 203 ALA A N 1
ATOM 1546 C CA . ALA A 1 203 ? 13.796 -2.164 -44.893 1.00 86.56 203 ALA A CA 1
ATOM 1547 C C . ALA A 1 203 ? 13.371 -1.286 -43.715 1.00 86.56 203 ALA A C 1
ATOM 1549 O O . ALA A 1 203 ? 14.212 -0.857 -42.920 1.00 86.56 203 ALA A O 1
ATOM 1550 N N . ASP A 1 204 ? 12.066 -1.049 -43.607 1.00 85.19 204 ASP A N 1
ATOM 1551 C CA . ASP A 1 204 ? 11.488 -0.377 -42.449 1.00 85.19 204 ASP A CA 1
ATOM 1552 C C . ASP A 1 204 ? 11.524 -1.308 -41.232 1.00 85.19 204 ASP A C 1
ATOM 1554 O O . ASP A 1 204 ? 11.390 -2.530 -41.346 1.00 85.19 204 ASP A O 1
ATOM 1558 N N . ARG A 1 205 ? 11.725 -0.722 -40.052 1.00 84.94 205 ARG A N 1
ATOM 1559 C CA . ARG A 1 205 ? 11.812 -1.452 -38.788 1.00 84.94 205 ARG A CA 1
ATOM 1560 C C . ARG A 1 205 ? 10.477 -1.390 -38.058 1.00 84.94 205 ARG A C 1
ATOM 1562 O O . ARG A 1 205 ? 9.882 -0.324 -37.930 1.00 84.94 205 ARG A O 1
ATOM 1569 N N . ASP A 1 206 ? 10.041 -2.528 -37.523 1.00 81.62 206 ASP A N 1
ATOM 1570 C CA . ASP A 1 206 ? 8.860 -2.572 -36.663 1.00 81.62 206 ASP A CA 1
ATOM 1571 C C . ASP A 1 206 ? 9.066 -1.701 -35.418 1.00 81.62 206 ASP A C 1
ATOM 1573 O O . ASP A 1 206 ? 10.059 -1.842 -34.696 1.00 81.62 206 ASP A O 1
ATOM 1577 N N . VAL A 1 207 ? 8.096 -0.828 -35.144 1.00 82.25 207 VAL A N 1
ATOM 1578 C CA . VAL A 1 207 ? 8.115 0.084 -33.997 1.00 82.25 207 VAL A CA 1
ATOM 1579 C C . VAL A 1 207 ? 7.084 -0.302 -32.950 1.00 82.25 207 VAL A C 1
ATOM 1581 O O . VAL A 1 207 ? 5.963 -0.717 -33.251 1.00 82.25 207 VAL A O 1
ATOM 1584 N N . PHE A 1 208 ? 7.452 -0.122 -31.686 1.00 81.81 208 PHE A N 1
ATOM 1585 C CA . PHE A 1 208 ? 6.568 -0.361 -30.561 1.00 81.81 208 PHE A CA 1
ATOM 1586 C C . PHE A 1 208 ? 5.831 0.921 -30.173 1.00 81.81 208 PHE A C 1
ATOM 1588 O O . PHE A 1 208 ? 6.413 1.870 -29.644 1.00 81.81 208 PHE A O 1
ATOM 1595 N N . ASN A 1 209 ? 4.513 0.936 -30.379 1.00 81.56 209 ASN A N 1
ATOM 1596 C CA . ASN A 1 209 ? 3.672 2.049 -29.957 1.00 81.56 209 ASN A CA 1
ATOM 1597 C C . ASN A 1 209 ? 3.024 1.773 -28.593 1.00 81.56 209 ASN A C 1
ATOM 1599 O O . ASN A 1 209 ? 1.982 1.121 -28.489 1.00 81.56 209 ASN A O 1
ATOM 1603 N N . VAL A 1 210 ? 3.611 2.349 -27.540 1.00 75.38 210 VAL A N 1
ATOM 1604 C CA . VAL A 1 210 ? 3.097 2.252 -26.162 1.00 75.38 210 VAL A CA 1
ATOM 1605 C C . VAL A 1 210 ? 1.645 2.728 -26.058 1.00 75.38 210 VAL A C 1
ATOM 1607 O O . VAL A 1 210 ? 0.867 2.152 -25.297 1.00 75.38 210 VAL A O 1
ATOM 1610 N N . LYS A 1 211 ? 1.251 3.764 -26.818 1.00 76.62 211 LYS A N 1
ATOM 1611 C CA . LYS A 1 211 ? -0.105 4.332 -26.739 1.00 76.62 211 LYS A CA 1
ATOM 1612 C C . LYS A 1 211 ? -1.145 3.306 -27.170 1.00 76.62 211 LYS A C 1
ATOM 1614 O O . LYS A 1 211 ? -2.106 3.096 -26.439 1.00 76.62 211 LYS A O 1
ATOM 1619 N N . THR A 1 212 ? -0.899 2.608 -28.275 1.00 81.94 212 THR A N 1
ATOM 1620 C CA . THR A 1 212 ? -1.789 1.557 -28.789 1.00 81.94 212 THR A CA 1
ATOM 1621 C C . THR A 1 212 ? -1.945 0.407 -27.793 1.00 81.94 212 THR A C 1
ATOM 1623 O O . THR A 1 212 ? -3.028 -0.144 -27.622 1.00 81.94 212 THR A O 1
ATOM 1626 N N . VAL A 1 213 ? -0.882 0.056 -27.066 1.00 80.31 213 VAL A N 1
ATOM 1627 C CA . VAL A 1 213 ? -0.964 -0.990 -26.035 1.00 80.31 213 VAL A CA 1
ATOM 1628 C C . VAL A 1 213 ? -1.706 -0.512 -24.781 1.00 80.31 213 VAL A C 1
ATOM 1630 O O . VAL A 1 213 ? -2.389 -1.304 -24.123 1.00 80.31 213 VAL A O 1
ATOM 1633 N N . ALA A 1 214 ? -1.612 0.776 -24.455 1.00 77.94 214 ALA A N 1
ATOM 1634 C CA . ALA A 1 214 ? -2.293 1.390 -23.317 1.00 77.94 214 ALA A CA 1
ATOM 1635 C C . ALA A 1 214 ? -3.788 1.678 -23.563 1.00 77.94 214 ALA A C 1
ATOM 1637 O O . ALA A 1 214 ? -4.511 1.948 -22.601 1.00 77.94 214 ALA A O 1
ATOM 1638 N N . GLU A 1 215 ? -4.264 1.620 -24.810 1.00 85.19 215 GLU A N 1
ATOM 1639 C CA . GLU A 1 215 ? -5.673 1.843 -25.153 1.00 85.19 215 GLU A CA 1
ATOM 1640 C C . GLU A 1 215 ? -6.593 0.827 -24.476 1.00 85.19 215 GLU A C 1
ATOM 1642 O O . GLU A 1 215 ? -6.334 -0.377 -24.465 1.00 85.19 215 GLU A O 1
ATOM 1647 N N . LYS A 1 216 ? -7.689 1.324 -23.898 1.00 86.06 216 LYS A N 1
ATOM 1648 C CA . LYS A 1 216 ? -8.655 0.478 -23.201 1.00 86.06 216 LYS A CA 1
ATOM 1649 C C . LYS A 1 216 ? -9.413 -0.391 -24.209 1.00 86.06 216 LYS A C 1
ATOM 1651 O O . LYS A 1 216 ? -9.973 0.121 -25.173 1.00 86.06 216 LYS A O 1
ATOM 1656 N N . ARG A 1 217 ? -9.437 -1.693 -23.951 1.00 90.25 217 ARG A N 1
ATOM 1657 C CA . ARG A 1 217 ? -10.124 -2.735 -24.713 1.00 90.25 217 ARG A CA 1
ATOM 1658 C C . ARG A 1 217 ? -11.419 -3.127 -24.009 1.00 90.25 217 ARG A C 1
ATOM 1660 O O . ARG A 1 217 ? -11.613 -2.842 -22.823 1.00 90.25 217 ARG A O 1
ATOM 1667 N N . ASP A 1 218 ? -12.305 -3.782 -24.748 1.00 84.00 218 ASP A N 1
ATOM 1668 C CA . ASP A 1 218 ? -13.489 -4.394 -24.151 1.00 84.00 218 ASP A CA 1
ATOM 1669 C C . ASP A 1 218 ? -13.072 -5.527 -23.198 1.00 84.00 218 ASP A C 1
ATOM 1671 O O . ASP A 1 218 ? -12.152 -6.286 -23.501 1.00 84.00 218 ASP A O 1
ATOM 1675 N N . GLY A 1 219 ? -13.693 -5.594 -22.019 1.00 83.19 219 GLY A N 1
ATOM 1676 C CA . GLY A 1 219 ? -13.302 -6.512 -20.938 1.00 83.19 219 GLY A CA 1
ATOM 1677 C C . GLY A 1 219 ? -12.179 -6.029 -20.002 1.00 83.19 219 GLY A C 1
ATOM 1678 O O . GLY A 1 219 ? -11.907 -6.698 -19.004 1.00 83.19 219 GLY A O 1
ATOM 1679 N N . ASP A 1 220 ? -11.560 -4.865 -20.249 1.00 89.81 220 ASP A N 1
ATOM 1680 C CA . ASP A 1 220 ? -10.541 -4.316 -19.341 1.00 89.81 220 ASP A CA 1
ATOM 1681 C C . ASP A 1 220 ? -11.146 -3.872 -17.990 1.00 89.81 220 ASP A C 1
ATOM 1683 O O . ASP A 1 220 ? -12.126 -3.116 -17.927 1.00 89.81 220 ASP A O 1
ATOM 1687 N N . LEU A 1 221 ? -10.497 -4.269 -16.894 1.00 84.69 221 LEU A N 1
ATOM 1688 C CA . LEU A 1 221 ? -10.900 -3.963 -15.522 1.00 84.69 221 LEU A CA 1
ATOM 1689 C C . LEU A 1 221 ? -10.512 -2.534 -15.110 1.00 84.69 221 LEU A C 1
ATOM 1691 O O . LEU A 1 221 ? -9.439 -2.022 -15.443 1.00 84.69 221 LEU A O 1
ATOM 1695 N N . ASP A 1 222 ? -11.368 -1.884 -14.314 1.00 82.06 222 ASP A N 1
ATOM 1696 C CA . ASP A 1 222 ? -10.994 -0.645 -13.628 1.00 82.06 222 ASP A CA 1
ATOM 1697 C C . ASP A 1 222 ? -10.142 -0.975 -12.398 1.00 82.06 222 ASP A C 1
ATOM 1699 O O . ASP A 1 222 ? -10.592 -1.641 -11.465 1.00 82.06 222 ASP A O 1
ATOM 1703 N N . PHE A 1 223 ? -8.927 -0.429 -12.362 1.00 76.38 223 PHE A N 1
ATOM 1704 C CA . PHE A 1 223 ? -7.993 -0.552 -11.244 1.00 76.38 223 PHE A CA 1
ATOM 1705 C C . PHE A 1 223 ? -8.624 -0.228 -9.876 1.00 76.38 223 PHE A C 1
ATOM 1707 O O . PHE A 1 223 ? -8.235 -0.804 -8.867 1.00 76.38 223 PHE A O 1
ATOM 1714 N N . ARG A 1 224 ? -9.616 0.674 -9.812 1.00 78.50 224 ARG A N 1
ATOM 1715 C CA . ARG A 1 224 ? -10.308 1.049 -8.559 1.00 78.50 224 ARG A CA 1
ATOM 1716 C C . ARG A 1 224 ? -11.299 0.003 -8.046 1.00 78.50 224 ARG A C 1
ATOM 1718 O O . ARG A 1 224 ? -11.790 0.141 -6.920 1.00 78.50 224 ARG A O 1
ATOM 1725 N N . GLN A 1 225 ? -11.670 -0.957 -8.884 1.00 78.62 225 GLN A N 1
ATOM 1726 C CA . GLN A 1 225 ? -12.628 -2.014 -8.563 1.00 78.62 225 GLN A CA 1
ATOM 1727 C C . GLN A 1 225 ? -11.926 -3.308 -8.133 1.00 78.62 225 GLN A C 1
ATOM 1729 O O . GLN A 1 225 ? -12.510 -4.096 -7.393 1.00 78.62 225 GLN A O 1
ATOM 1734 N N . ILE A 1 226 ? -10.661 -3.489 -8.524 1.00 76.38 226 ILE A N 1
ATOM 1735 C CA . ILE A 1 226 ? -9.852 -4.661 -8.178 1.00 76.38 226 ILE A CA 1
ATOM 1736 C C . ILE A 1 226 ? -9.663 -4.741 -6.658 1.00 76.38 226 ILE A C 1
ATOM 1738 O O . ILE A 1 226 ? -9.290 -3.764 -6.011 1.00 76.38 226 ILE A O 1
ATOM 1742 N N . GLY A 1 227 ? -9.938 -5.917 -6.089 1.00 70.31 227 GLY A N 1
ATOM 1743 C CA . GLY A 1 227 ? -9.733 -6.205 -4.667 1.00 70.31 227 GLY A CA 1
ATOM 1744 C C . GLY A 1 227 ? -10.832 -5.704 -3.725 1.00 70.31 227 GLY A C 1
ATOM 1745 O O . GLY A 1 227 ? -10.748 -5.977 -2.535 1.00 70.31 227 GLY A O 1
ATOM 1746 N N . ARG A 1 228 ? -11.890 -5.031 -4.209 1.00 71.06 228 ARG A N 1
ATOM 1747 C CA . ARG A 1 228 ? -13.009 -4.591 -3.342 1.00 71.06 228 ARG A CA 1
ATOM 1748 C C . ARG A 1 228 ? -13.781 -5.738 -2.695 1.00 71.06 228 ARG A C 1
ATOM 1750 O O . ARG A 1 228 ? -14.380 -5.549 -1.644 1.00 71.06 228 ARG A O 1
ATOM 1757 N N . GLU A 1 229 ? -13.796 -6.894 -3.344 1.00 68.25 229 GLU A N 1
ATOM 1758 C CA . GLU A 1 229 ? -14.469 -8.099 -2.855 1.00 68.25 229 GLU A CA 1
ATOM 1759 C C . GLU A 1 229 ? -13.533 -9.003 -2.044 1.00 68.25 229 GLU A C 1
ATOM 1761 O O . GLU A 1 229 ? -13.992 -9.972 -1.438 1.00 68.25 229 GLU A O 1
ATOM 1766 N N . ALA A 1 230 ? -12.229 -8.698 -2.018 1.00 71.62 230 ALA A N 1
ATOM 1767 C CA . ALA A 1 230 ? -11.258 -9.487 -1.280 1.00 71.62 230 ALA A CA 1
ATOM 1768 C C . ALA A 1 230 ? -11.500 -9.305 0.221 1.00 71.62 230 ALA A C 1
ATOM 1770 O O . ALA A 1 230 ? -11.357 -8.208 0.756 1.00 71.62 230 ALA A O 1
ATOM 1771 N N . ARG A 1 231 ? -11.882 -10.394 0.887 1.00 74.06 231 ARG A N 1
ATOM 1772 C CA . ARG A 1 231 ? -12.084 -10.432 2.335 1.00 74.06 231 ARG A CA 1
ATOM 1773 C C . ARG A 1 231 ? -10.822 -10.920 3.016 1.00 74.06 231 ARG A C 1
ATOM 1775 O O . ARG A 1 231 ? -10.282 -11.963 2.641 1.00 74.06 231 ARG A O 1
ATOM 1782 N N . MET A 1 232 ? -10.385 -10.207 4.040 1.00 80.81 232 MET A N 1
ATOM 1783 C CA . MET A 1 232 ? -9.247 -10.621 4.855 1.00 80.81 232 MET A CA 1
ATOM 1784 C C . MET A 1 232 ? -9.592 -11.873 5.681 1.00 80.81 232 MET A C 1
ATOM 1786 O O . MET A 1 232 ? -10.772 -12.119 5.935 1.00 80.81 232 MET A O 1
ATOM 1790 N N . PRO A 1 233 ? -8.607 -12.664 6.151 1.00 79.38 233 PRO A N 1
ATOM 1791 C CA . PRO A 1 233 ? -8.879 -13.888 6.915 1.00 79.38 233 PRO A CA 1
ATOM 1792 C C . PRO A 1 233 ? -9.822 -13.683 8.115 1.00 79.38 233 PRO A C 1
ATOM 1794 O O . PRO A 1 233 ? -10.729 -14.482 8.339 1.00 79.38 233 PRO A O 1
ATOM 1797 N N . TRP A 1 234 ? -9.683 -12.558 8.825 1.00 85.00 234 TRP A N 1
ATOM 1798 C CA . TRP A 1 234 ? -10.559 -12.181 9.942 1.00 85.00 234 TRP A CA 1
ATOM 1799 C C . TRP A 1 234 ? -11.965 -11.721 9.521 1.00 85.00 234 TRP A C 1
ATOM 1801 O O . TRP A 1 234 ? -12.879 -11.728 10.335 1.00 85.00 234 TRP A O 1
ATOM 1811 N N . GLU A 1 235 ? -12.171 -11.328 8.265 1.00 82.12 235 GLU A N 1
ATOM 1812 C CA . GLU A 1 235 ? -13.500 -11.000 7.727 1.00 82.12 235 GLU A CA 1
ATOM 1813 C C . GLU A 1 235 ? -14.222 -12.241 7.183 1.00 82.12 235 GLU A C 1
ATOM 1815 O O . GLU A 1 235 ? -15.444 -12.230 7.034 1.00 82.12 235 GLU A O 1
ATOM 1820 N N . GLN A 1 236 ? -13.476 -13.303 6.858 1.00 82.00 236 GLN A N 1
ATOM 1821 C CA . GLN A 1 236 ? -14.033 -14.571 6.384 1.00 82.00 236 GLN A CA 1
ATOM 1822 C C . GLN A 1 236 ? -14.526 -15.432 7.549 1.00 82.00 236 GLN A C 1
ATOM 1824 O O . GLN A 1 236 ? -15.686 -15.835 7.559 1.00 82.00 236 GLN A O 1
ATOM 1829 N N . ASP A 1 237 ? -13.662 -15.674 8.536 1.00 83.81 237 ASP A N 1
ATOM 1830 C CA . ASP A 1 237 ? -13.973 -16.484 9.717 1.00 83.81 237 ASP A CA 1
ATOM 1831 C C . ASP A 1 237 ? -13.449 -15.786 10.976 1.00 83.81 237 ASP A C 1
ATOM 1833 O O . ASP A 1 237 ? -12.495 -16.212 11.628 1.00 83.81 237 ASP A O 1
ATOM 1837 N N . GLY A 1 238 ? -14.040 -14.627 11.277 1.00 87.06 238 GLY A N 1
ATOM 1838 C CA . GLY A 1 238 ? -13.560 -13.737 12.331 1.00 87.06 238 GLY A CA 1
ATOM 1839 C C . GLY A 1 238 ? -13.488 -14.390 13.702 1.00 87.06 238 GLY A C 1
ATOM 1840 O O . GLY A 1 238 ? -12.495 -14.240 14.412 1.00 87.06 238 GLY A O 1
ATOM 1841 N N . ARG A 1 239 ? -14.493 -15.190 14.059 1.00 91.81 239 ARG A N 1
ATOM 1842 C CA . ARG A 1 239 ? -14.507 -15.893 15.342 1.00 91.81 239 ARG A CA 1
ATOM 1843 C C . ARG A 1 239 ? -13.301 -16.822 15.456 1.00 91.81 239 ARG A C 1
ATOM 1845 O O . ARG A 1 239 ? -12.478 -16.625 16.348 1.00 91.81 239 ARG A O 1
ATOM 1852 N N . ARG A 1 240 ? -13.123 -17.732 14.491 1.00 91.50 240 ARG A N 1
ATOM 1853 C CA . ARG A 1 240 ? -11.987 -18.662 14.452 1.00 91.50 240 ARG A CA 1
ATOM 1854 C C . ARG A 1 240 ? -10.643 -17.944 14.341 1.00 91.50 240 ARG A C 1
ATOM 1856 O O . ARG A 1 240 ? -9.687 -18.353 14.997 1.00 91.50 240 ARG A O 1
ATOM 1863 N N . TRP A 1 241 ? -10.556 -16.858 13.576 1.00 91.12 241 TRP A N 1
ATOM 1864 C CA . TRP A 1 241 ? -9.341 -16.048 13.479 1.00 91.12 241 TRP A CA 1
ATOM 1865 C C . TRP A 1 241 ? -8.902 -15.541 14.853 1.00 91.12 241 TRP A C 1
ATOM 1867 O O . TRP A 1 241 ? -7.748 -15.685 15.242 1.00 91.12 241 TRP A O 1
ATOM 1877 N N . HIS A 1 242 ? -9.828 -14.977 15.626 1.00 93.00 242 HIS A N 1
ATOM 1878 C CA . HIS A 1 242 ? -9.507 -14.414 16.932 1.00 93.00 242 HIS A CA 1
ATOM 1879 C C . HIS A 1 242 ? -9.316 -15.486 18.023 1.00 93.00 242 HIS A C 1
ATOM 1881 O O . HIS A 1 242 ? -8.602 -15.234 19.001 1.00 93.00 242 HIS A O 1
ATOM 1887 N N . THR A 1 243 ? -9.885 -16.685 17.863 1.00 92.88 243 THR A N 1
ATOM 1888 C CA . THR A 1 243 ? -9.875 -17.747 18.888 1.00 92.88 243 THR A CA 1
ATOM 1889 C C . THR A 1 243 ? -8.976 -18.941 18.574 1.00 92.88 243 THR A C 1
ATOM 1891 O O . THR A 1 243 ? -8.609 -19.664 19.500 1.00 92.88 243 THR A O 1
ATOM 1894 N N . THR A 1 244 ? -8.476 -19.082 17.350 1.00 89.50 244 THR A N 1
ATOM 1895 C CA . THR A 1 244 ? -7.568 -20.174 16.959 1.00 89.50 244 THR A CA 1
ATOM 1896 C C . THR A 1 244 ? -6.407 -19.674 16.103 1.00 89.50 244 THR A C 1
ATOM 1898 O O . THR A 1 244 ? -5.259 -19.809 16.514 1.00 89.50 244 THR A O 1
ATOM 1901 N N . ASP A 1 245 ? -6.684 -19.024 14.971 1.00 86.44 245 ASP A N 1
ATOM 1902 C CA . ASP A 1 245 ? -5.671 -18.720 13.938 1.00 86.44 245 ASP A CA 1
ATOM 1903 C C . ASP A 1 245 ? -4.947 -17.368 14.148 1.00 86.44 245 ASP A C 1
ATOM 1905 O O . ASP A 1 245 ? -4.360 -16.790 13.233 1.00 86.44 245 ASP A O 1
ATOM 1909 N N . ARG A 1 246 ? -5.011 -16.825 15.364 1.00 88.50 246 ARG A N 1
ATOM 1910 C CA . ARG A 1 246 ? -4.553 -15.471 15.707 1.00 88.50 246 ARG A CA 1
ATOM 1911 C C . ARG A 1 246 ? -3.032 -15.326 15.665 1.00 88.50 246 ARG A C 1
ATOM 1913 O O . ARG A 1 246 ? -2.284 -16.103 16.258 1.00 88.50 246 ARG A O 1
ATOM 1920 N N . ILE A 1 247 ? -2.598 -14.214 15.083 1.00 85.88 247 ILE A N 1
ATOM 1921 C CA . ILE A 1 247 ? -1.192 -13.810 15.006 1.00 85.88 247 ILE A CA 1
ATOM 1922 C C . ILE A 1 247 ? -0.989 -12.525 15.814 1.00 85.88 247 ILE A C 1
ATOM 1924 O O . ILE A 1 247 ? -1.786 -11.582 15.740 1.00 85.88 247 ILE A O 1
ATOM 1928 N N . ALA A 1 248 ? 0.074 -12.494 16.612 1.00 88.56 248 ALA A N 1
ATOM 1929 C CA . ALA A 1 248 ? 0.439 -11.343 17.418 1.00 88.56 248 ALA A CA 1
ATOM 1930 C C . ALA A 1 248 ? 1.021 -10.202 16.564 1.00 88.56 248 ALA A C 1
ATOM 1932 O O . ALA A 1 248 ? 1.406 -10.372 15.408 1.00 88.56 248 ALA A O 1
ATOM 1933 N N . HIS A 1 249 ? 1.111 -8.998 17.133 1.00 86.62 249 HIS A N 1
ATOM 1934 C CA . HIS A 1 249 ? 1.619 -7.819 16.418 1.00 86.62 249 HIS A CA 1
ATOM 1935 C C . HIS A 1 249 ? 3.061 -7.963 15.907 1.00 86.62 249 HIS A C 1
ATOM 1937 O O . HIS A 1 249 ? 3.429 -7.290 14.949 1.00 86.62 249 HIS A O 1
ATOM 1943 N N . ASN A 1 250 ? 3.855 -8.836 16.527 1.00 82.25 250 ASN A N 1
ATOM 1944 C CA . ASN A 1 250 ? 5.223 -9.168 16.132 1.00 82.25 250 ASN A CA 1
ATOM 1945 C C . ASN A 1 250 ? 5.303 -10.315 15.103 1.00 82.25 250 ASN A C 1
ATOM 1947 O O . ASN A 1 250 ? 6.395 -10.810 14.858 1.00 82.25 250 ASN A O 1
ATOM 1951 N N . GLY A 1 251 ? 4.174 -10.768 14.547 1.00 78.69 251 GLY A N 1
ATOM 1952 C CA . GLY A 1 251 ? 4.125 -11.870 13.579 1.00 78.69 251 GLY A CA 1
ATOM 1953 C C . GLY A 1 251 ? 4.192 -13.269 14.199 1.00 78.69 251 GLY A C 1
ATOM 1954 O O . GLY A 1 251 ? 3.998 -14.251 13.491 1.00 78.69 251 GLY A O 1
ATOM 1955 N N . GLN A 1 252 ? 4.412 -13.382 15.513 1.00 85.62 252 GLN A N 1
ATOM 1956 C CA . GLN A 1 252 ? 4.485 -14.673 16.195 1.00 85.62 252 GLN A CA 1
ATOM 1957 C C . GLN A 1 252 ? 3.087 -15.254 16.471 1.00 85.62 252 GLN A C 1
ATOM 1959 O O . GLN A 1 252 ? 2.120 -14.496 16.621 1.00 85.62 252 GLN A O 1
ATOM 1964 N N . PRO A 1 253 ? 2.954 -16.589 16.595 1.00 85.94 253 PRO A N 1
ATOM 1965 C CA . PRO A 1 253 ? 1.713 -17.211 17.043 1.00 85.94 253 PRO A CA 1
ATOM 1966 C C . PRO A 1 253 ? 1.308 -16.691 18.424 1.00 85.94 253 PRO A C 1
ATOM 1968 O O . PRO A 1 253 ? 2.130 -16.630 19.340 1.00 85.94 253 PRO A O 1
ATOM 1971 N N . ALA A 1 254 ? 0.036 -16.336 18.598 1.00 91.75 254 ALA A N 1
ATOM 1972 C CA . ALA A 1 254 ? -0.460 -15.954 19.912 1.00 91.75 254 ALA A CA 1
ATOM 1973 C C . ALA A 1 254 ? -0.626 -17.193 20.811 1.00 91.75 254 ALA A C 1
ATOM 1975 O O . ALA A 1 254 ? -1.277 -18.168 20.447 1.00 91.75 254 ALA A O 1
ATOM 1976 N N . ARG A 1 255 ? -0.046 -17.128 22.008 1.00 93.88 255 ARG A N 1
ATOM 1977 C CA . ARG A 1 255 ? 0.127 -18.234 22.956 1.00 93.88 255 ARG A CA 1
ATOM 1978 C C . ARG A 1 255 ? -0.868 -18.239 24.116 1.00 93.88 255 ARG A C 1
ATOM 1980 O O . ARG A 1 255 ? -0.932 -19.230 24.828 1.00 93.88 255 ARG A O 1
ATOM 1987 N N . TRP A 1 256 ? -1.626 -17.162 24.328 1.00 94.75 256 TRP A N 1
ATOM 1988 C CA . TRP A 1 256 ? -2.753 -17.174 25.273 1.00 94.75 256 TRP A CA 1
ATOM 1989 C C . TRP A 1 256 ? -3.873 -18.101 24.773 1.00 94.75 256 TRP A C 1
ATOM 1991 O O . TRP A 1 256 ? -4.003 -18.325 23.568 1.00 94.75 256 TRP A O 1
ATOM 2001 N N . GLU A 1 257 ? -4.692 -18.640 25.676 1.00 96.19 257 GLU A N 1
ATOM 2002 C CA . GLU A 1 257 ? -5.716 -19.641 25.363 1.00 96.19 257 GLU A CA 1
ATOM 2003 C C . GLU A 1 257 ? -6.958 -19.035 24.700 1.00 96.19 257 GLU A C 1
ATOM 2005 O O . GLU A 1 257 ? -7.666 -18.209 25.274 1.00 96.19 257 GLU A O 1
ATOM 2010 N N . GLY A 1 258 ? -7.291 -19.520 23.502 1.00 94.44 258 GLY A N 1
ATOM 2011 C CA . GLY A 1 258 ? -8.425 -19.028 22.711 1.00 94.44 258 GLY A CA 1
ATOM 2012 C C . GLY A 1 258 ? -9.781 -19.167 23.397 1.00 94.44 258 GLY A C 1
ATOM 2013 O O . GLY A 1 258 ? -10.654 -18.318 23.212 1.00 94.44 258 GLY A O 1
ATOM 2014 N N . GLY A 1 259 ? -9.906 -20.188 24.253 1.00 95.88 259 GLY A N 1
ATOM 2015 C CA . GLY A 1 259 ? -11.082 -20.446 25.082 1.00 95.88 259 GLY A CA 1
ATOM 2016 C C . GLY A 1 259 ? -11.501 -19.245 25.933 1.00 95.88 259 GLY A C 1
ATOM 2017 O O . GLY A 1 259 ? -12.693 -19.050 26.156 1.00 95.88 259 GLY A O 1
ATOM 2018 N N . VAL A 1 260 ? -10.543 -18.396 26.338 1.00 96.31 260 VAL A N 1
ATOM 2019 C CA . VAL A 1 260 ? -10.810 -17.161 27.094 1.00 96.31 260 VAL A CA 1
ATOM 2020 C C . VAL A 1 260 ? -11.796 -16.266 26.346 1.00 96.31 260 VAL A C 1
ATOM 2022 O O . VAL A 1 260 ? -12.762 -15.769 26.920 1.00 96.31 260 VAL A O 1
ATOM 2025 N N . LEU A 1 261 ? -11.546 -16.044 25.055 1.00 96.44 261 LEU A N 1
ATOM 2026 C CA . LEU A 1 261 ? -12.394 -15.186 24.241 1.00 96.44 261 LEU A CA 1
ATOM 2027 C C . LEU A 1 261 ? -13.693 -15.905 23.863 1.00 96.44 261 LEU A C 1
ATOM 2029 O O . LEU A 1 261 ? -14.749 -15.297 23.986 1.00 96.44 261 LEU A O 1
ATOM 2033 N N . GLU A 1 262 ? -13.624 -17.186 23.490 1.00 95.25 262 GLU A N 1
ATOM 2034 C CA . GLU A 1 262 ? -14.799 -18.022 23.182 1.00 95.25 262 GLU A CA 1
ATOM 2035 C C . GLU A 1 262 ? -15.856 -17.967 24.293 1.00 95.25 262 GLU A C 1
ATOM 2037 O O . GLU A 1 262 ? -16.993 -17.577 24.048 1.00 95.25 262 GLU A O 1
ATOM 2042 N N . THR A 1 263 ? -15.458 -18.229 25.542 1.00 94.50 263 THR A N 1
ATOM 2043 C CA . THR A 1 263 ? -16.384 -18.250 26.689 1.00 94.50 263 THR A CA 1
ATOM 2044 C C . THR A 1 263 ? -17.051 -16.892 26.932 1.00 94.50 263 THR A C 1
ATOM 2046 O O . THR A 1 263 ? -18.219 -16.822 27.320 1.00 94.50 263 THR A O 1
ATOM 2049 N N . ILE A 1 264 ? -16.332 -15.788 26.699 1.00 94.94 264 ILE A N 1
ATOM 2050 C CA . ILE A 1 264 ? -16.896 -14.439 26.834 1.00 94.94 264 ILE A CA 1
ATOM 2051 C C . ILE A 1 264 ? -17.863 -14.142 25.686 1.00 94.94 264 ILE A C 1
ATOM 2053 O O . ILE A 1 264 ? -18.933 -13.588 25.938 1.00 94.94 264 ILE A O 1
ATOM 2057 N N . LEU A 1 265 ? -17.502 -14.495 24.448 1.00 94.81 265 LEU A N 1
ATOM 2058 C CA . LEU A 1 265 ? -18.358 -14.296 23.279 1.00 94.81 265 LEU A CA 1
ATOM 2059 C C . LEU A 1 265 ? -19.662 -15.083 23.422 1.00 94.81 265 LEU A C 1
ATOM 2061 O O . LEU A 1 265 ? -20.721 -14.467 23.357 1.00 94.81 265 LEU A O 1
ATOM 2065 N N . ASP A 1 266 ? -19.587 -16.379 23.743 1.00 93.44 266 ASP A N 1
ATOM 2066 C CA . ASP A 1 266 ? -20.757 -17.233 24.000 1.00 93.44 266 ASP A CA 1
ATOM 2067 C C . ASP A 1 266 ? -21.694 -16.600 25.031 1.00 93.44 266 ASP A C 1
ATOM 2069 O O . ASP A 1 266 ? -22.913 -16.566 24.866 1.00 93.44 266 ASP A O 1
ATOM 2073 N N . ARG A 1 267 ? -21.132 -16.046 26.111 1.00 91.25 267 ARG A N 1
ATOM 2074 C CA . ARG A 1 267 ? -21.933 -15.423 27.164 1.00 91.25 267 ARG A CA 1
ATOM 2075 C C . ARG A 1 267 ? -22.567 -14.111 26.714 1.00 91.25 267 ARG A C 1
ATOM 2077 O O . ARG A 1 267 ? -23.727 -13.865 27.033 1.00 91.25 267 ARG A O 1
ATOM 2084 N N . LEU A 1 268 ? -21.826 -13.251 26.023 1.00 92.62 268 LEU A N 1
ATOM 2085 C CA . LEU A 1 268 ? -22.314 -11.929 25.629 1.00 92.62 268 LEU A CA 1
ATOM 2086 C C . LEU A 1 268 ? -23.282 -11.979 24.444 1.00 92.62 268 LEU A C 1
ATOM 2088 O O . LEU A 1 268 ? -24.203 -11.167 24.407 1.00 92.62 268 LEU A O 1
ATOM 2092 N N . GLU A 1 269 ? -23.131 -12.938 23.532 1.00 89.12 269 GLU A N 1
ATOM 2093 C CA . GLU A 1 269 ? -24.041 -13.141 22.397 1.00 89.12 269 GLU A CA 1
ATOM 2094 C C . GLU A 1 269 ? -25.446 -13.579 22.835 1.00 89.12 269 GLU A C 1
ATOM 2096 O O . GLU A 1 269 ? -26.420 -13.280 22.149 1.00 89.12 269 GLU A O 1
ATOM 2101 N N . THR A 1 270 ? -25.589 -14.195 24.016 1.00 87.75 270 THR A N 1
ATOM 2102 C CA . THR A 1 270 ? -26.913 -14.504 24.596 1.00 87.75 270 THR A CA 1
ATOM 2103 C C . THR A 1 270 ? -27.681 -13.272 25.089 1.00 87.75 270 THR A C 1
ATOM 2105 O O . THR A 1 270 ? -28.851 -13.382 25.452 1.00 87.75 270 THR A O 1
ATOM 2108 N N . CYS A 1 271 ? -27.057 -12.090 25.124 1.00 87.19 271 CYS A N 1
ATOM 2109 C CA . CYS A 1 271 ? -27.702 -10.861 25.573 1.00 87.19 271 CYS A CA 1
ATOM 2110 C C . CYS A 1 271 ? -28.345 -10.103 24.406 1.00 87.19 271 CYS A C 1
ATOM 2112 O O . CYS A 1 271 ? -27.654 -9.467 23.612 1.00 87.19 271 CYS A O 1
ATOM 2114 N N . GLU A 1 272 ? -29.679 -10.075 24.369 1.00 84.12 272 GLU A N 1
ATOM 2115 C CA . GLU A 1 272 ? -30.445 -9.356 23.338 1.00 84.12 272 GLU A CA 1
ATOM 2116 C C . GLU A 1 272 ? -30.184 -7.840 23.314 1.00 84.12 272 GLU A C 1
ATOM 2118 O O . GLU A 1 272 ? -30.400 -7.194 22.295 1.00 84.12 272 GLU A O 1
ATOM 2123 N N . ASP A 1 273 ? -29.690 -7.246 24.403 1.00 87.75 273 ASP A N 1
ATOM 2124 C CA . ASP A 1 273 ? -29.407 -5.807 24.502 1.00 87.75 273 ASP A CA 1
ATOM 2125 C C . ASP A 1 273 ? -27.987 -5.413 24.031 1.00 87.75 273 ASP A C 1
ATOM 2127 O O . ASP A 1 273 ? -27.580 -4.246 24.144 1.00 87.75 273 ASP A O 1
ATOM 2131 N N . LEU A 1 274 ? -27.235 -6.351 23.449 1.00 92.69 274 LEU A N 1
ATOM 2132 C CA . LEU A 1 274 ? -25.944 -6.114 22.802 1.00 92.69 274 LEU A CA 1
ATOM 2133 C C . LEU A 1 274 ? -25.988 -6.541 21.331 1.00 92.69 274 LEU A C 1
ATOM 2135 O O . LEU A 1 274 ? -26.776 -7.388 20.921 1.00 92.69 274 LEU A O 1
ATOM 2139 N N . ARG A 1 275 ? -25.136 -5.927 20.507 1.00 92.88 275 ARG A N 1
ATOM 2140 C CA . ARG A 1 275 ? -24.947 -6.365 19.119 1.00 92.88 275 ARG A CA 1
ATOM 2141 C C . ARG A 1 275 ? -24.060 -7.612 19.061 1.00 92.88 275 ARG A C 1
ATOM 2143 O O . ARG A 1 275 ? -23.227 -7.782 19.951 1.00 92.88 275 ARG A O 1
ATOM 2150 N N . PRO A 1 276 ? -24.152 -8.408 17.982 1.00 92.56 276 PRO A N 1
ATOM 2151 C CA . PRO A 1 276 ? -23.180 -9.460 17.708 1.00 92.56 276 PRO A CA 1
ATOM 2152 C C . PRO A 1 276 ? -21.745 -8.925 17.689 1.00 92.56 276 PRO A C 1
ATOM 2154 O O . PRO A 1 276 ? -21.516 -7.737 17.422 1.00 92.56 276 PRO A O 1
ATOM 2157 N N . ALA A 1 277 ? -20.787 -9.811 17.953 1.00 93.81 277 ALA A N 1
ATOM 2158 C CA . ALA A 1 277 ? -19.373 -9.480 17.889 1.00 93.81 277 ALA A CA 1
ATOM 2159 C C . ALA A 1 277 ? -18.967 -9.015 16.481 1.00 93.81 277 ALA A C 1
ATOM 2161 O O . ALA A 1 277 ? -19.297 -9.627 15.468 1.00 93.81 277 ALA A O 1
ATOM 2162 N N . ASP A 1 278 ? -18.251 -7.897 16.438 1.00 92.88 278 ASP A N 1
ATOM 2163 C CA . ASP A 1 278 ? -17.669 -7.304 15.244 1.00 92.88 278 ASP A CA 1
ATOM 2164 C C . ASP A 1 278 ? -16.200 -7.733 15.137 1.00 92.88 278 ASP A C 1
ATOM 2166 O O . ASP A 1 278 ? -15.391 -7.437 16.027 1.00 92.88 278 ASP A O 1
ATOM 2170 N N . PHE A 1 279 ? -15.884 -8.423 14.040 1.00 93.25 279 PHE A N 1
ATOM 2171 C CA . PHE A 1 279 ? -14.565 -8.966 13.713 1.00 93.25 279 PHE A CA 1
ATOM 2172 C C . PHE A 1 279 ? -13.881 -8.223 12.556 1.00 93.25 279 PHE A C 1
ATOM 2174 O O . PHE A 1 279 ? -12.907 -8.713 11.995 1.00 93.25 279 PHE A O 1
ATOM 2181 N N . ASN A 1 280 ? -14.342 -7.022 12.190 1.00 88.50 280 ASN A N 1
ATOM 2182 C CA . ASN A 1 280 ? -13.806 -6.260 11.052 1.00 88.50 280 ASN A CA 1
ATOM 2183 C C . ASN A 1 280 ? -12.372 -5.721 11.265 1.00 88.50 280 ASN A C 1
ATOM 2185 O O . ASN A 1 280 ? -11.885 -4.903 10.484 1.00 88.50 280 ASN A O 1
ATOM 2189 N N . HIS A 1 281 ? -11.676 -6.133 12.327 1.00 90.44 281 HIS A N 1
ATOM 2190 C CA . HIS A 1 281 ? -10.323 -5.690 12.631 1.00 90.44 281 HIS A CA 1
ATOM 2191 C C . HIS A 1 281 ? -9.426 -6.858 13.049 1.00 90.44 281 HIS A C 1
ATOM 2193 O O . HIS A 1 281 ? -9.687 -7.516 14.049 1.00 90.44 281 HIS A O 1
ATOM 2199 N N . ARG A 1 282 ? -8.273 -7.010 12.378 1.00 88.81 282 ARG A N 1
ATOM 2200 C CA . ARG A 1 282 ? -7.294 -8.105 12.562 1.00 88.81 282 ARG A CA 1
ATOM 2201 C C . ARG A 1 282 ? -7.003 -8.496 14.013 1.00 88.81 282 ARG A C 1
ATOM 2203 O O . ARG A 1 282 ? -6.787 -9.664 14.309 1.00 88.81 282 ARG A O 1
ATOM 2210 N N . SER A 1 283 ? -6.905 -7.523 14.911 1.00 92.50 283 SER A N 1
ATOM 2211 C CA . SER A 1 283 ? -6.467 -7.749 16.296 1.00 92.50 283 SER A CA 1
ATOM 2212 C C . SER A 1 283 ? -7.445 -7.247 17.358 1.00 92.50 283 SER A C 1
ATOM 2214 O O . SER A 1 283 ? -7.049 -7.107 18.517 1.00 92.50 283 SER A O 1
ATOM 2216 N N . VAL A 1 284 ? -8.675 -6.885 16.972 1.00 95.44 284 VAL A N 1
ATOM 2217 C CA . VAL A 1 284 ? -9.661 -6.327 17.904 1.00 95.44 284 VAL A CA 1
ATOM 2218 C C . VAL A 1 284 ? -11.038 -6.902 17.619 1.00 95.44 284 VAL A C 1
ATOM 2220 O O . VAL A 1 284 ? -11.578 -6.677 16.544 1.00 95.44 284 VAL A O 1
ATOM 2223 N N . VAL A 1 285 ? -11.626 -7.552 18.619 1.00 96.38 285 VAL A N 1
ATOM 2224 C CA . VAL A 1 285 ? -13.045 -7.929 18.600 1.00 96.38 285 VAL A CA 1
ATOM 2225 C C . VAL A 1 285 ? -13.835 -6.906 19.392 1.00 96.38 285 VAL A C 1
ATOM 2227 O O . VAL A 1 285 ? -13.440 -6.560 20.507 1.00 96.38 285 VAL A O 1
ATOM 2230 N N . THR A 1 286 ? -14.941 -6.420 18.830 1.00 96.75 286 THR A N 1
ATOM 2231 C CA . THR A 1 286 ? -15.770 -5.385 19.461 1.00 96.75 286 THR A CA 1
ATOM 2232 C C . THR A 1 286 ? -17.207 -5.845 19.632 1.00 96.75 286 THR A C 1
ATOM 2234 O O . THR A 1 286 ? -17.827 -6.300 18.683 1.00 96.75 286 THR A O 1
ATOM 2237 N N . ILE A 1 287 ? -17.783 -5.640 20.815 1.00 96.25 287 ILE A N 1
ATOM 2238 C CA . ILE A 1 287 ? -19.228 -5.769 21.040 1.00 96.25 287 ILE A CA 1
ATOM 2239 C C . ILE A 1 287 ? -19.777 -4.398 21.422 1.00 96.25 287 ILE A C 1
ATOM 2241 O O . ILE A 1 287 ? -19.328 -3.762 22.382 1.00 96.25 287 ILE A O 1
ATOM 2245 N N . ASN A 1 288 ? -20.751 -3.935 20.644 1.00 94.38 288 ASN A N 1
ATOM 2246 C CA . ASN A 1 288 ? -21.393 -2.636 20.813 1.00 94.38 288 ASN A CA 1
ATOM 2247 C C . ASN A 1 288 ? -22.753 -2.761 21.507 1.00 94.38 288 ASN A C 1
ATOM 2249 O O . ASN A 1 288 ? -23.401 -3.802 21.438 1.00 94.38 288 ASN A O 1
ATOM 2253 N N . GLY A 1 289 ? -23.213 -1.670 22.125 1.00 91.06 289 GLY A N 1
ATOM 2254 C CA . GLY A 1 289 ? -24.611 -1.549 22.539 1.00 91.06 289 GLY A CA 1
ATOM 2255 C C . GLY A 1 289 ? -25.566 -1.562 21.338 1.00 91.06 289 GLY A C 1
ATOM 2256 O O . GLY A 1 289 ? -25.156 -1.332 20.195 1.00 91.06 289 GLY A O 1
ATOM 2257 N N . GLN A 1 290 ? -26.854 -1.806 21.594 1.00 87.88 290 GLN A N 1
ATOM 2258 C CA . GLN A 1 290 ? -27.874 -1.947 20.546 1.00 87.88 290 GLN A CA 1
ATOM 2259 C C . GLN A 1 290 ? -27.923 -0.775 19.555 1.00 87.88 290 GLN A C 1
ATOM 2261 O O . GLN A 1 290 ? -27.997 -0.975 18.336 1.00 87.88 290 GLN A O 1
ATOM 2266 N N . VAL A 1 291 ? -27.807 0.466 20.036 1.00 84.38 291 VAL A N 1
ATOM 2267 C CA . VAL A 1 291 ? -27.792 1.655 19.173 1.00 84.38 291 VAL A CA 1
ATOM 2268 C C . VAL A 1 291 ? -26.411 2.298 19.109 1.00 84.38 291 VAL A C 1
ATOM 2270 O O . VAL A 1 291 ? -25.684 2.375 20.093 1.00 84.38 291 VAL A O 1
ATOM 2273 N N . LYS A 1 292 ? -26.059 2.859 17.944 1.00 80.44 292 LYS A N 1
ATOM 2274 C CA . LYS A 1 292 ? -24.732 3.451 17.677 1.00 80.44 292 LYS A CA 1
ATOM 2275 C C . LYS A 1 292 ? -24.292 4.495 18.719 1.00 80.44 292 LYS A C 1
ATOM 2277 O O . LYS A 1 292 ? -23.100 4.635 18.974 1.00 80.44 292 LYS A O 1
ATOM 2282 N N . LYS A 1 293 ? -25.242 5.222 19.321 1.00 82.62 293 LYS A N 1
ATOM 2283 C CA . LYS A 1 293 ? -24.975 6.242 20.352 1.00 82.62 293 LYS A CA 1
ATOM 2284 C C . LYS A 1 293 ? -24.478 5.669 21.686 1.00 82.62 293 LYS A C 1
ATOM 2286 O O . LYS A 1 293 ? -23.818 6.393 22.425 1.00 82.62 293 LYS A O 1
ATOM 2291 N N . ASP A 1 294 ? -24.783 4.406 21.980 1.00 84.50 294 ASP A N 1
ATOM 2292 C CA . ASP A 1 294 ? -24.386 3.740 23.225 1.00 84.50 294 ASP A CA 1
ATOM 2293 C C . ASP A 1 294 ? -22.879 3.432 23.225 1.00 84.50 294 ASP A C 1
ATOM 2295 O O . ASP A 1 294 ? -22.222 3.424 24.268 1.00 84.50 294 ASP A O 1
ATOM 2299 N N . GLY A 1 295 ? -22.305 3.274 22.028 1.00 90.00 295 GLY A N 1
ATOM 2300 C CA . GLY A 1 295 ? -20.901 2.945 21.822 1.00 90.00 295 GLY A CA 1
ATOM 2301 C C . GLY A 1 295 ? -20.576 1.492 22.169 1.00 90.00 295 GLY A C 1
ATOM 2302 O O . GLY A 1 295 ? -21.459 0.638 22.237 1.00 90.00 295 GLY A O 1
ATOM 2303 N N . TRP A 1 296 ? -19.287 1.217 22.369 1.00 94.56 296 TRP A N 1
ATOM 2304 C CA . TRP A 1 296 ? -18.795 -0.124 22.675 1.00 94.56 296 TRP A CA 1
ATOM 2305 C C . TRP A 1 296 ? -19.018 -0.495 24.144 1.00 94.56 296 TRP A C 1
ATOM 2307 O O . TRP A 1 296 ? -18.843 0.350 25.026 1.00 94.56 296 TRP A O 1
ATOM 2317 N N . PHE A 1 297 ? -19.366 -1.757 24.385 1.00 96.56 297 PHE A N 1
ATOM 2318 C CA . PHE A 1 297 ? -19.406 -2.377 25.708 1.00 96.56 297 PHE A CA 1
ATOM 2319 C C . PHE A 1 297 ? -18.123 -3.165 25.976 1.00 96.56 297 PHE A C 1
ATOM 2321 O O . PHE A 1 297 ? -17.507 -2.995 27.027 1.00 96.56 297 PHE A O 1
ATOM 2328 N N . PHE A 1 298 ? -17.685 -3.972 25.008 1.00 98.00 298 PHE A N 1
ATOM 2329 C CA . PHE A 1 298 ? -16.537 -4.859 25.163 1.00 98.00 298 PHE A CA 1
ATOM 2330 C C . PHE A 1 298 ? -15.560 -4.747 23.990 1.00 98.00 298 PHE A C 1
ATOM 2332 O O . PHE A 1 298 ? -15.974 -4.669 22.833 1.00 98.00 298 PHE A O 1
ATOM 2339 N N . HIS A 1 299 ? -14.265 -4.754 24.305 1.00 98.19 299 HIS A N 1
ATOM 2340 C CA . HIS A 1 299 ? -13.181 -4.936 23.345 1.00 98.19 299 HIS A CA 1
ATOM 2341 C C . HIS A 1 299 ? -12.250 -6.058 23.806 1.00 98.19 299 HIS A C 1
ATOM 2343 O O . HIS A 1 299 ? -11.745 -6.004 24.928 1.00 98.19 299 HIS A O 1
ATOM 2349 N N . ALA A 1 300 ? -11.923 -6.997 22.922 1.00 97.69 300 ALA A N 1
ATOM 2350 C CA . ALA A 1 300 ? -10.809 -7.923 23.111 1.00 97.69 300 ALA A CA 1
ATOM 2351 C C . ALA A 1 300 ? -9.660 -7.540 22.177 1.00 97.69 300 ALA A C 1
ATOM 2353 O O . ALA A 1 300 ? -9.812 -7.581 20.960 1.00 97.69 300 ALA A O 1
ATOM 2354 N N . LEU A 1 301 ? -8.507 -7.170 22.737 1.00 97.50 301 LEU A N 1
ATOM 2355 C CA . LEU A 1 301 ? -7.277 -6.958 21.974 1.00 97.50 301 LEU A CA 1
ATOM 2356 C C . LEU A 1 301 ? -6.539 -8.295 21.872 1.00 97.50 301 LEU A C 1
ATOM 2358 O O . LEU A 1 301 ? -5.910 -8.734 22.838 1.00 97.50 301 LEU A O 1
ATOM 2362 N N . THR A 1 302 ? -6.635 -8.937 20.712 1.00 96.00 302 THR A N 1
ATOM 2363 C CA . THR A 1 302 ? -6.155 -10.308 20.473 1.00 96.00 302 THR A CA 1
ATOM 2364 C C . THR A 1 302 ? -4.733 -10.372 19.920 1.00 96.00 302 THR A C 1
ATOM 2366 O O . THR A 1 302 ? -4.168 -11.454 19.834 1.00 96.00 302 THR A O 1
ATOM 2369 N N . GLY A 1 303 ? -4.143 -9.227 19.557 1.00 93.19 303 GLY A N 1
ATOM 2370 C CA . GLY A 1 303 ? -2.805 -9.141 18.952 1.00 93.19 303 GLY A CA 1
ATOM 2371 C C . GLY A 1 303 ? -1.629 -9.266 19.929 1.00 93.19 303 GLY A C 1
ATOM 2372 O O . GLY A 1 303 ? -0.486 -9.043 19.531 1.00 93.19 303 GLY A O 1
ATOM 2373 N N . GLY A 1 304 ? -1.874 -9.568 21.206 1.00 93.31 304 GLY A N 1
ATOM 2374 C CA . GLY A 1 304 ? -0.810 -9.870 22.162 1.00 93.31 304 GLY A CA 1
ATOM 2375 C C . GLY A 1 304 ? -0.310 -11.303 21.993 1.00 93.31 304 GLY A C 1
ATOM 2376 O O . GLY A 1 304 ? -1.119 -12.216 21.860 1.00 93.31 304 GLY A O 1
ATOM 2377 N N . GLU A 1 305 ? 1.009 -11.508 22.032 1.00 93.12 305 GLU A N 1
ATOM 2378 C CA . GLU A 1 305 ? 1.593 -12.856 21.958 1.00 93.12 305 GLU A CA 1
ATOM 2379 C C . GLU A 1 305 ? 1.206 -13.677 23.188 1.00 93.12 305 GLU A C 1
ATOM 2381 O O . GLU A 1 305 ? 0.632 -14.747 23.066 1.00 93.12 305 GLU A O 1
ATOM 2386 N N . TRP A 1 306 ? 1.437 -13.148 24.387 1.00 94.06 306 TRP A N 1
ATOM 2387 C CA . TRP A 1 306 ? 1.256 -13.910 25.624 1.00 94.06 306 TRP A CA 1
ATOM 2388 C C . TRP A 1 306 ? -0.028 -13.593 26.377 1.00 94.06 306 TRP A C 1
ATOM 2390 O O . TRP A 1 306 ? -0.386 -14.337 27.273 1.00 94.06 306 TRP A O 1
ATOM 2400 N N . LEU A 1 307 ? -0.717 -12.492 26.087 1.00 94.75 307 LEU A N 1
ATOM 2401 C CA . LEU A 1 307 ? -1.897 -12.082 26.851 1.00 94.75 307 LEU A CA 1
ATOM 2402 C C . LEU A 1 307 ? -2.949 -11.500 25.919 1.00 94.75 307 LEU A C 1
ATOM 2404 O O . LEU A 1 307 ? -2.631 -10.645 25.087 1.00 94.75 307 LEU A O 1
ATOM 2408 N N . VAL A 1 308 ? -4.208 -11.869 26.138 1.00 96.88 308 VAL A N 1
ATOM 2409 C CA . VAL A 1 308 ? -5.350 -11.127 25.604 1.00 96.88 308 VAL A CA 1
ATOM 2410 C C . VAL A 1 308 ? -5.701 -10.002 26.570 1.00 96.88 308 VAL A C 1
ATOM 2412 O O . VAL A 1 308 ? -5.754 -10.188 27.788 1.00 96.88 308 VAL A O 1
ATOM 2415 N N . THR A 1 309 ? -5.917 -8.799 26.036 1.00 97.75 309 THR A N 1
ATOM 2416 C CA . THR A 1 309 ? -6.392 -7.670 26.847 1.00 97.75 309 THR A CA 1
ATOM 2417 C C . THR A 1 309 ? -7.883 -7.478 26.624 1.00 97.75 309 THR A C 1
ATOM 2419 O O . THR A 1 309 ? -8.308 -7.043 25.556 1.00 97.75 309 THR A O 1
ATOM 2422 N N . LEU A 1 310 ? -8.664 -7.763 27.655 1.00 98.19 310 LEU A N 1
ATOM 2423 C CA . LEU A 1 310 ? -10.111 -7.621 27.686 1.00 98.19 310 LEU A CA 1
ATOM 2424 C C . LEU A 1 310 ? -10.461 -6.258 28.275 1.00 98.19 310 LEU A C 1
ATOM 2426 O O . LEU A 1 310 ? -9.949 -5.884 29.329 1.00 98.19 310 LEU A O 1
ATOM 2430 N N . LYS A 1 311 ? -11.326 -5.497 27.613 1.00 98.31 311 LYS A N 1
ATOM 2431 C CA . LYS A 1 311 ? -11.774 -4.190 28.091 1.00 98.31 311 LYS A CA 1
ATOM 2432 C C . LYS A 1 311 ? -13.282 -4.129 28.137 1.00 98.31 311 LYS A C 1
ATOM 2434 O O . LYS A 1 311 ? -13.940 -4.457 27.158 1.00 98.31 311 LYS A O 1
ATOM 2439 N N . PHE A 1 312 ? -13.801 -3.610 29.240 1.00 98.12 312 PHE A N 1
ATOM 2440 C CA . PHE A 1 312 ? -15.224 -3.429 29.477 1.00 98.12 312 PHE A CA 1
ATOM 2441 C C . PHE A 1 312 ? -15.505 -1.963 29.768 1.00 98.12 312 PHE A C 1
ATOM 2443 O O . PHE A 1 312 ? -14.799 -1.322 30.554 1.00 98.12 312 PHE A O 1
ATOM 2450 N N . ARG A 1 313 ? -16.544 -1.424 29.139 1.00 96.81 313 ARG A N 1
ATOM 2451 C CA . ARG A 1 313 ? -17.065 -0.095 29.428 1.00 96.81 313 ARG A CA 1
ATOM 2452 C C . ARG A 1 313 ? -18.260 -0.229 30.354 1.00 96.81 313 ARG A C 1
ATOM 2454 O O . ARG A 1 313 ? -19.243 -0.872 30.018 1.00 96.81 313 ARG A O 1
ATOM 2461 N N . VAL A 1 314 ? -18.189 0.444 31.492 1.00 96.81 314 VAL A N 1
ATOM 2462 C CA . VAL A 1 314 ? -19.224 0.432 32.532 1.00 96.81 314 VAL A CA 1
ATOM 2463 C C . VAL A 1 314 ? -19.500 1.853 33.007 1.00 96.81 314 VAL A C 1
ATOM 2465 O O . VAL A 1 314 ? -18.799 2.795 32.622 1.00 96.81 314 VAL A O 1
ATOM 2468 N N . ARG A 1 315 ? -20.520 2.055 33.841 1.00 94.44 315 ARG A N 1
ATOM 2469 C CA . ARG A 1 315 ? -20.790 3.365 34.442 1.00 94.44 315 ARG A CA 1
ATOM 2470 C C . ARG A 1 315 ? -19.609 3.828 35.300 1.00 94.44 315 ARG A C 1
ATOM 2472 O O . ARG A 1 315 ? -18.910 3.029 35.919 1.00 94.44 315 ARG A O 1
ATOM 2479 N N . ARG A 1 316 ? -19.394 5.141 35.371 1.00 93.69 316 ARG A N 1
ATOM 2480 C CA . ARG A 1 316 ? -18.377 5.752 36.236 1.00 93.69 316 ARG A CA 1
ATOM 2481 C C . ARG A 1 316 ? -18.498 5.253 37.683 1.00 93.69 316 ARG A C 1
ATOM 2483 O O . ARG A 1 316 ? -19.603 5.252 38.222 1.00 93.69 316 ARG A O 1
ATOM 2490 N N . ASN A 1 317 ? -17.361 4.918 38.300 1.00 93.19 317 ASN A N 1
ATOM 2491 C CA . ASN A 1 317 ? -17.271 4.417 39.679 1.00 93.19 317 ASN A CA 1
ATOM 2492 C C . ASN A 1 317 ? -18.101 3.139 39.935 1.00 93.19 317 ASN A C 1
ATOM 2494 O O . ASN A 1 317 ? -18.713 3.021 40.990 1.00 93.19 317 ASN A O 1
ATOM 2498 N N . THR A 1 318 ? -18.177 2.219 38.965 1.00 95.19 318 THR A N 1
ATOM 2499 C CA . THR A 1 318 ? -18.816 0.903 39.179 1.00 95.19 318 THR A CA 1
ATOM 2500 C C . THR A 1 318 ? -17.877 -0.042 39.917 1.00 95.19 318 THR A C 1
ATOM 2502 O O . THR A 1 318 ? -18.310 -0.731 40.829 1.00 95.19 318 THR A O 1
ATOM 2505 N N . PHE A 1 319 ? -16.598 -0.057 39.535 1.00 96.69 319 PHE A N 1
ATOM 2506 C CA . PHE A 1 319 ? -15.581 -0.907 40.149 1.00 96.69 319 PHE A CA 1
ATOM 2507 C C . PHE A 1 319 ? -14.460 -0.077 40.771 1.00 96.69 319 PHE A C 1
ATOM 2509 O O . PHE A 1 319 ? -14.093 0.989 40.257 1.00 96.69 319 PHE A O 1
ATOM 2516 N N . HIS A 1 320 ? -13.874 -0.618 41.835 1.00 95.38 320 HIS A N 1
ATOM 2517 C CA . HIS A 1 320 ? -12.634 -0.150 42.441 1.00 95.38 320 HIS A CA 1
ATOM 2518 C C . HIS A 1 320 ? -11.516 -1.154 42.154 1.00 95.38 320 HIS A C 1
ATOM 2520 O O . HIS A 1 320 ? -11.731 -2.363 42.155 1.00 95.38 320 HIS A O 1
ATOM 2526 N N . ARG A 1 321 ? -10.316 -0.650 41.844 1.00 93.50 321 ARG A N 1
ATOM 2527 C CA . ARG A 1 321 ? -9.217 -1.482 41.328 1.00 93.50 321 ARG A CA 1
ATOM 2528 C C . ARG A 1 321 ? -8.764 -2.556 42.321 1.00 93.50 321 ARG A C 1
ATOM 2530 O O . ARG A 1 321 ? -8.539 -3.680 41.896 1.00 93.50 321 ARG A O 1
ATOM 2537 N N . GLU A 1 322 ? -8.599 -2.201 43.592 1.00 91.62 322 GLU A N 1
ATOM 2538 C CA . GLU A 1 322 ? -8.076 -3.105 44.630 1.00 91.62 322 GLU A CA 1
ATOM 2539 C C . GLU A 1 322 ? -9.065 -4.233 44.943 1.00 91.62 322 GLU A C 1
ATOM 2541 O O . GLU A 1 322 ? -8.691 -5.401 44.892 1.00 91.62 322 GLU A O 1
ATOM 2546 N N . GLU A 1 323 ? -10.340 -3.891 45.137 1.00 92.81 323 GLU A N 1
ATOM 2547 C CA . GLU A 1 323 ? -11.426 -4.855 45.354 1.00 92.81 323 GLU A CA 1
ATOM 2548 C C . GLU A 1 323 ? -11.566 -5.820 44.173 1.00 92.81 323 GLU A C 1
ATOM 2550 O O . GLU A 1 323 ? -11.622 -7.032 44.361 1.00 92.81 323 GLU A O 1
ATOM 2555 N N . LEU A 1 324 ? -11.558 -5.296 42.942 1.00 93.62 324 LEU A N 1
ATOM 2556 C CA . LEU A 1 324 ? -11.694 -6.126 41.747 1.00 93.62 324 LEU A CA 1
ATOM 2557 C C . LEU A 1 324 ? -10.470 -7.029 41.528 1.00 93.62 324 LEU A C 1
ATOM 2559 O O . LEU A 1 324 ? -10.614 -8.161 41.075 1.00 93.62 324 LEU A O 1
ATOM 2563 N N . GLN A 1 325 ? -9.268 -6.547 41.852 1.00 91.62 325 GLN A N 1
ATOM 2564 C CA . GLN A 1 325 ? -8.046 -7.351 41.803 1.00 91.62 325 GLN A CA 1
ATOM 2565 C C . GLN A 1 325 ? -8.085 -8.503 42.812 1.00 91.62 325 GLN A C 1
ATOM 2567 O O . GLN A 1 325 ? -7.642 -9.597 42.473 1.00 91.62 325 GLN A O 1
ATOM 2572 N N . GLN A 1 326 ? -8.613 -8.269 44.016 1.00 90.44 326 GLN A N 1
ATOM 2573 C CA . GLN A 1 326 ? -8.784 -9.311 45.028 1.00 90.44 326 GLN A CA 1
ATOM 2574 C C . GLN A 1 326 ? -9.895 -10.296 44.645 1.00 90.44 326 GLN A C 1
ATOM 2576 O O . GLN A 1 326 ? -9.736 -11.496 44.827 1.00 90.44 326 GLN A O 1
ATOM 2581 N N . GLN A 1 327 ? -10.996 -9.800 44.076 1.00 91.81 327 GLN A N 1
ATOM 2582 C CA . GLN A 1 327 ? -12.120 -10.623 43.633 1.00 91.81 327 GLN A CA 1
ATOM 2583 C C . GLN A 1 327 ? -11.738 -11.568 42.488 1.00 91.81 327 GLN A C 1
ATOM 2585 O O . GLN A 1 327 ? -12.161 -12.717 42.484 1.00 91.81 327 GLN A O 1
ATOM 2590 N N . LEU A 1 328 ? -10.988 -11.082 41.494 1.00 92.88 328 LEU A N 1
ATOM 2591 C CA . LEU A 1 328 ? -10.612 -11.884 40.324 1.00 92.88 328 LEU A CA 1
ATOM 2592 C C . LEU A 1 328 ? -9.350 -12.730 40.536 1.00 92.88 328 LEU A C 1
ATOM 2594 O O . LEU A 1 328 ? -9.053 -13.567 39.691 1.00 92.88 328 LEU A O 1
ATOM 2598 N N . ASP A 1 329 ? -8.590 -12.471 41.603 1.00 90.25 329 ASP A N 1
ATOM 2599 C CA . ASP A 1 329 ? -7.353 -13.177 41.970 1.00 90.25 329 ASP A CA 1
ATOM 2600 C C . ASP A 1 329 ? -6.347 -13.367 40.810 1.00 90.25 329 ASP A C 1
ATOM 2602 O O . ASP A 1 329 ? -5.642 -14.369 40.674 1.00 90.25 329 ASP A O 1
ATOM 2606 N N . LEU A 1 330 ? -6.258 -12.372 39.918 1.00 90.06 330 LEU A N 1
ATOM 2607 C CA . LEU A 1 330 ? -5.318 -12.413 38.797 1.00 90.06 330 LEU A CA 1
ATOM 2608 C C . LEU A 1 330 ? -3.894 -12.131 39.286 1.00 90.06 330 LEU A C 1
ATOM 2610 O O . LEU A 1 330 ? -3.479 -10.969 39.343 1.00 90.06 330 LEU A O 1
ATOM 2614 N N . ARG A 1 331 ? -3.130 -13.192 39.574 1.00 87.44 331 ARG A N 1
ATOM 2615 C CA . ARG A 1 331 ? -1.717 -13.119 40.006 1.00 87.44 331 ARG A CA 1
ATOM 2616 C C . ARG A 1 331 ? -0.867 -12.178 39.129 1.00 87.44 331 ARG A C 1
ATOM 2618 O O . ARG A 1 331 ? -1.054 -12.196 37.914 1.00 87.44 331 ARG A O 1
ATOM 2625 N N . PRO A 1 332 ? 0.029 -11.343 39.676 1.00 87.69 332 PRO A N 1
ATOM 2626 C CA . PRO A 1 332 ? 1.021 -10.593 38.895 1.00 87.69 332 PRO A CA 1
ATOM 2627 C C . PRO A 1 332 ? 1.860 -11.495 37.981 1.00 87.69 332 PRO A C 1
ATOM 2629 O O . PRO A 1 332 ? 2.000 -12.682 38.247 1.00 87.69 332 PRO A O 1
ATOM 2632 N N . LEU A 1 333 ? 2.440 -10.936 36.913 1.00 88.19 333 LEU A N 1
ATOM 2633 C CA . LEU A 1 333 ? 3.246 -11.732 35.974 1.00 88.19 333 LEU A CA 1
ATOM 2634 C C . LEU A 1 333 ? 4.542 -12.255 36.608 1.00 88.19 333 LEU A C 1
ATOM 2636 O O . LEU A 1 333 ? 4.969 -13.346 36.267 1.00 88.19 333 LEU A O 1
ATOM 2640 N N . ASP A 1 334 ? 5.126 -11.510 37.552 1.00 85.88 334 ASP A N 1
ATOM 2641 C CA . ASP A 1 334 ? 6.323 -11.941 38.296 1.00 85.88 334 ASP A CA 1
ATOM 2642 C C . ASP A 1 334 ? 6.076 -13.194 39.161 1.00 85.88 334 ASP A C 1
ATOM 2644 O O . ASP A 1 334 ? 7.033 -13.872 39.512 1.00 85.88 334 ASP A O 1
ATOM 2648 N N . ASP A 1 335 ? 4.814 -13.509 39.479 1.00 84.81 335 ASP A N 1
ATOM 2649 C CA . ASP A 1 335 ? 4.425 -14.657 40.313 1.00 84.81 335 ASP A CA 1
ATOM 2650 C C . ASP A 1 335 ? 3.981 -15.870 39.462 1.00 84.81 335 ASP A C 1
ATOM 2652 O O . ASP A 1 335 ? 3.289 -16.775 39.949 1.00 84.81 335 ASP A O 1
ATOM 2656 N N . ILE A 1 336 ? 4.303 -15.853 38.162 1.00 87.12 336 ILE A N 1
ATOM 2657 C CA . ILE A 1 336 ? 3.914 -16.856 37.167 1.00 87.12 336 ILE A CA 1
ATOM 2658 C C . ILE A 1 336 ? 5.171 -17.353 36.441 1.00 87.12 336 ILE A C 1
ATOM 2660 O O . ILE A 1 336 ? 5.604 -16.770 35.449 1.00 87.12 336 ILE A O 1
ATOM 2664 N N . ASP A 1 337 ? 5.731 -18.465 36.914 1.00 82.75 337 ASP A N 1
ATOM 2665 C CA . ASP A 1 337 ? 6.963 -19.047 36.364 1.00 82.75 337 ASP A CA 1
ATOM 2666 C C . ASP A 1 337 ? 6.776 -19.631 34.950 1.00 82.75 337 ASP A C 1
ATOM 2668 O O . ASP A 1 337 ? 7.739 -19.786 34.199 1.00 82.75 337 ASP A O 1
ATOM 2672 N N . GLU A 1 338 ? 5.540 -19.956 34.558 1.00 86.56 338 GLU A N 1
ATOM 2673 C CA . GLU A 1 338 ? 5.239 -20.595 33.273 1.00 86.56 338 GLU A CA 1
ATOM 2674 C C . GLU A 1 338 ? 5.228 -19.625 32.077 1.00 86.56 338 GLU A C 1
ATOM 2676 O O . GLU A 1 338 ? 5.147 -20.068 30.928 1.00 86.56 338 GLU A O 1
ATOM 2681 N N . LEU A 1 339 ? 5.294 -18.309 32.315 1.00 86.75 339 LEU A N 1
ATOM 2682 C CA . LEU A 1 339 ? 5.268 -17.289 31.266 1.00 86.75 339 LEU A CA 1
ATOM 2683 C C . LEU A 1 339 ? 6.631 -16.592 31.139 1.00 86.75 339 LEU A C 1
ATOM 2685 O O . LEU A 1 339 ? 7.124 -16.036 32.116 1.00 86.75 339 LEU A O 1
ATOM 2689 N N . PRO A 1 340 ? 7.228 -16.494 29.935 1.00 86.75 340 PRO A N 1
ATOM 2690 C CA . PRO A 1 340 ? 8.505 -15.808 29.729 1.00 86.75 340 PRO A CA 1
ATOM 2691 C C . PRO A 1 340 ? 8.317 -14.285 29.610 1.00 86.75 340 PRO A C 1
ATOM 2693 O O . PRO A 1 340 ? 8.917 -13.627 28.758 1.00 86.75 340 PRO A O 1
ATOM 2696 N N . ILE A 1 341 ? 7.432 -13.717 30.430 1.00 84.94 341 ILE A N 1
ATOM 2697 C CA . ILE A 1 341 ? 7.144 -12.286 30.496 1.00 84.94 341 ILE A CA 1
ATOM 2698 C C . ILE A 1 341 ? 7.090 -11.844 31.957 1.00 84.94 341 ILE A C 1
ATOM 2700 O O . ILE A 1 341 ? 6.438 -12.473 32.779 1.00 84.94 341 ILE A O 1
ATOM 2704 N N . TYR A 1 342 ? 7.731 -10.718 32.262 1.00 83.50 342 TYR A N 1
ATOM 2705 C CA . TYR A 1 342 ? 7.815 -10.180 33.621 1.00 83.50 342 TYR A CA 1
ATOM 2706 C C . TYR A 1 342 ? 7.056 -8.857 33.730 1.00 83.50 342 TYR A C 1
ATOM 2708 O O . TYR A 1 342 ? 6.992 -8.060 32.789 1.00 83.50 342 TYR A O 1
ATOM 2716 N N . GLY A 1 343 ? 6.471 -8.608 34.893 1.00 81.88 343 GLY A N 1
ATOM 2717 C CA . GLY A 1 343 ? 5.775 -7.379 35.216 1.00 81.88 343 GLY A CA 1
ATOM 2718 C C . GLY A 1 343 ? 5.115 -7.419 36.593 1.00 81.88 343 GLY A C 1
ATOM 2719 O O . GLY A 1 343 ? 4.078 -8.052 36.782 1.00 81.88 343 GLY A O 1
ATOM 2720 N N . ARG A 1 344 ? 5.615 -6.580 37.509 1.00 73.62 344 ARG A N 1
ATOM 2721 C CA . ARG A 1 344 ? 5.014 -6.308 38.836 1.00 73.62 344 ARG A CA 1
ATOM 2722 C C . ARG A 1 344 ? 3.671 -5.574 38.792 1.00 73.62 344 ARG A C 1
ATOM 2724 O O . ARG A 1 344 ? 3.050 -5.323 39.821 1.00 73.62 344 ARG A O 1
ATOM 2731 N N . GLY A 1 345 ? 3.247 -5.137 37.608 1.00 75.62 345 GLY A N 1
ATOM 2732 C CA . GLY A 1 345 ? 1.999 -4.410 37.426 1.00 75.62 345 GLY A CA 1
ATOM 2733 C C . GLY A 1 345 ? 0.786 -5.326 37.583 1.00 75.62 345 GLY A C 1
ATOM 2734 O O . GLY A 1 345 ? 0.751 -6.422 37.034 1.00 75.62 345 GLY A O 1
ATOM 2735 N N . SER A 1 346 ? -0.244 -4.838 38.274 1.00 85.44 346 SER A N 1
ATOM 2736 C CA . SER A 1 346 ? -1.554 -5.499 38.331 1.00 85.44 346 SER A CA 1
ATOM 2737 C C . SER A 1 346 ? -2.099 -5.762 36.922 1.00 85.44 346 SER A C 1
ATOM 2739 O O . SER A 1 346 ? -2.054 -4.891 36.044 1.00 85.44 346 SER A O 1
ATOM 2741 N N . ARG A 1 347 ? -2.646 -6.965 36.723 1.00 93.38 347 ARG A N 1
ATOM 2742 C CA . ARG A 1 347 ? -3.334 -7.360 35.485 1.00 93.38 347 ARG A CA 1
ATOM 2743 C C . ARG A 1 347 ? -4.768 -6.830 35.406 1.00 93.38 347 ARG A C 1
ATOM 2745 O O . ARG A 1 347 ? -5.407 -6.983 34.366 1.00 93.38 347 ARG A O 1
ATOM 2752 N N . VAL A 1 348 ? -5.227 -6.145 36.458 1.00 96.00 348 VAL A N 1
ATOM 2753 C CA . VAL A 1 348 ? -6.510 -5.445 36.549 1.00 96.00 348 VAL A CA 1
ATOM 2754 C C . VAL A 1 348 ? -6.288 -3.929 36.526 1.00 96.00 348 VAL A C 1
ATOM 2756 O O . VAL A 1 348 ? -5.699 -3.318 37.420 1.00 96.00 348 VAL A O 1
ATOM 2759 N N . GLY A 1 349 ? -6.801 -3.284 35.487 1.00 95.06 349 GLY A N 1
ATOM 2760 C CA . GLY A 1 349 ? -6.843 -1.835 35.350 1.00 95.06 349 GLY A CA 1
ATOM 2761 C C . GLY A 1 349 ? -8.266 -1.317 35.495 1.00 95.06 349 GLY A C 1
ATOM 2762 O O . GLY A 1 349 ? -9.183 -1.841 34.875 1.00 95.06 349 GLY A O 1
ATOM 2763 N N . VAL A 1 350 ? -8.454 -0.241 36.254 1.00 96.94 350 VAL A N 1
ATOM 2764 C CA . VAL A 1 350 ? -9.736 0.469 36.330 1.00 96.94 350 VAL A CA 1
ATOM 2765 C C . VAL A 1 350 ? -9.469 1.961 36.201 1.00 96.94 350 VAL A C 1
ATOM 2767 O O . VAL A 1 350 ? -8.691 2.521 36.974 1.00 96.94 350 VAL A O 1
ATOM 2770 N N . LYS A 1 351 ? -10.094 2.618 35.221 1.00 96.44 351 LYS A N 1
ATOM 2771 C CA . LYS A 1 351 ? -9.937 4.064 35.008 1.00 96.44 351 LYS A CA 1
ATOM 2772 C C . LYS A 1 351 ? -11.242 4.719 34.580 1.00 96.44 351 LYS A C 1
ATOM 2774 O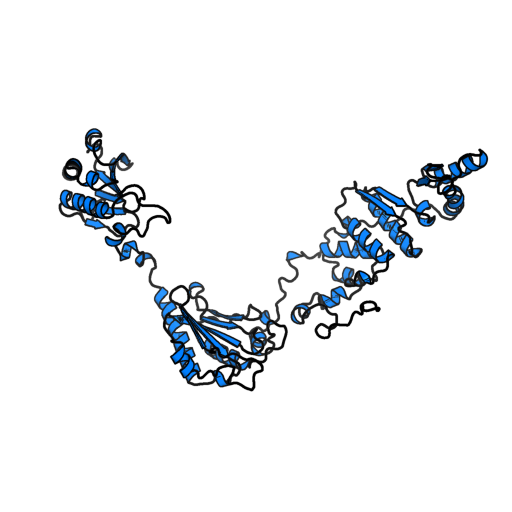 O . LYS A 1 351 ? -11.967 4.210 33.732 1.00 96.44 351 LYS A O 1
ATOM 2779 N N . ASN A 1 352 ? -11.524 5.896 35.123 1.00 95.56 352 ASN A N 1
ATOM 2780 C CA . ASN A 1 352 ? -12.633 6.712 34.645 1.00 95.56 352 ASN A CA 1
ATOM 2781 C C . ASN A 1 352 ? -12.237 7.408 33.337 1.00 95.56 352 ASN A C 1
ATOM 2783 O O . ASN A 1 352 ? -11.201 8.069 33.276 1.00 95.56 352 ASN A O 1
ATOM 2787 N N . ILE A 1 353 ? -13.066 7.280 32.303 1.00 92.38 353 ILE A N 1
ATOM 2788 C CA . ILE A 1 353 ? -12.832 7.890 30.988 1.00 92.38 353 ILE A CA 1
ATOM 2789 C C . ILE A 1 353 ? -13.791 9.073 30.770 1.00 92.38 353 ILE A C 1
ATOM 2791 O O . ILE A 1 353 ? -14.542 9.468 31.666 1.00 92.38 353 ILE A O 1
ATOM 2795 N N . LYS A 1 354 ? -13.729 9.709 29.594 1.00 81.50 354 LYS A N 1
ATOM 2796 C CA . LYS A 1 354 ? -14.575 10.865 29.263 1.00 81.50 354 LYS A CA 1
ATOM 2797 C C . LYS A 1 354 ? -16.062 10.488 29.306 1.00 81.50 354 LYS A C 1
ATOM 2799 O O . LYS A 1 354 ? -16.469 9.472 28.747 1.00 81.50 354 LYS A O 1
ATOM 2804 N N . GLY A 1 355 ? -16.876 11.360 29.900 1.00 85.06 355 GLY A N 1
ATOM 2805 C CA . GLY A 1 355 ? -18.322 11.162 30.024 1.00 85.06 355 GLY A CA 1
ATOM 2806 C C . GLY A 1 355 ? -18.707 10.314 31.245 1.00 85.06 355 GLY A C 1
ATOM 2807 O O . GLY A 1 355 ? -17.965 10.292 32.231 1.00 85.06 355 GLY A O 1
ATOM 2808 N N . PRO A 1 356 ? -19.867 9.634 31.214 1.00 89.44 356 PRO A N 1
ATOM 2809 C CA . PRO A 1 356 ? -20.388 8.867 32.347 1.00 89.44 356 PRO A CA 1
ATOM 2810 C C . PRO A 1 356 ? -19.744 7.477 32.495 1.00 89.44 356 PRO A C 1
ATOM 2812 O O . PRO A 1 356 ? -20.323 6.606 33.140 1.00 89.44 356 PRO A O 1
ATOM 2815 N N . TRP A 1 357 ? -18.567 7.255 31.906 1.00 94.31 357 TRP A N 1
ATOM 2816 C CA . TRP A 1 357 ? -18.002 5.925 31.691 1.00 94.31 357 TRP A CA 1
ATOM 2817 C C . TRP A 1 357 ? -16.729 5.662 32.506 1.00 94.31 357 TRP A C 1
ATOM 2819 O O . TRP A 1 357 ? -15.914 6.556 32.754 1.00 94.31 357 TRP A O 1
ATOM 2829 N N . GLN A 1 358 ? -16.536 4.396 32.851 1.00 96.69 358 GLN A N 1
ATOM 2830 C CA . GLN A 1 358 ? -15.326 3.795 33.395 1.00 96.69 358 GLN A CA 1
ATOM 2831 C C . GLN A 1 358 ? -14.906 2.648 32.470 1.00 96.69 358 GLN A C 1
ATOM 2833 O O . GLN A 1 358 ? -15.747 1.923 31.946 1.00 96.69 358 GLN A O 1
ATOM 2838 N N . GLU A 1 359 ? -13.605 2.519 32.234 1.00 97.88 359 GLU A N 1
ATOM 2839 C CA . GLU A 1 359 ? -12.997 1.403 31.514 1.00 97.88 359 GLU A CA 1
ATOM 2840 C C . GLU A 1 359 ? -12.349 0.467 32.535 1.00 97.88 359 GLU A C 1
ATOM 2842 O O . GLU A 1 359 ? -11.479 0.891 33.305 1.00 97.88 359 GLU A O 1
ATOM 2847 N N . VAL A 1 360 ? -12.772 -0.794 32.521 1.00 98.19 360 VAL A N 1
ATOM 2848 C CA . VAL A 1 360 ? -12.120 -1.905 33.219 1.00 98.19 360 VAL A CA 1
ATOM 2849 C C . VAL A 1 360 ? -11.290 -2.669 32.196 1.00 98.19 360 VAL A C 1
ATOM 2851 O O . VAL A 1 360 ? -11.758 -2.925 31.093 1.00 98.19 360 VAL A O 1
ATOM 2854 N N . THR A 1 361 ? -10.044 -2.990 32.522 1.00 97.94 361 THR A N 1
ATOM 2855 C CA . THR A 1 361 ? -9.101 -3.710 31.662 1.00 97.94 361 THR A CA 1
ATOM 2856 C C . THR A 1 361 ? -8.573 -4.926 32.405 1.00 97.94 361 THR A C 1
ATOM 2858 O O . THR A 1 361 ? -8.050 -4.769 33.503 1.00 97.94 361 THR A O 1
ATOM 2861 N N . LEU A 1 362 ? -8.659 -6.106 31.801 1.00 97.56 362 LEU A N 1
ATOM 2862 C CA . LEU A 1 362 ? -8.132 -7.360 32.332 1.00 97.56 362 LEU A CA 1
ATOM 2863 C C . LEU A 1 362 ? -7.123 -7.931 31.336 1.00 97.56 362 LEU A C 1
ATOM 2865 O O . LEU A 1 362 ? -7.381 -7.936 30.133 1.00 97.56 362 LEU A O 1
ATOM 2869 N N . LYS A 1 363 ? -5.971 -8.392 31.819 1.00 96.44 363 LYS A N 1
ATOM 2870 C CA . LYS A 1 363 ? -4.978 -9.103 31.003 1.00 96.44 363 LYS A CA 1
ATOM 2871 C C . LYS A 1 363 ? -4.963 -10.572 31.402 1.00 96.44 363 LYS A C 1
ATOM 2873 O O . LYS A 1 363 ? -4.636 -10.875 32.545 1.00 96.44 363 LYS A O 1
ATOM 2878 N N . VAL A 1 364 ? -5.299 -11.450 30.467 1.00 96.38 364 VAL A N 1
ATOM 2879 C CA . VAL A 1 364 ? -5.558 -12.871 30.733 1.00 96.38 364 VAL A CA 1
ATOM 2880 C C . VAL A 1 364 ? -4.704 -13.736 29.811 1.00 96.38 364 VAL A C 1
ATOM 2882 O O . VAL A 1 364 ? -4.471 -13.360 28.659 1.00 96.38 364 VAL A O 1
ATOM 2885 N N . HIS A 1 365 ? -4.232 -14.872 30.323 1.00 95.44 365 HIS A N 1
ATOM 2886 C CA . HIS A 1 365 ? -3.544 -15.895 29.540 1.00 95.44 365 HIS A CA 1
ATOM 2887 C C . HIS A 1 365 ? -4.376 -17.177 29.426 1.00 95.44 365 HIS A C 1
ATOM 2889 O O . HIS A 1 365 ? -4.584 -17.649 28.313 1.00 95.44 365 HIS A O 1
ATOM 2895 N N . TRP A 1 366 ? -4.853 -17.731 30.547 1.00 95.50 366 TRP A N 1
ATOM 2896 C CA . TRP A 1 366 ? -5.538 -19.033 30.580 1.00 95.50 366 TRP A CA 1
ATOM 2897 C C . TRP A 1 366 ? -7.049 -18.894 30.771 1.00 95.50 366 TRP A C 1
ATOM 2899 O O . TRP A 1 366 ? -7.513 -17.995 31.471 1.00 95.50 366 TRP A O 1
ATOM 2909 N N . LEU A 1 367 ? -7.820 -19.853 30.254 1.00 95.00 367 LEU A N 1
ATOM 2910 C CA . LEU A 1 367 ? -9.265 -19.947 30.466 1.00 95.00 367 LEU A CA 1
ATOM 2911 C C . LEU A 1 367 ? -9.615 -20.083 31.954 1.00 95.00 367 LEU A C 1
ATOM 2913 O O . LEU A 1 367 ? -10.537 -19.426 32.427 1.00 95.00 367 LEU A O 1
ATOM 2917 N N . ARG A 1 368 ? -8.829 -20.848 32.723 1.00 93.94 368 ARG A N 1
ATOM 2918 C CA . ARG A 1 368 ? -9.030 -21.033 34.177 1.00 93.94 368 ARG A CA 1
ATOM 2919 C C . ARG A 1 368 ? -9.026 -19.731 34.987 1.00 93.94 368 ARG A C 1
ATOM 2921 O O . ARG A 1 368 ? -9.553 -19.706 36.089 1.00 93.94 368 ARG A O 1
ATOM 2928 N N . GLU A 1 369 ? -8.424 -18.661 34.464 1.00 93.25 369 GLU A N 1
ATOM 2929 C CA . GLU A 1 369 ? -8.390 -17.351 35.131 1.00 93.25 369 GLU A CA 1
ATOM 2930 C C . GLU A 1 369 ? -9.727 -16.606 35.036 1.00 93.25 369 GLU A C 1
ATOM 2932 O O . GLU A 1 369 ? -9.962 -15.665 35.791 1.00 93.25 369 GLU A O 1
ATOM 2937 N N . ILE A 1 370 ? -10.594 -17.004 34.101 1.00 94.12 370 ILE A N 1
ATOM 2938 C CA . ILE A 1 370 ? -11.917 -16.403 33.901 1.00 94.12 370 ILE A CA 1
ATOM 2939 C C . ILE A 1 370 ? -13.067 -17.406 34.044 1.00 94.12 370 ILE A C 1
ATOM 2941 O O . ILE A 1 370 ? -14.218 -16.994 34.176 1.00 94.12 370 ILE A O 1
ATOM 2945 N N . ASP A 1 371 ? -12.794 -18.713 34.051 1.00 93.69 371 ASP A N 1
ATOM 2946 C CA . ASP A 1 371 ? -13.789 -19.749 34.343 1.00 93.69 371 ASP A CA 1
ATOM 2947 C C . ASP A 1 371 ? -14.023 -19.892 35.857 1.00 93.69 371 ASP A C 1
ATOM 2949 O O . ASP A 1 371 ? -13.867 -20.950 36.464 1.00 93.69 371 ASP A O 1
ATOM 2953 N N . THR A 1 372 ? -14.386 -18.779 36.491 1.00 94.62 372 THR A N 1
ATOM 2954 C CA . THR A 1 372 ? -14.617 -18.673 37.935 1.00 94.62 372 THR A CA 1
ATOM 2955 C C . THR A 1 372 ? -15.993 -18.065 38.215 1.00 94.62 372 THR A C 1
ATOM 2957 O O . THR A 1 372 ? -16.588 -17.377 37.376 1.00 94.62 372 THR A O 1
ATOM 2960 N N . SER A 1 373 ? -16.567 -18.341 39.391 1.00 94.19 373 SER A N 1
ATOM 2961 C CA . SER A 1 373 ? -17.825 -17.707 39.827 1.00 94.19 373 SER A CA 1
ATOM 2962 C C . SER A 1 373 ? -17.684 -16.191 39.931 1.00 94.19 373 SER A C 1
ATOM 2964 O O . SER A 1 373 ? -18.605 -15.447 39.589 1.00 94.19 373 SER A O 1
ATOM 2966 N N . GLU A 1 374 ? -16.511 -15.739 40.350 1.00 95.12 374 GLU A N 1
ATOM 2967 C CA . GLU A 1 374 ? -16.168 -14.351 40.613 1.00 95.12 374 GLU A CA 1
ATOM 2968 C C . GLU A 1 374 ? -16.118 -13.556 39.307 1.00 95.12 374 GLU A C 1
ATOM 2970 O O . GLU A 1 374 ? -16.703 -12.472 39.223 1.00 95.12 374 GLU A O 1
ATOM 2975 N N . PHE A 1 375 ? -15.511 -14.120 38.255 1.00 95.81 375 PHE A N 1
ATOM 2976 C CA . PHE A 1 375 ? -15.503 -13.510 36.927 1.00 95.81 375 PHE A CA 1
ATOM 2977 C C . PHE A 1 375 ? -16.905 -13.467 36.307 1.00 95.81 375 PHE A C 1
ATOM 2979 O O . PHE A 1 375 ? -17.299 -12.447 35.735 1.00 95.81 375 PHE A O 1
ATOM 2986 N N . ARG A 1 376 ? -17.704 -14.532 36.465 1.00 94.38 376 ARG A N 1
ATOM 2987 C CA . ARG A 1 376 ? -19.106 -14.548 36.010 1.00 94.38 376 ARG A CA 1
ATOM 2988 C C . ARG A 1 376 ? -19.934 -13.442 36.676 1.00 94.38 376 ARG A C 1
ATOM 2990 O O . ARG A 1 376 ? -20.691 -12.754 35.989 1.00 94.38 376 ARG A O 1
ATOM 2997 N N . ALA A 1 377 ? -19.759 -13.232 37.981 1.00 94.56 377 ALA A N 1
ATOM 2998 C CA . ALA A 1 377 ? -20.417 -12.153 38.720 1.00 94.56 377 ALA A CA 1
ATOM 2999 C C . ALA A 1 377 ? -19.938 -10.758 38.272 1.00 94.56 377 ALA A C 1
ATOM 3001 O O . ALA A 1 377 ? -20.752 -9.843 38.100 1.00 94.56 377 ALA A O 1
ATOM 3002 N N . PHE A 1 378 ? -18.632 -10.602 38.028 1.00 96.81 378 PHE A N 1
ATOM 3003 C CA . PHE A 1 378 ? -18.059 -9.385 37.452 1.00 96.81 378 PHE A CA 1
ATOM 3004 C C . PHE A 1 378 ? -18.692 -9.052 36.094 1.00 96.81 378 PHE A C 1
ATOM 3006 O O . PHE A 1 378 ? -19.141 -7.922 35.889 1.00 96.81 378 PHE A O 1
ATOM 3013 N N . LEU A 1 379 ? -18.768 -10.028 35.184 1.00 95.75 379 LEU A N 1
ATOM 3014 C CA . LEU A 1 379 ? -19.278 -9.823 33.830 1.00 95.75 379 LEU A CA 1
ATOM 3015 C C . LEU A 1 379 ? -20.756 -9.409 33.831 1.00 95.75 379 LEU A C 1
ATOM 3017 O O . LEU A 1 379 ? -21.123 -8.472 33.120 1.00 95.75 379 LEU A O 1
ATOM 3021 N N . ALA A 1 380 ? -21.580 -10.044 34.672 1.00 94.50 380 ALA A N 1
ATOM 3022 C CA . ALA A 1 380 ? -22.983 -9.668 34.858 1.00 94.50 380 ALA A CA 1
ATOM 3023 C C . ALA A 1 380 ? -23.117 -8.222 35.371 1.00 94.50 380 ALA A C 1
ATOM 3025 O O . ALA A 1 380 ? -23.820 -7.406 34.779 1.00 94.50 380 ALA A O 1
ATOM 3026 N N . THR A 1 381 ? -22.347 -7.863 36.403 1.00 96.06 381 THR A N 1
ATOM 3027 C CA . THR A 1 381 ? -22.337 -6.500 36.963 1.00 96.06 381 THR A CA 1
ATOM 3028 C C . THR A 1 381 ? -21.892 -5.460 35.929 1.00 96.06 381 THR A C 1
ATOM 3030 O O . THR A 1 381 ? -22.450 -4.361 35.850 1.00 96.06 381 THR A O 1
ATOM 3033 N N . ALA A 1 382 ? -20.890 -5.789 35.108 1.00 96.38 382 ALA A N 1
ATOM 3034 C CA . ALA A 1 382 ? -20.411 -4.913 34.046 1.00 96.38 382 ALA A CA 1
ATOM 3035 C C . ALA A 1 382 ? 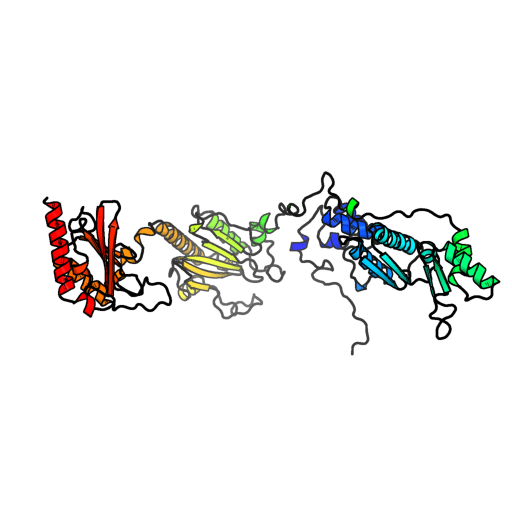-21.492 -4.670 32.982 1.00 96.38 382 ALA A C 1
ATOM 3037 O O . ALA A 1 382 ? -21.721 -3.520 32.592 1.00 96.38 382 ALA A O 1
ATOM 3038 N N . GLN A 1 383 ? -22.174 -5.734 32.553 1.00 94.62 383 GLN A N 1
ATOM 3039 C CA . GLN A 1 383 ? -23.268 -5.671 31.588 1.00 94.62 383 GLN A CA 1
ATOM 3040 C C . GLN A 1 383 ? -24.436 -4.828 32.118 1.00 94.62 383 GLN A C 1
ATOM 3042 O O . GLN A 1 383 ? -24.838 -3.865 31.461 1.00 94.62 383 GLN A O 1
ATOM 3047 N N . ASP A 1 384 ? -24.910 -5.102 33.335 1.00 94.00 384 ASP A N 1
ATOM 3048 C CA . ASP A 1 384 ? -26.006 -4.355 33.963 1.00 94.00 384 ASP A CA 1
ATOM 3049 C C . ASP A 1 384 ? -25.671 -2.867 34.128 1.00 94.00 384 ASP A C 1
ATOM 3051 O O . ASP A 1 384 ? -26.498 -1.989 33.862 1.00 94.00 384 ASP A O 1
ATOM 3055 N N . SER A 1 385 ? -24.429 -2.560 34.514 1.00 94.50 385 SER A N 1
ATOM 3056 C CA . SER A 1 385 ? -23.948 -1.184 34.654 1.00 94.50 385 SER A CA 1
ATOM 3057 C C . SER A 1 385 ? -23.952 -0.429 33.320 1.00 94.50 385 SER A C 1
ATOM 3059 O O . SER A 1 385 ? -24.398 0.725 33.254 1.00 94.50 385 SER A O 1
ATOM 3061 N N . PHE A 1 386 ? -23.492 -1.070 32.241 1.00 94.12 386 PHE A N 1
ATOM 3062 C CA . PHE A 1 386 ? -23.502 -0.484 30.902 1.00 94.12 386 PHE A CA 1
ATOM 3063 C C . PHE A 1 386 ? -24.932 -0.240 30.406 1.00 94.12 386 PHE A C 1
ATOM 3065 O O . PHE A 1 386 ? -25.274 0.891 30.045 1.00 94.12 386 PHE A O 1
ATOM 3072 N N . LEU A 1 387 ? -25.788 -1.264 30.461 1.00 91.44 387 LEU A N 1
ATOM 3073 C CA . LEU A 1 387 ? -27.171 -1.194 29.984 1.00 91.44 387 LEU A CA 1
ATOM 3074 C C . LEU A 1 387 ? -28.029 -0.228 30.816 1.00 91.44 387 LEU A C 1
ATOM 3076 O O . LEU A 1 387 ? -28.860 0.510 30.281 1.00 91.44 387 LEU A O 1
ATOM 3080 N N . GLY A 1 388 ? -27.802 -0.152 32.128 1.00 88.88 388 GLY A N 1
ATOM 3081 C CA . GLY A 1 388 ? -28.459 0.830 32.989 1.00 88.88 388 GLY A CA 1
ATOM 3082 C C . GLY A 1 388 ? -28.122 2.275 32.602 1.00 88.88 388 GLY A C 1
ATOM 3083 O O . GLY A 1 388 ? -28.990 3.156 32.637 1.00 88.88 388 GLY A O 1
ATOM 3084 N N . GLN A 1 389 ? -26.879 2.533 32.187 1.00 86.06 389 GLN A N 1
ATOM 3085 C CA . GLN A 1 389 ? -26.439 3.860 31.758 1.00 86.06 389 GLN A CA 1
ATOM 3086 C C . GLN A 1 389 ? -27.013 4.249 30.385 1.00 86.06 389 GLN A C 1
ATOM 3088 O O . GLN A 1 389 ? -27.464 5.387 30.224 1.00 86.06 389 GLN A O 1
ATOM 3093 N N . THR A 1 390 ? -27.052 3.327 29.418 1.00 82.31 390 THR A N 1
ATOM 3094 C CA . THR A 1 390 ? -27.616 3.586 28.077 1.00 82.31 390 THR A CA 1
ATOM 3095 C C . THR A 1 390 ? -29.128 3.822 28.129 1.00 82.31 390 THR A C 1
ATOM 3097 O O . THR A 1 390 ? -29.638 4.736 27.473 1.00 82.31 390 THR A O 1
ATOM 3100 N N . ARG A 1 391 ? -29.849 3.093 28.995 1.00 79.81 391 ARG A N 1
ATOM 3101 C CA . ARG A 1 391 ? -31.290 3.293 29.237 1.00 79.81 391 ARG A CA 1
ATOM 3102 C C . ARG A 1 391 ? -31.601 4.667 29.853 1.00 79.81 391 ARG A C 1
ATOM 3104 O O . ARG A 1 391 ? -32.551 5.318 29.419 1.00 79.81 391 ARG A O 1
ATOM 3111 N N . ARG A 1 392 ? -30.789 5.159 30.804 1.00 60.81 392 ARG A N 1
ATOM 3112 C CA . ARG A 1 392 ? -30.963 6.490 31.437 1.00 60.81 392 ARG A CA 1
ATOM 3113 C C . ARG A 1 392 ? -30.704 7.664 30.491 1.00 60.81 392 ARG A C 1
ATOM 3115 O O . ARG A 1 392 ? -31.375 8.687 30.592 1.00 60.81 392 ARG A O 1
ATOM 3122 N N . SER A 1 393 ? -29.791 7.519 29.532 1.00 54.72 393 SER A N 1
ATOM 3123 C CA . SER A 1 393 ? -29.493 8.542 28.514 1.00 54.72 393 SER A CA 1
ATOM 3124 C C . SER A 1 393 ? -30.611 8.759 27.470 1.00 54.72 393 SER A C 1
ATOM 3126 O O . SER A 1 393 ? -30.387 9.437 26.467 1.00 54.72 393 SER A O 1
ATOM 3128 N N . LYS A 1 394 ? -31.819 8.212 27.681 1.00 51.75 394 LYS A N 1
ATOM 3129 C CA . LYS A 1 394 ? -33.039 8.543 26.923 1.00 51.75 394 LYS A CA 1
ATOM 3130 C C . LYS A 1 394 ? -33.786 9.796 27.435 1.00 51.75 394 LYS A C 1
ATOM 3132 O O . LYS A 1 394 ? -34.757 10.179 26.794 1.00 51.75 394 LYS A O 1
ATOM 3137 N N . GLN A 1 395 ? -33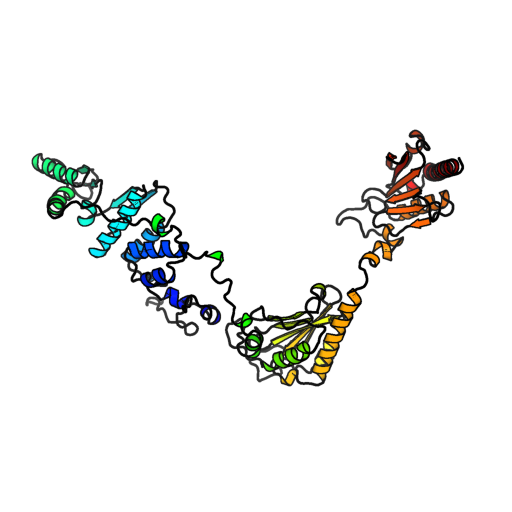.371 10.445 28.532 1.00 47.03 395 GLN A N 1
ATOM 3138 C CA . GLN A 1 395 ? -33.976 11.715 28.982 1.00 47.03 395 GLN A CA 1
ATOM 3139 C C . GLN A 1 395 ? -33.459 12.929 28.179 1.00 47.03 395 GLN A C 1
ATOM 3141 O O . GLN A 1 395 ? -32.260 13.050 27.929 1.00 47.03 395 GLN A O 1
ATOM 3146 N N . ASP A 1 396 ? -34.388 13.798 27.765 1.00 47.59 396 ASP A N 1
ATOM 3147 C CA . ASP A 1 396 ? -34.229 14.878 26.777 1.00 47.59 396 ASP A CA 1
ATOM 3148 C C . ASP A 1 396 ? -33.095 15.887 27.114 1.00 47.59 396 ASP A C 1
ATOM 3150 O O . ASP A 1 396 ? -33.167 16.574 28.143 1.00 47.59 396 ASP A O 1
ATOM 3154 N N . PRO A 1 397 ? -32.048 16.013 26.268 1.00 52.16 397 PRO A N 1
ATOM 3155 C CA . PRO A 1 397 ? -30.915 16.921 26.477 1.00 52.16 397 PRO A CA 1
ATOM 3156 C C . PRO A 1 397 ? -31.292 18.400 26.629 1.00 52.16 397 PRO A C 1
ATOM 3158 O O . PRO A 1 397 ? -30.521 19.169 27.208 1.00 52.16 397 PRO A O 1
ATOM 3161 N N . GLU A 1 398 ? -32.456 18.820 26.129 1.00 52.88 398 GLU A N 1
ATOM 3162 C CA . GLU A 1 398 ? -32.862 20.226 26.142 1.00 52.88 398 GLU A CA 1
ATOM 3163 C C . GLU A 1 398 ? -33.210 20.759 27.544 1.00 52.88 398 GLU A C 1
ATOM 3165 O O . GLU A 1 398 ? -33.148 21.969 27.785 1.00 52.88 398 GLU A O 1
ATOM 3170 N N . ASN A 1 399 ? -33.523 19.868 28.490 1.00 56.47 399 ASN A N 1
ATOM 3171 C CA . ASN A 1 399 ? -33.860 20.210 29.877 1.00 56.47 399 ASN A CA 1
ATOM 3172 C C . ASN A 1 399 ? -32.639 20.264 30.810 1.00 56.47 399 ASN A C 1
ATOM 3174 O O . ASN A 1 399 ? -32.744 20.728 31.942 1.00 56.47 399 ASN A O 1
ATOM 3178 N N . LEU A 1 400 ? -31.464 19.846 30.330 1.00 61.72 400 LEU A N 1
ATOM 3179 C CA . LEU A 1 400 ? -30.208 19.831 31.093 1.00 61.72 400 LEU A CA 1
ATOM 3180 C C . LEU A 1 400 ? -29.291 21.019 30.762 1.00 61.72 400 LEU A C 1
ATOM 3182 O O . LEU A 1 400 ? -28.144 21.074 31.217 1.00 61.72 400 LEU A O 1
ATOM 3186 N N . MET A 1 401 ? -29.768 21.979 29.962 1.00 75.81 401 MET A N 1
ATOM 3187 C CA . MET A 1 401 ? -28.960 23.129 29.564 1.00 75.81 401 MET A CA 1
ATOM 3188 C C . MET A 1 401 ? -28.621 24.006 30.784 1.00 75.81 401 MET A C 1
ATOM 3190 O O . MET A 1 401 ? -29.521 24.347 31.554 1.00 75.81 401 MET A O 1
ATOM 3194 N N . PRO A 1 402 ? -27.352 24.437 30.961 1.00 73.81 402 PRO A N 1
ATOM 3195 C CA . PRO A 1 402 ? -26.900 25.107 32.183 1.00 73.81 402 PRO A CA 1
ATOM 3196 C C . PRO A 1 402 ? -27.726 26.325 32.604 1.00 73.81 402 PRO A C 1
ATOM 3198 O O . PRO A 1 402 ? -27.879 26.562 33.794 1.00 73.81 402 PRO A O 1
ATOM 3201 N N . TRP A 1 403 ? -28.266 27.089 31.653 1.00 78.88 403 TRP A N 1
ATOM 3202 C CA . TRP A 1 403 ? -29.095 28.264 31.938 1.00 78.88 403 TRP A CA 1
ATOM 3203 C C . TRP A 1 403 ? -30.520 27.913 32.381 1.00 78.88 403 TRP A C 1
ATOM 3205 O O . TRP A 1 403 ? -31.055 28.606 33.236 1.00 78.88 403 TRP A O 1
ATOM 3215 N N . LYS A 1 404 ? -31.111 26.812 31.889 1.00 75.69 404 LYS A N 1
ATOM 3216 C CA . LYS A 1 404 ? -32.411 26.319 32.381 1.00 75.69 404 LYS A CA 1
ATOM 3217 C C . LYS A 1 404 ? -32.283 25.755 33.801 1.00 75.69 404 LYS A C 1
ATOM 3219 O O . LYS A 1 404 ? -33.178 25.941 34.612 1.00 75.69 404 LYS A O 1
ATOM 3224 N N . VAL A 1 405 ? -31.148 25.119 34.112 1.00 79.94 405 VAL A N 1
ATOM 3225 C CA . VAL A 1 405 ? -30.874 24.537 35.440 1.00 79.94 405 VAL A CA 1
ATOM 3226 C C . VAL A 1 405 ? -30.475 25.599 36.473 1.00 79.94 405 VAL A C 1
ATOM 3228 O O . VAL A 1 405 ? -30.905 25.537 37.619 1.00 79.94 405 VAL A O 1
ATOM 3231 N N . LEU A 1 406 ? -29.630 26.566 36.096 1.00 80.62 406 LEU A N 1
ATOM 3232 C CA . LEU A 1 406 ? -29.114 27.585 37.022 1.00 80.62 406 LEU A CA 1
ATOM 3233 C C . LEU A 1 406 ? -30.002 28.837 37.111 1.00 80.62 406 LEU A C 1
ATOM 3235 O O . LEU A 1 406 ? -29.864 29.588 38.079 1.00 80.62 406 LEU A O 1
ATOM 3239 N N . GLY A 1 407 ? -30.867 29.087 36.120 1.00 86.69 407 GLY A N 1
ATOM 3240 C CA . GLY A 1 407 ? -31.784 30.229 36.081 1.00 86.69 407 GLY A CA 1
ATOM 3241 C C . GLY A 1 407 ? -31.070 31.555 36.346 1.00 86.69 407 GLY A C 1
ATOM 3242 O O . GLY A 1 407 ? -30.082 31.886 35.693 1.00 86.69 407 GLY A O 1
ATOM 3243 N N . GLN A 1 408 ? -31.516 32.292 37.365 1.00 86.06 408 GLN A N 1
ATOM 3244 C CA . GLN A 1 408 ? -30.937 33.580 37.766 1.00 86.06 408 GLN A CA 1
ATOM 3245 C C . GLN A 1 408 ? -29.414 33.539 37.965 1.00 86.06 408 GLN A C 1
ATOM 3247 O O . GLN A 1 408 ? -28.698 34.410 37.462 1.00 86.06 408 GLN A O 1
ATOM 3252 N N . LYS A 1 409 ? -28.891 32.477 38.596 1.00 84.75 409 LYS A N 1
ATOM 3253 C CA . LYS A 1 409 ? -27.449 32.326 38.845 1.00 84.75 409 LYS A CA 1
ATOM 3254 C C . LYS A 1 409 ? -26.640 32.275 37.548 1.00 84.75 409 LYS A C 1
ATOM 3256 O O . LYS A 1 409 ? -25.516 32.771 37.513 1.00 84.75 409 LYS A O 1
ATOM 3261 N N . TRP A 1 410 ? -27.199 31.732 36.460 1.00 86.81 410 TRP A N 1
ATOM 3262 C CA . TRP A 1 410 ? -26.523 31.727 35.159 1.00 86.81 410 TRP A CA 1
ATOM 3263 C C . TRP A 1 410 ? -26.195 33.143 34.699 1.00 86.81 410 TRP A C 1
ATOM 3265 O O . TRP A 1 410 ? -25.090 33.377 34.218 1.00 86.81 410 TRP A O 1
ATOM 3275 N N . HIS A 1 411 ? -27.119 34.090 34.855 1.00 86.69 411 HIS A N 1
ATOM 3276 C CA . HIS A 1 411 ? -26.974 35.446 34.328 1.00 86.69 411 HIS A CA 1
ATOM 3277 C C . HIS A 1 411 ? -26.002 36.319 35.128 1.00 86.69 411 HIS A C 1
ATOM 3279 O O . HIS A 1 411 ? -25.452 37.254 34.549 1.00 86.69 411 HIS A O 1
ATOM 3285 N N . GLN A 1 412 ? -25.738 35.968 36.387 1.00 83.94 412 GLN A N 1
ATOM 3286 C CA . GLN A 1 412 ? -24.763 36.632 37.260 1.00 83.94 412 GLN A CA 1
ATOM 3287 C C . GLN A 1 412 ? -23.342 36.063 37.086 1.00 83.94 412 GLN A C 1
ATOM 3289 O O . GLN A 1 412 ? -22.356 36.782 37.192 1.00 83.94 412 GLN A O 1
ATOM 3294 N N . MET A 1 413 ? -23.210 34.779 36.734 1.00 84.19 413 MET A N 1
ATOM 3295 C CA . MET A 1 413 ? -21.902 34.132 36.569 1.00 84.19 413 MET A CA 1
ATOM 3296 C C . MET A 1 413 ? -21.114 34.630 35.343 1.00 84.19 413 MET A C 1
ATOM 3298 O O . MET A 1 413 ? -21.664 34.877 34.268 1.00 84.19 413 MET A O 1
ATOM 3302 N N . ARG A 1 414 ? -19.776 34.601 35.423 1.00 81.19 414 ARG A N 1
ATOM 3303 C CA . ARG A 1 414 ? -18.871 34.777 34.260 1.00 81.19 414 ARG A CA 1
ATOM 3304 C C . ARG A 1 414 ? -18.830 33.578 33.308 1.00 81.19 414 ARG A C 1
ATOM 3306 O O . ARG A 1 414 ? -18.257 33.659 32.223 1.00 81.19 414 ARG A O 1
ATOM 3313 N N . LYS A 1 415 ? -19.442 32.450 33.671 1.00 77.12 415 LYS A N 1
ATOM 3314 C CA . LYS A 1 415 ? -19.583 31.296 32.773 1.00 77.12 415 LYS A CA 1
ATOM 3315 C C . LYS A 1 415 ? -20.601 31.626 31.672 1.00 77.12 415 LYS A C 1
ATOM 3317 O O . LYS A 1 415 ? -21.648 32.202 31.953 1.00 77.12 415 LYS A O 1
ATOM 3322 N N . GLY A 1 416 ? -20.292 31.293 30.418 1.00 74.44 416 GLY A N 1
ATOM 3323 C CA . GLY A 1 416 ? -21.175 31.538 29.264 1.00 74.44 416 GLY A CA 1
ATOM 3324 C C . GLY A 1 416 ? -20.764 32.686 28.333 1.00 74.44 416 GLY A C 1
ATOM 3325 O O . GLY A 1 416 ? -21.397 32.855 27.294 1.00 74.44 416 GLY A O 1
ATOM 3326 N N . PHE A 1 417 ? -19.701 33.435 28.650 1.00 79.88 417 PHE A N 1
ATOM 3327 C CA . PHE A 1 417 ? -19.073 34.372 27.707 1.00 79.88 417 PHE A CA 1
ATOM 3328 C C . PHE A 1 417 ? -18.096 33.641 26.765 1.00 79.88 417 PHE A C 1
ATOM 3330 O O . PHE A 1 417 ? -17.576 32.585 27.135 1.00 79.88 417 PHE A O 1
ATOM 3337 N N . PRO A 1 418 ? -17.820 34.177 25.559 1.00 73.06 418 PRO A N 1
ATOM 3338 C CA . PRO A 1 418 ? -16.805 33.624 24.662 1.00 73.06 418 PRO A CA 1
ATOM 3339 C C . PRO A 1 418 ? -15.433 33.512 25.345 1.00 73.06 418 PRO A C 1
ATOM 3341 O O . PRO A 1 418 ? -15.010 34.437 26.041 1.00 73.06 418 PRO A O 1
ATOM 3344 N N . ALA A 1 419 ? -14.735 32.392 25.129 1.00 69.75 419 ALA A N 1
ATOM 3345 C CA . ALA A 1 419 ? -13.428 32.134 25.733 1.00 69.75 419 ALA A CA 1
ATOM 3346 C C . ALA A 1 419 ? -12.400 33.223 25.364 1.00 69.75 419 ALA A C 1
ATOM 3348 O O . ALA A 1 419 ? -12.387 33.722 24.240 1.00 69.75 419 ALA A O 1
ATOM 3349 N N . GLY A 1 420 ? -11.546 33.594 26.323 1.00 72.06 420 GLY A N 1
ATOM 3350 C CA . GLY A 1 420 ? -10.448 34.548 26.116 1.00 72.06 420 GLY A CA 1
ATOM 3351 C C . GLY A 1 420 ? -10.841 36.031 26.091 1.00 72.06 420 GLY A C 1
ATOM 3352 O O . GLY A 1 420 ? -9.978 36.874 25.861 1.00 72.06 420 GLY A O 1
ATOM 3353 N N . LYS A 1 421 ? -12.111 36.388 26.337 1.00 77.50 421 LYS A N 1
ATOM 3354 C CA . LYS A 1 421 ? -12.556 37.792 26.376 1.00 77.50 421 LYS A CA 1
ATOM 3355 C C . LYS A 1 421 ? -12.776 38.286 27.808 1.00 77.50 421 LYS A C 1
ATOM 3357 O O . LYS A 1 421 ? -13.499 37.663 28.581 1.00 77.50 421 LYS A O 1
ATOM 3362 N N . ARG A 1 422 ? -12.195 39.443 28.148 1.00 80.31 422 ARG A N 1
ATOM 3363 C CA . ARG A 1 422 ? -12.416 40.122 29.435 1.00 80.31 422 ARG A CA 1
ATOM 3364 C C . ARG A 1 422 ? -13.756 40.859 29.408 1.00 80.31 422 ARG A C 1
ATOM 3366 O O . ARG A 1 422 ? -13.977 41.697 28.537 1.00 80.31 422 ARG A O 1
ATOM 3373 N N . VAL A 1 423 ? -14.644 40.545 30.350 1.00 85.12 423 VAL A N 1
ATOM 3374 C CA . VAL A 1 423 ? -15.951 41.207 30.466 1.00 85.12 423 VAL A CA 1
ATOM 3375 C C . VAL A 1 423 ? -15.770 42.600 31.078 1.00 85.12 423 VAL A C 1
ATOM 3377 O O . VAL A 1 423 ? -15.102 42.750 32.097 1.00 85.12 423 VAL A O 1
ATOM 3380 N N . GLY A 1 424 ? -16.333 43.620 30.431 1.00 82.62 424 GLY A N 1
ATOM 3381 C CA . GLY A 1 424 ? -16.095 45.039 30.722 1.00 82.62 424 GLY A CA 1
ATOM 3382 C C . GLY A 1 424 ? -17.066 45.689 31.710 1.00 82.62 424 GLY A C 1
ATOM 3383 O O . GLY A 1 424 ? -17.159 46.912 31.722 1.00 82.62 424 GLY A O 1
ATOM 3384 N N . TRP A 1 425 ? -17.813 44.902 32.488 1.00 88.56 425 TRP A N 1
ATOM 3385 C CA . TRP A 1 425 ? -18.816 45.385 33.442 1.00 88.56 425 TRP A CA 1
ATOM 3386 C C . TRP A 1 425 ? -18.893 44.484 34.701 1.00 88.56 425 TRP A C 1
ATOM 3388 O O . TRP A 1 425 ? -18.540 43.297 34.621 1.00 88.56 425 TRP A O 1
ATOM 3398 N N . PRO A 1 426 ? -19.286 45.035 35.870 1.00 88.12 426 PRO A N 1
ATOM 3399 C CA . PRO A 1 426 ? -19.310 44.333 37.167 1.00 88.12 426 PRO A CA 1
ATOM 3400 C C . PRO A 1 426 ? -20.517 43.384 37.308 1.00 88.12 426 PRO A C 1
ATOM 3402 O O . PRO A 1 426 ? -21.577 43.682 36.775 1.00 88.12 426 PRO A O 1
ATOM 3405 N N . GLU A 1 427 ? -20.378 42.241 37.988 1.00 82.94 427 GLU A N 1
ATOM 3406 C CA . GLU A 1 427 ? -21.409 41.170 38.023 1.00 82.94 427 GLU A CA 1
ATOM 3407 C C . GLU A 1 427 ? -22.737 41.643 38.627 1.00 82.94 427 GLU A C 1
ATOM 3409 O O . GLU A 1 427 ? -23.814 41.286 38.146 1.00 82.94 427 GLU A O 1
ATOM 3414 N N . GLU A 1 428 ? -22.637 42.546 39.595 1.00 87.88 428 GLU A N 1
ATOM 3415 C CA . GLU A 1 428 ? -23.722 43.191 40.328 1.00 87.88 428 GLU A CA 1
ATOM 3416 C C . GLU A 1 428 ? -24.598 44.074 39.423 1.00 87.88 428 GLU A C 1
ATOM 3418 O O . GLU A 1 428 ? -25.722 44.416 39.776 1.00 87.88 428 GLU A O 1
ATOM 3423 N N . LEU A 1 429 ? -24.121 44.441 38.226 1.00 89.75 429 LEU A N 1
ATOM 3424 C CA . LEU A 1 429 ? -24.868 45.296 37.298 1.00 89.75 429 LEU A CA 1
ATOM 3425 C C . LEU A 1 429 ? -26.170 44.647 36.813 1.00 89.75 429 LEU A C 1
ATOM 3427 O O . LEU A 1 429 ? -27.139 45.348 36.535 1.00 89.75 429 LEU A O 1
ATOM 3431 N N . VAL A 1 430 ? -26.187 43.318 36.676 1.00 89.62 430 VAL A N 1
ATOM 3432 C CA . VAL A 1 430 ? -27.383 42.575 36.249 1.00 89.62 430 VAL A CA 1
ATOM 3433 C C . VAL A 1 430 ? -28.444 42.588 37.341 1.00 89.62 430 VAL A C 1
ATOM 3435 O O . VAL A 1 430 ? -29.620 42.752 37.034 1.00 89.62 430 VAL A O 1
ATOM 3438 N N . GLU A 1 431 ? -28.020 42.427 38.592 1.00 89.81 431 GLU A N 1
ATOM 3439 C CA . GLU A 1 431 ? -28.888 42.466 39.769 1.00 89.81 431 GLU A CA 1
ATOM 3440 C C . GLU A 1 431 ? -29.477 43.866 39.954 1.00 89.81 431 GLU A C 1
ATOM 3442 O O . GLU A 1 431 ? -30.692 44.009 39.951 1.00 89.81 431 GLU A O 1
ATOM 3447 N N . GLU A 1 432 ? -28.640 44.907 39.919 1.00 90.81 432 GLU A N 1
ATOM 3448 C CA . GLU A 1 432 ? -29.076 46.304 40.032 1.00 90.81 432 GLU A CA 1
ATOM 3449 C C . GLU A 1 432 ? -30.131 46.691 38.975 1.00 90.81 432 GLU A C 1
ATOM 3451 O O . GLU A 1 432 ? -31.135 47.334 39.279 1.00 90.81 432 GLU A O 1
ATOM 3456 N N . LEU A 1 433 ? -29.930 46.287 37.714 1.00 91.19 433 LEU A N 1
ATOM 3457 C CA . LEU A 1 433 ? -30.886 46.572 36.639 1.00 91.19 433 LEU A CA 1
ATOM 3458 C C . LEU A 1 433 ? -32.166 45.734 36.762 1.00 91.19 433 LEU A C 1
ATOM 3460 O O . LEU A 1 433 ? -33.247 46.232 36.448 1.00 91.19 433 LEU A O 1
ATOM 3464 N N . ALA A 1 434 ? -32.062 44.477 37.202 1.00 90.00 434 ALA A N 1
ATOM 3465 C CA . ALA A 1 434 ? -33.225 43.626 37.439 1.00 90.00 434 ALA A CA 1
ATOM 3466 C C . ALA A 1 434 ? -34.078 44.150 38.605 1.00 90.00 434 ALA A C 1
ATOM 3468 O O . ALA A 1 434 ? -35.302 44.175 38.484 1.00 90.00 434 ALA A O 1
ATOM 3469 N N . ASP A 1 435 ? -33.450 44.637 39.676 1.00 89.00 435 ASP A N 1
ATOM 3470 C CA . ASP A 1 435 ? -34.126 45.247 40.824 1.00 89.00 435 ASP A CA 1
ATOM 3471 C C . ASP A 1 435 ? -34.808 46.563 40.444 1.00 89.00 435 ASP A C 1
ATOM 3473 O O . ASP A 1 435 ? -35.957 46.798 40.828 1.00 89.00 435 ASP A O 1
ATOM 3477 N N . GLY A 1 436 ? -34.156 47.390 39.619 1.00 89.00 436 GLY A N 1
ATOM 3478 C CA . GLY A 1 436 ? -34.762 48.598 39.054 1.00 89.00 436 GLY A CA 1
ATOM 3479 C C . GLY A 1 436 ? -36.009 48.294 38.214 1.00 89.00 436 GLY A C 1
ATOM 3480 O O . GLY A 1 436 ? -37.039 48.948 38.374 1.00 89.00 436 GLY A O 1
ATOM 3481 N N . LEU A 1 437 ? -35.957 47.257 37.370 1.00 90.69 437 LEU A N 1
ATOM 3482 C CA . LEU A 1 437 ? -37.114 46.792 36.592 1.00 90.69 437 LEU A CA 1
ATOM 3483 C C . LEU A 1 437 ? -38.221 46.215 37.476 1.00 90.69 437 LEU A C 1
ATOM 3485 O O . LEU A 1 437 ? -39.394 46.479 37.227 1.00 90.69 437 LEU A O 1
ATOM 3489 N N . ASN A 1 438 ? -37.860 45.437 38.497 1.00 89.25 438 ASN A N 1
ATOM 3490 C CA . ASN A 1 438 ? -38.804 44.859 39.448 1.00 89.25 438 ASN A CA 1
ATOM 3491 C C . ASN A 1 438 ? -39.535 45.953 40.240 1.00 89.25 438 ASN A C 1
ATOM 3493 O O . ASN A 1 438 ? -40.757 45.908 40.368 1.00 89.25 438 ASN A O 1
ATOM 3497 N N . THR A 1 439 ? -38.796 46.967 40.696 1.00 88.12 439 THR A N 1
ATOM 3498 C CA . THR A 1 439 ? -39.340 48.131 41.406 1.00 88.12 439 THR A CA 1
ATOM 3499 C C . THR A 1 439 ? -40.284 48.920 40.506 1.00 88.12 439 THR A C 1
ATOM 3501 O O . THR A 1 439 ? -41.432 49.150 40.882 1.00 88.12 439 THR A O 1
ATOM 3504 N N . ALA A 1 440 ? -39.846 49.255 39.287 1.00 87.44 440 ALA A N 1
ATOM 3505 C CA . ALA A 1 440 ? -40.670 49.993 38.338 1.00 87.44 440 ALA A CA 1
ATOM 3506 C C . ALA A 1 440 ? -41.950 49.224 37.974 1.00 87.44 440 ALA A C 1
ATOM 3508 O O . ALA A 1 440 ? -43.020 49.821 37.964 1.00 87.44 440 ALA A O 1
ATOM 3509 N N . ALA A 1 441 ? -41.874 47.908 37.731 1.00 84.62 441 ALA A N 1
ATOM 3510 C CA . ALA A 1 441 ? -43.008 47.059 37.344 1.00 84.62 441 ALA A CA 1
ATOM 3511 C C . ALA A 1 441 ? -43.925 46.617 38.497 1.00 84.62 441 ALA A C 1
ATOM 3513 O O . ALA A 1 441 ? -45.001 46.084 38.241 1.00 84.62 441 ALA A O 1
ATOM 3514 N N . GLY A 1 442 ? -43.528 46.786 39.760 1.00 79.12 442 GLY A N 1
ATOM 3515 C CA . GLY A 1 442 ? -44.342 46.453 40.936 1.00 79.12 442 GLY A CA 1
ATOM 3516 C C . GLY A 1 442 ? -44.533 44.958 41.243 1.00 79.12 442 GLY A C 1
ATOM 3517 O O . GLY A 1 442 ? -44.969 44.661 42.354 1.00 79.12 442 GLY A O 1
ATOM 3518 N N . LYS A 1 443 ? -44.232 44.049 40.294 1.00 82.44 443 LYS A N 1
ATOM 3519 C CA . LYS A 1 443 ? -43.998 42.580 40.396 1.00 82.44 443 LYS A CA 1
ATOM 3520 C C . LYS A 1 443 ? -44.113 41.947 38.988 1.00 82.44 443 LYS A C 1
ATOM 3522 O O . LYS A 1 443 ? -45.155 41.385 38.652 1.00 82.44 443 LYS A O 1
ATOM 3527 N N . PRO A 1 444 ? -43.090 42.044 38.124 1.00 87.62 444 PRO A N 1
ATOM 3528 C CA . PRO A 1 444 ? -43.132 41.432 36.803 1.00 87.62 444 PRO A CA 1
ATOM 3529 C C . PRO A 1 444 ? -42.968 39.906 36.884 1.00 87.62 444 PRO A C 1
ATOM 3531 O O . PRO A 1 444 ? -42.310 39.378 37.781 1.00 87.62 444 PRO A O 1
ATOM 3534 N N . VAL A 1 445 ? -43.493 39.191 35.889 1.00 89.12 445 VAL A N 1
ATOM 3535 C CA . VAL A 1 445 ? -43.163 37.779 35.654 1.00 89.12 445 VAL A CA 1
ATOM 3536 C C . VAL A 1 445 ? -41.809 37.717 34.949 1.00 89.12 445 VAL A C 1
ATOM 3538 O O . VAL A 1 445 ? -41.662 38.217 33.829 1.00 89.12 445 VAL A O 1
ATOM 3541 N N . ILE A 1 446 ? -40.816 37.121 35.612 1.00 91.50 446 ILE A N 1
ATOM 3542 C CA . ILE A 1 446 ? -39.425 37.077 35.143 1.00 91.50 446 ILE A CA 1
ATOM 3543 C C . ILE A 1 446 ? -39.090 35.684 34.605 1.00 91.50 446 ILE A C 1
ATOM 3545 O O . ILE A 1 446 ? -39.211 34.686 35.311 1.00 91.50 446 ILE A O 1
ATOM 3549 N N . ASP A 1 447 ? -38.613 35.626 33.365 1.00 89.44 447 ASP A N 1
ATOM 3550 C CA . ASP A 1 447 ? -38.148 34.408 32.709 1.00 89.44 447 ASP A CA 1
ATOM 3551 C C . ASP A 1 447 ? -36.614 34.395 32.609 1.00 89.44 447 ASP A C 1
ATOM 3553 O O . ASP A 1 447 ? -36.008 35.117 31.807 1.00 89.44 447 ASP A O 1
ATOM 3557 N N . TRP A 1 448 ? -36.000 33.543 33.434 1.00 88.88 448 TRP A N 1
ATOM 3558 C CA . TRP A 1 448 ? -34.553 33.318 33.508 1.00 88.88 448 TRP A CA 1
ATOM 3559 C C . TRP A 1 448 ? -34.069 32.143 32.645 1.00 88.88 448 TRP A C 1
ATOM 3561 O O . TRP A 1 448 ? -32.902 31.766 32.712 1.00 88.88 448 TRP A O 1
ATOM 3571 N N . THR A 1 449 ? -34.946 31.520 31.855 1.00 85.62 449 THR A N 1
ATOM 3572 C CA . THR A 1 449 ? -34.609 30.315 31.077 1.00 85.62 449 THR A CA 1
ATOM 3573 C C . THR A 1 449 ? -33.915 30.629 29.748 1.00 85.62 449 THR A C 1
ATOM 3575 O O . THR A 1 449 ? -33.546 29.722 28.997 1.00 85.62 449 THR A O 1
ATOM 3578 N N . GLY A 1 450 ? -33.693 31.909 29.442 1.00 85.12 450 GLY A N 1
ATOM 3579 C CA . GLY A 1 450 ? -32.985 32.352 28.248 1.00 85.12 450 GLY A CA 1
ATOM 3580 C C . GLY A 1 450 ? -31.467 32.183 28.359 1.00 85.12 450 GLY A C 1
ATOM 3581 O O . GLY A 1 450 ? -30.840 32.541 29.348 1.00 85.12 450 GLY A O 1
ATOM 3582 N N . ARG A 1 451 ? -30.812 31.711 27.292 1.00 88.44 451 ARG A N 1
ATOM 3583 C CA . ARG A 1 451 ? -29.341 31.565 27.272 1.00 88.44 451 ARG A CA 1
ATOM 3584 C C . ARG A 1 451 ? -28.597 32.900 27.429 1.00 88.44 451 ARG A C 1
ATOM 3586 O O . ARG A 1 451 ? -27.531 32.942 28.045 1.00 88.44 451 ARG A O 1
ATOM 3593 N N . MET A 1 452 ? -29.118 33.957 26.804 1.00 89.31 452 MET A N 1
ATOM 3594 C CA . MET A 1 452 ? -28.417 35.234 26.595 1.00 89.31 452 MET A CA 1
ATOM 3595 C C . MET A 1 452 ? -29.095 36.431 27.260 1.00 89.31 452 MET A C 1
ATOM 3597 O O . MET A 1 452 ? -28.445 37.460 27.470 1.00 89.31 452 MET A O 1
ATOM 3601 N N . SER A 1 453 ? -30.382 36.300 27.565 1.00 91.62 453 SER A N 1
ATOM 3602 C CA . SER A 1 453 ? -31.229 37.384 28.035 1.00 91.62 453 SER A CA 1
ATOM 3603 C C . SER A 1 453 ? -32.244 36.893 29.055 1.00 91.62 453 SER A C 1
ATOM 3605 O O . SER A 1 453 ? -32.685 35.748 28.987 1.00 91.62 453 SER A O 1
ATOM 3607 N N . VAL A 1 454 ? -32.629 37.796 29.945 1.00 92.31 454 VAL A N 1
ATOM 3608 C CA . VAL A 1 454 ? -33.710 37.632 30.919 1.00 92.31 454 VAL A CA 1
ATOM 3609 C C . VAL A 1 454 ? -34.892 38.443 30.417 1.00 92.31 454 VAL A C 1
ATOM 3611 O O . VAL A 1 454 ? -34.699 39.599 30.035 1.00 92.31 454 VAL A O 1
ATOM 3614 N N . SER A 1 455 ? -36.086 37.858 30.379 1.00 92.81 455 SER A N 1
ATOM 3615 C CA . SER A 1 455 ? -37.290 38.558 29.907 1.00 92.81 455 SER A CA 1
ATOM 3616 C C . SER A 1 455 ? -38.208 38.903 31.074 1.00 92.81 455 SER A C 1
ATOM 3618 O O . SER A 1 455 ? -38.406 38.085 31.965 1.00 92.81 455 SER A O 1
ATOM 3620 N N . PHE A 1 456 ? -38.795 40.095 31.043 1.00 93.25 456 PHE A N 1
ATOM 3621 C CA . PHE A 1 456 ? -39.720 40.609 32.049 1.00 93.25 456 PHE A CA 1
ATOM 3622 C C . PHE A 1 456 ? -41.062 40.900 31.375 1.00 93.25 456 PHE A C 1
ATOM 3624 O O . PHE A 1 456 ? -41.116 41.635 30.384 1.00 93.25 456 PHE A O 1
ATOM 3631 N N . ARG A 1 457 ? -42.145 40.328 31.901 1.00 90.75 457 ARG A N 1
ATOM 3632 C CA . ARG A 1 457 ? -43.525 40.581 31.459 1.00 90.75 457 ARG A CA 1
ATOM 3633 C C . ARG A 1 457 ? -44.304 41.251 32.585 1.00 90.75 457 ARG A C 1
ATOM 3635 O O . ARG A 1 457 ? -44.107 40.912 33.746 1.00 90.75 457 ARG A O 1
ATOM 3642 N N . LEU A 1 458 ? -45.205 42.168 32.242 1.00 86.69 458 LEU A N 1
ATOM 3643 C CA . LEU A 1 458 ? -46.078 42.823 33.228 1.00 86.69 458 LEU A CA 1
ATOM 3644 C C . LEU A 1 458 ? -47.252 41.925 33.665 1.00 86.69 458 LEU A C 1
ATOM 3646 O O . LEU A 1 458 ? -47.779 42.102 34.754 1.00 86.69 458 LEU A O 1
ATOM 3650 N N . ALA A 1 459 ? -47.625 40.937 32.845 1.00 82.19 459 ALA A N 1
ATOM 3651 C CA . ALA A 1 459 ? -48.650 39.936 33.142 1.00 82.19 459 ALA A CA 1
ATOM 3652 C C . ALA A 1 459 ? -48.208 38.547 32.653 1.00 82.19 459 ALA A C 1
ATOM 3654 O O . ALA A 1 459 ? -47.416 38.439 31.715 1.00 82.19 459 ALA A O 1
ATOM 3655 N N . GLU A 1 460 ? -48.738 37.483 33.259 1.00 77.50 460 GLU A N 1
ATOM 3656 C CA . GLU A 1 460 ? -48.328 36.090 33.012 1.00 77.50 460 GLU A CA 1
ATOM 3657 C C . GLU A 1 460 ? -48.491 35.652 31.545 1.00 77.50 460 GLU A C 1
ATOM 3659 O O . GLU A 1 460 ? -47.601 35.010 30.990 1.00 77.50 460 GLU A O 1
ATOM 3664 N N . ALA A 1 461 ? -49.560 36.102 30.881 1.00 75.50 461 ALA A N 1
ATOM 3665 C CA . ALA A 1 461 ? -49.828 35.856 29.460 1.00 75.50 461 ALA A CA 1
ATOM 3666 C C . ALA A 1 461 ? -49.560 37.082 28.553 1.00 75.50 461 ALA A C 1
ATOM 3668 O O . ALA A 1 461 ? -50.031 37.132 27.418 1.00 75.50 461 ALA A O 1
ATOM 3669 N N . GLY A 1 462 ? -48.833 38.092 29.047 1.00 76.88 462 GLY A N 1
ATOM 3670 C CA . GLY A 1 462 ? -48.574 39.345 28.328 1.00 76.88 462 GLY A CA 1
ATOM 3671 C C . GLY A 1 462 ? -47.322 39.327 27.434 1.00 76.88 462 GLY A C 1
ATOM 3672 O O . GLY A 1 462 ? -46.456 38.455 27.567 1.00 76.88 462 GLY A O 1
ATOM 3673 N N . PRO A 1 463 ? -47.166 40.311 26.529 1.00 83.69 463 PRO A N 1
ATOM 3674 C CA . PRO A 1 463 ? -45.930 40.483 25.773 1.00 83.69 463 PRO A CA 1
ATOM 3675 C C . PRO A 1 463 ? -44.755 40.840 26.697 1.00 83.69 463 PRO A C 1
ATOM 3677 O O . PRO A 1 463 ? -44.925 41.340 27.811 1.00 83.69 463 PRO A O 1
ATOM 3680 N N . VAL A 1 464 ? -43.533 40.594 26.221 1.00 88.00 464 VAL A N 1
ATOM 3681 C CA . VAL A 1 464 ? -42.314 40.993 26.936 1.00 88.00 464 VAL A CA 1
ATOM 3682 C C . VAL A 1 464 ? -42.219 42.517 26.963 1.00 88.00 464 VAL A C 1
ATOM 3684 O O . VAL A 1 464 ? -42.203 43.150 25.911 1.00 88.00 464 VAL A O 1
ATOM 3687 N N . TRP A 1 465 ? -42.150 43.080 28.167 1.00 90.50 465 TRP A N 1
ATOM 3688 C CA . TRP A 1 465 ? -42.007 44.515 28.414 1.00 90.50 465 TRP A CA 1
ATOM 3689 C C . TRP A 1 465 ? -40.539 44.934 28.446 1.00 90.50 465 TRP A C 1
ATOM 3691 O O . TRP A 1 465 ? -40.174 45.958 27.874 1.00 90.50 465 TRP A O 1
ATOM 3701 N N . ALA A 1 466 ? -39.678 44.117 29.058 1.00 91.94 466 ALA A N 1
ATOM 3702 C CA . ALA A 1 466 ? -38.247 44.385 29.115 1.00 91.94 466 ALA A CA 1
ATOM 3703 C C . ALA A 1 466 ? -37.414 43.123 28.877 1.00 91.94 466 ALA A C 1
ATOM 3705 O O . ALA A 1 466 ? -37.795 42.019 29.266 1.00 91.94 466 ALA A O 1
ATOM 3706 N N . GLN A 1 467 ? -36.244 43.289 28.268 1.00 94.19 467 GLN A N 1
ATOM 3707 C CA . GLN A 1 467 ? -35.223 42.255 28.151 1.00 94.19 467 GLN A CA 1
ATOM 3708 C C . GLN A 1 467 ? -33.872 42.769 28.614 1.00 94.19 467 GLN A C 1
ATOM 3710 O O . GLN A 1 467 ? -33.383 43.789 28.131 1.00 94.19 467 GLN A O 1
ATOM 3715 N N . LEU A 1 468 ? -33.228 42.002 29.486 1.00 93.69 468 LEU A N 1
ATOM 3716 C CA . LEU A 1 468 ? -31.881 42.278 29.954 1.00 93.69 468 LEU A CA 1
ATOM 3717 C C . LEU A 1 468 ? -30.902 41.295 29.314 1.00 93.69 468 LEU A C 1
ATOM 3719 O O . LEU A 1 468 ? -30.938 40.098 29.590 1.00 93.69 468 LEU A O 1
ATOM 3723 N N . TRP A 1 469 ? -30.017 41.783 28.451 1.00 92.94 469 TRP A N 1
ATOM 3724 C CA . TRP A 1 469 ? -29.011 40.980 27.757 1.00 92.94 469 TRP A CA 1
ATOM 3725 C C . TRP A 1 469 ? -27.720 40.931 28.569 1.00 92.94 469 TRP A C 1
ATOM 3727 O O . TRP A 1 469 ? -26.929 41.874 28.561 1.00 92.94 469 TRP A O 1
ATOM 3737 N N . THR A 1 470 ? -27.487 39.804 29.242 1.00 91.12 470 THR A N 1
ATOM 3738 C CA . THR A 1 470 ? -26.454 39.689 30.286 1.00 91.12 470 THR A CA 1
ATOM 3739 C C . THR A 1 470 ? -25.187 38.963 29.839 1.00 91.12 470 THR A C 1
ATOM 3741 O O . THR A 1 470 ? -24.239 38.845 30.604 1.00 91.12 470 THR A O 1
ATOM 3744 N N . LYS A 1 471 ? -25.131 38.446 28.607 1.00 89.19 471 LYS A N 1
ATOM 3745 C CA . LYS A 1 471 ? -23.981 37.672 28.092 1.00 89.19 471 LYS A CA 1
ATOM 3746 C C . LYS A 1 471 ? -23.252 38.376 26.942 1.00 89.19 471 LYS A C 1
ATOM 3748 O O . LYS A 1 471 ? -22.754 37.743 26.012 1.00 89.19 471 LYS A O 1
ATOM 3753 N N . ARG A 1 472 ? -23.179 39.710 27.003 1.00 87.81 472 ARG A N 1
ATOM 3754 C CA . ARG A 1 472 ? -22.420 40.563 26.072 1.00 87.81 472 ARG A CA 1
ATOM 3755 C C . ARG A 1 472 ? -21.155 41.088 26.744 1.00 87.81 472 ARG A C 1
ATOM 3757 O O . ARG A 1 472 ? -21.189 41.555 27.872 1.00 87.81 472 ARG A O 1
ATOM 3764 N N . VAL A 1 473 ? -20.021 41.012 26.050 1.00 86.81 473 VAL A N 1
ATOM 3765 C CA . VAL A 1 473 ? -18.696 41.272 26.647 1.00 86.81 473 VAL A CA 1
ATOM 3766 C C . VAL A 1 473 ? -18.525 42.724 27.113 1.00 86.81 473 VAL A C 1
ATOM 3768 O O . VAL A 1 473 ? -17.879 42.960 28.128 1.00 86.81 473 VAL A O 1
ATOM 3771 N N . HIS A 1 474 ? -19.094 43.696 26.395 1.00 88.19 474 HIS A N 1
ATOM 3772 C CA . HIS A 1 474 ? -18.783 45.116 26.602 1.00 88.19 474 HIS A CA 1
ATOM 3773 C C . HIS A 1 474 ? -19.805 45.883 27.450 1.00 88.19 474 HIS A C 1
ATOM 3775 O O . HIS A 1 474 ? -19.448 46.914 28.010 1.00 88.19 474 HIS A O 1
ATOM 3781 N N . SER A 1 475 ? -21.047 45.408 27.545 1.00 90.31 475 SER A N 1
ATOM 3782 C CA . SER A 1 475 ? -22.138 46.058 28.285 1.00 90.31 475 SER A CA 1
ATOM 3783 C C . SER A 1 475 ? -23.234 45.058 28.645 1.00 90.31 475 SER A C 1
ATOM 3785 O O . SER A 1 475 ? -23.354 44.019 27.993 1.00 90.31 475 SER A O 1
ATOM 3787 N N . VAL A 1 476 ? -24.052 45.401 29.639 1.00 91.69 476 VAL A N 1
ATOM 3788 C CA . VAL A 1 476 ? -25.391 44.827 29.821 1.00 91.69 476 VAL A CA 1
ATOM 3789 C C . VAL A 1 476 ? -26.369 45.704 29.052 1.00 91.69 476 VAL A C 1
ATOM 3791 O O . VAL A 1 476 ? -26.404 46.914 29.272 1.00 91.69 476 VAL A O 1
ATOM 3794 N N . ASP A 1 477 ? -27.135 45.118 28.134 1.00 93.19 477 ASP A N 1
ATOM 3795 C CA . ASP A 1 477 ? -28.104 45.890 27.352 1.00 93.19 477 ASP A CA 1
ATOM 3796 C C . ASP A 1 477 ? -29.510 45.659 27.891 1.00 93.19 477 ASP A C 1
ATOM 3798 O O . ASP A 1 477 ? -29.999 44.529 27.896 1.00 93.19 477 ASP A O 1
ATOM 3802 N N . LEU A 1 478 ? -30.154 46.739 28.310 1.00 93.56 478 LEU A N 1
ATOM 3803 C CA . LEU A 1 478 ? -31.572 46.769 28.615 1.00 93.56 478 LEU A CA 1
ATOM 3804 C C . LEU A 1 478 ? -32.337 47.147 27.351 1.00 93.56 478 LEU A C 1
ATOM 3806 O O . LEU A 1 478 ? -32.017 48.152 26.725 1.00 93.56 478 LEU A O 1
ATOM 3810 N N . VAL A 1 479 ? -33.343 46.364 26.986 1.00 92.62 479 VAL A N 1
ATOM 3811 C CA . VAL A 1 479 ? -34.270 46.665 25.895 1.00 92.62 479 VAL A CA 1
ATOM 3812 C C . VAL A 1 479 ? -35.668 46.759 26.477 1.00 92.62 479 VAL A C 1
ATOM 3814 O O . VAL A 1 479 ? -36.127 45.807 27.100 1.00 92.62 479 VAL A O 1
ATOM 3817 N N . LEU A 1 480 ? -36.327 47.891 26.282 1.00 91.00 480 LEU A N 1
ATOM 3818 C CA . LEU A 1 480 ? -37.692 48.154 26.723 1.00 91.00 480 LEU A CA 1
ATOM 3819 C C . LEU A 1 480 ? -38.602 48.221 25.505 1.00 91.00 480 LEU A C 1
ATOM 3821 O O . LEU A 1 480 ? -38.265 48.903 24.542 1.00 91.00 480 LEU A O 1
ATOM 3825 N N . PHE A 1 481 ? -39.726 47.517 25.549 1.00 89.38 481 PHE A N 1
ATOM 3826 C CA . PHE A 1 481 ? -40.709 47.474 24.473 1.00 89.38 481 PHE A CA 1
ATOM 3827 C C . PHE A 1 481 ? -41.954 48.251 24.888 1.00 89.38 481 PHE A C 1
ATOM 3829 O O . PHE A 1 481 ? -42.541 47.958 25.931 1.00 89.38 481 PHE A O 1
ATOM 3836 N N . GLY A 1 482 ? -42.366 49.203 24.055 1.00 84.75 482 GLY A N 1
ATOM 3837 C CA . GLY A 1 482 ? -43.502 50.078 24.325 1.00 84.75 482 GLY A CA 1
ATOM 3838 C C . GLY A 1 482 ? -44.227 50.529 23.053 1.00 84.75 482 GLY A C 1
ATOM 3839 O O . GLY A 1 482 ? -43.830 50.157 21.942 1.00 84.75 482 GLY A O 1
ATOM 3840 N N . PRO A 1 483 ? -45.319 51.297 23.199 1.00 80.12 483 PRO A N 1
ATOM 3841 C CA . PRO A 1 483 ? -46.050 51.848 22.065 1.00 80.12 483 PRO A CA 1
ATOM 3842 C C . PRO A 1 483 ? -45.206 52.865 21.276 1.00 80.12 483 PRO A C 1
ATOM 3844 O O . PRO A 1 483 ? -44.286 53.470 21.836 1.00 80.12 483 PRO A O 1
ATOM 3847 N N . PRO A 1 484 ? -45.502 53.062 19.980 1.00 78.19 484 PRO A N 1
ATOM 3848 C CA . PRO A 1 484 ? -44.721 53.951 19.132 1.00 78.19 484 PRO A CA 1
ATOM 3849 C C . PRO A 1 484 ? -44.826 55.398 19.620 1.00 78.19 484 PRO A C 1
ATOM 3851 O O . PRO A 1 484 ? -45.915 55.888 19.918 1.00 78.19 484 PRO A O 1
ATOM 3854 N N . GLY A 1 485 ? -43.693 56.094 19.714 1.00 71.31 485 GLY A N 1
ATOM 3855 C CA . GLY A 1 485 ? -43.646 57.496 20.141 1.00 71.31 485 GLY A CA 1
ATOM 3856 C C . GLY A 1 485 ? -43.876 57.728 21.639 1.00 71.31 485 GLY A C 1
ATOM 3857 O O . GLY A 1 485 ? -43.897 58.879 22.072 1.00 71.31 485 GLY A O 1
ATOM 3858 N N . ALA A 1 486 ? -43.982 56.667 22.447 1.00 70.62 486 ALA A N 1
ATOM 3859 C CA . ALA A 1 486 ? -44.179 56.759 23.896 1.00 70.62 486 ALA A CA 1
ATOM 3860 C C . ALA A 1 486 ? -43.021 57.452 24.637 1.00 70.62 486 ALA A C 1
ATOM 3862 O O . ALA A 1 486 ? -43.190 57.919 25.762 1.00 70.62 486 ALA A O 1
ATOM 3863 N N . ILE A 1 487 ? -41.834 57.521 24.021 1.00 72.44 487 ILE A N 1
ATOM 3864 C CA . ILE A 1 487 ? -40.640 58.134 24.607 1.00 72.44 487 ILE A CA 1
ATOM 3865 C C . ILE A 1 487 ? -39.974 59.090 23.604 1.00 72.44 487 ILE A C 1
ATOM 3867 O O . ILE A 1 487 ? -39.448 58.644 22.582 1.00 72.44 487 ILE A O 1
ATOM 3871 N N . PRO A 1 488 ? -39.871 60.395 23.920 1.00 70.81 488 PRO A N 1
ATOM 3872 C CA . PRO A 1 488 ? -39.087 61.340 23.131 1.00 70.81 488 PRO A CA 1
ATOM 3873 C C . PRO A 1 488 ? -37.584 61.032 23.189 1.00 70.81 488 PRO A C 1
ATOM 3875 O O . PRO A 1 488 ? -37.024 60.809 24.264 1.00 70.81 488 PRO A O 1
ATOM 3878 N N . LEU A 1 489 ? -36.891 61.134 22.050 1.00 69.38 489 LEU A N 1
ATOM 3879 C CA . LEU A 1 489 ? -35.455 60.829 21.915 1.00 69.38 489 LEU A CA 1
ATOM 3880 C C . LEU A 1 489 ? -34.564 61.593 22.922 1.00 69.38 489 LEU A C 1
ATOM 3882 O O . LEU A 1 489 ? -33.558 61.068 23.401 1.00 69.38 489 LEU A O 1
ATOM 3886 N N . GLY A 1 490 ? -34.963 62.816 23.291 1.00 71.56 490 GLY A N 1
ATOM 3887 C CA . GLY A 1 490 ? -34.266 63.650 24.276 1.00 71.56 490 GLY A CA 1
ATOM 3888 C C . GLY A 1 490 ? -34.282 63.095 25.706 1.00 71.56 490 GLY A C 1
ATOM 3889 O O . GLY A 1 490 ? -33.354 63.367 26.462 1.00 71.56 490 GLY A O 1
ATOM 3890 N N . ARG A 1 491 ? -35.274 62.270 26.075 1.00 77.44 491 ARG A N 1
ATOM 3891 C CA . ARG A 1 491 ? -35.396 61.679 27.424 1.00 77.44 491 ARG A CA 1
ATOM 3892 C C . ARG A 1 491 ? -34.418 60.533 27.672 1.00 77.44 491 ARG A C 1
ATOM 3894 O O . ARG A 1 491 ? -34.056 60.277 28.812 1.00 77.44 491 ARG A O 1
ATOM 3901 N N . VAL A 1 492 ? -33.957 59.874 26.610 1.00 78.56 492 VAL A N 1
ATOM 3902 C CA . VAL A 1 492 ? -33.008 58.746 26.684 1.00 78.56 492 VAL A CA 1
ATOM 3903 C C . VAL A 1 492 ? -31.562 59.214 26.463 1.00 78.56 492 VAL A C 1
ATOM 3905 O O . VAL A 1 492 ? -30.613 58.452 26.640 1.00 78.56 492 VAL A O 1
ATOM 3908 N N . ALA A 1 493 ? -31.358 60.480 26.080 1.00 75.19 493 ALA A N 1
ATOM 3909 C CA . ALA A 1 493 ? -30.054 61.005 25.680 1.00 75.19 493 ALA A CA 1
ATOM 3910 C C . ALA A 1 493 ? -29.003 60.972 26.806 1.00 75.19 493 ALA A C 1
ATOM 3912 O O . ALA A 1 493 ? -27.817 60.789 26.517 1.00 75.19 493 ALA A O 1
ATOM 3913 N N . SER A 1 494 ? -29.425 61.104 28.067 1.00 76.81 494 SER A N 1
ATOM 3914 C CA . SER A 1 494 ? -28.556 61.055 29.252 1.00 76.81 494 SER A CA 1
ATOM 3915 C C . SER A 1 494 ? -28.398 59.652 29.858 1.00 76.81 494 SER A C 1
ATOM 3917 O O . SER A 1 494 ? -27.609 59.483 30.787 1.00 76.81 494 SER A O 1
ATOM 3919 N N . LEU A 1 495 ? -29.103 58.635 29.344 1.00 84.00 495 LEU A N 1
ATOM 3920 C CA . LEU A 1 495 ? -29.154 57.304 29.952 1.00 84.00 495 LEU A CA 1
ATOM 3921 C C . LEU A 1 495 ? -28.086 56.359 29.381 1.00 84.00 495 LEU A C 1
ATOM 3923 O O . LEU A 1 495 ? -27.949 56.184 28.166 1.00 84.00 495 LEU A O 1
ATOM 3927 N N . GLY A 1 496 ? -27.357 55.693 30.280 1.00 82.88 496 GLY A N 1
ATOM 3928 C CA . GLY A 1 496 ? -26.376 54.663 29.938 1.00 82.88 496 GLY A CA 1
ATOM 3929 C C . GLY A 1 496 ? -25.186 55.158 29.104 1.00 82.88 496 GLY A C 1
ATOM 3930 O O . GLY A 1 496 ? -24.854 56.337 29.046 1.00 82.88 496 GLY A O 1
ATOM 3931 N N . SER A 1 497 ? -24.495 54.212 28.470 1.00 82.44 497 SER A N 1
ATOM 3932 C CA . SER A 1 497 ? -23.314 54.456 27.625 1.00 82.44 497 SER A CA 1
ATOM 3933 C C . SER A 1 497 ? -23.626 54.534 26.128 1.00 82.44 497 SER A C 1
ATOM 3935 O O . SER A 1 497 ? -22.889 55.166 25.376 1.00 82.44 497 SER A O 1
ATOM 3937 N N . LYS A 1 498 ? -24.703 53.878 25.685 1.00 85.62 498 LYS A N 1
ATOM 3938 C CA . LYS A 1 498 ? -25.201 53.890 24.304 1.00 85.62 498 LYS A CA 1
ATOM 3939 C C . LYS A 1 498 ? -26.716 53.711 24.333 1.00 85.62 498 LYS A C 1
ATOM 3941 O O . LYS A 1 498 ? -27.212 52.959 25.168 1.00 85.62 498 LYS A O 1
ATOM 3946 N N . ARG A 1 499 ? -27.415 54.379 23.414 1.00 87.50 499 ARG A N 1
ATOM 3947 C CA . ARG A 1 499 ? -28.867 54.295 23.246 1.00 87.50 499 ARG A CA 1
ATOM 3948 C C . ARG A 1 499 ? -29.235 54.107 21.781 1.00 87.50 499 ARG A C 1
ATOM 3950 O O . ARG A 1 499 ? -28.547 54.627 20.905 1.00 87.50 499 ARG A O 1
ATOM 3957 N N . GLU A 1 500 ? -30.288 53.349 21.539 1.00 85.12 500 GLU A N 1
ATOM 3958 C CA . GLU A 1 500 ? -30.811 53.042 20.211 1.00 85.12 500 GLU A CA 1
ATOM 3959 C C . GLU A 1 500 ? -32.326 52.865 20.335 1.00 85.12 500 GLU A C 1
ATOM 3961 O O . GLU A 1 500 ? -32.782 52.165 21.236 1.00 85.12 500 GLU A O 1
ATOM 3966 N N . ILE A 1 501 ? -33.098 53.528 19.474 1.00 83.88 501 ILE A N 1
ATOM 3967 C CA . ILE A 1 501 ? -34.548 53.338 19.385 1.00 83.88 501 ILE A CA 1
ATOM 3968 C C . ILE A 1 501 ? -34.820 52.684 18.038 1.00 83.88 501 ILE A C 1
ATOM 3970 O O . ILE A 1 501 ? -34.354 53.169 17.006 1.00 83.88 501 ILE A O 1
ATOM 3974 N N . THR A 1 502 ? -35.525 51.559 18.053 1.00 83.94 502 THR A N 1
ATOM 3975 C CA . THR A 1 502 ? -35.879 50.811 16.847 1.00 83.94 502 THR A CA 1
ATOM 3976 C C . THR A 1 502 ? -37.377 50.568 16.830 1.00 83.94 502 THR A C 1
ATOM 3978 O O . THR A 1 502 ? -37.895 49.902 17.721 1.00 83.94 502 THR A O 1
ATOM 3981 N N . THR A 1 503 ? -38.056 51.060 15.799 1.00 80.25 503 THR A N 1
ATOM 3982 C CA . THR A 1 503 ? -39.469 50.758 15.555 1.00 80.25 503 THR A CA 1
ATOM 3983 C C . THR A 1 503 ? -39.578 49.430 14.805 1.00 80.25 503 THR A C 1
ATOM 3985 O O . THR A 1 503 ? -38.991 49.257 13.733 1.00 80.25 503 THR A O 1
ATOM 3988 N N . TYR A 1 504 ? -40.287 48.463 15.382 1.00 73.38 504 TYR A N 1
ATOM 3989 C CA . TYR A 1 504 ? -40.506 47.142 14.794 1.00 73.38 504 TYR A CA 1
ATOM 3990 C C . TYR A 1 504 ? -41.679 47.156 13.804 1.00 73.38 504 TYR A C 1
ATOM 3992 O O . TYR A 1 504 ? -42.554 48.018 13.844 1.00 73.38 504 TYR A O 1
ATOM 4000 N N . LYS A 1 505 ? -41.715 46.164 12.900 1.00 65.19 505 LYS A N 1
ATOM 4001 C CA . LYS A 1 505 ? -42.775 46.016 11.879 1.00 65.19 505 LYS A CA 1
ATOM 4002 C C . LYS A 1 505 ? -44.182 45.836 12.464 1.00 65.19 505 LYS A C 1
ATOM 4004 O O . LYS A 1 505 ? -45.154 46.043 11.751 1.00 65.19 505 LYS A O 1
ATOM 4009 N N . ASP A 1 506 ? -44.279 45.431 13.727 1.00 64.50 506 ASP A N 1
ATOM 4010 C CA . ASP A 1 506 ? -45.529 45.285 14.477 1.00 64.50 506 ASP A CA 1
ATOM 4011 C C . ASP A 1 506 ? -45.989 46.596 15.146 1.00 64.50 506 ASP A C 1
ATOM 4013 O O . ASP A 1 506 ? -46.954 46.592 15.905 1.00 64.50 506 ASP A O 1
ATOM 4017 N N . GLY A 1 507 ? -45.304 47.712 14.868 1.00 66.81 507 GLY A N 1
ATOM 4018 C CA . GLY A 1 507 ? -45.658 49.048 15.340 1.00 66.81 507 GLY A CA 1
ATOM 4019 C C . GLY A 1 507 ? -45.134 49.400 16.731 1.00 66.81 507 GLY A C 1
ATOM 4020 O O . GLY A 1 507 ? -45.402 50.504 17.187 1.00 66.81 507 GLY A O 1
ATOM 4021 N N . ARG A 1 508 ? -44.392 48.517 17.414 1.00 79.00 508 ARG A N 1
ATOM 4022 C CA . ARG A 1 508 ? -43.816 48.802 18.742 1.00 79.00 508 ARG A CA 1
ATOM 4023 C C . ARG A 1 508 ? -42.440 49.448 18.641 1.00 79.00 508 ARG A C 1
ATOM 4025 O O . ARG A 1 508 ? -41.632 49.068 17.793 1.00 79.00 508 ARG A O 1
ATOM 4032 N N . ASP A 1 509 ? -42.137 50.347 19.569 1.00 84.75 509 ASP A N 1
ATOM 4033 C CA . ASP A 1 509 ? -40.789 50.879 19.740 1.00 84.75 509 ASP A CA 1
ATOM 4034 C C . ASP A 1 509 ? -40.009 50.025 20.742 1.00 84.75 509 ASP A C 1
ATOM 4036 O O . ASP A 1 509 ? -40.511 49.652 21.805 1.00 84.75 509 ASP A O 1
ATOM 4040 N N . ALA A 1 510 ? -38.756 49.724 20.406 1.00 88.06 510 ALA A N 1
ATOM 4041 C CA . ALA A 1 510 ? -37.794 49.140 21.323 1.00 88.06 510 ALA A CA 1
ATOM 4042 C C . ALA A 1 510 ? -36.708 50.159 21.656 1.00 88.06 510 ALA A C 1
ATOM 4044 O O . ALA A 1 510 ? -35.915 50.547 20.794 1.00 88.06 510 ALA A O 1
ATOM 4045 N N . VAL A 1 511 ? -36.644 50.555 22.923 1.00 89.75 511 VAL A N 1
ATOM 4046 C CA . VAL A 1 511 ? -35.604 51.437 23.445 1.00 89.75 511 VAL A CA 1
ATOM 4047 C C . VAL A 1 511 ? -34.519 50.588 24.084 1.00 89.75 511 VAL A C 1
ATOM 4049 O O . VAL A 1 511 ? -34.721 49.955 25.119 1.00 89.75 511 VAL A O 1
ATOM 4052 N N . LYS A 1 512 ? -33.345 50.573 23.462 1.00 91.25 512 LYS A N 1
ATOM 4053 C CA . LYS A 1 512 ? -32.169 49.859 23.946 1.00 91.25 512 LYS A CA 1
ATOM 4054 C C . LYS A 1 512 ? -31.199 50.818 24.619 1.00 91.25 512 LYS A C 1
ATOM 4056 O O . LYS A 1 512 ? -30.773 51.795 24.008 1.00 91.25 512 LYS A O 1
ATOM 4061 N N . ILE A 1 513 ? -30.790 50.492 25.841 1.00 91.88 513 ILE A N 1
ATOM 4062 C CA . ILE A 1 513 ? -29.831 51.245 26.652 1.00 91.88 513 ILE A CA 1
ATOM 4063 C C . ILE A 1 513 ? -28.720 50.294 27.111 1.00 91.88 513 ILE A C 1
ATOM 4065 O O . ILE A 1 513 ? -28.977 49.265 27.731 1.00 91.88 513 ILE A O 1
ATOM 4069 N N . SER A 1 514 ? -27.469 50.630 26.807 1.00 93.19 514 SER A N 1
ATOM 4070 C CA . SER A 1 514 ? -26.293 49.833 27.178 1.00 93.19 514 SER A CA 1
ATOM 4071 C C . SER A 1 514 ? -25.612 50.379 28.431 1.00 93.19 514 SER A C 1
ATOM 4073 O O . SER A 1 514 ? -25.161 51.526 28.436 1.00 93.19 514 SER A O 1
ATOM 4075 N N . PHE A 1 515 ? -25.414 49.544 29.447 1.00 92.56 515 PHE A N 1
ATOM 4076 C CA . PHE A 1 515 ? -24.762 49.896 30.711 1.00 92.56 515 PHE A CA 1
ATOM 4077 C C . PHE A 1 515 ? -23.397 49.216 30.845 1.00 92.56 515 PHE A C 1
ATOM 4079 O O . PHE A 1 515 ? -23.244 48.034 30.537 1.00 92.56 515 PHE A O 1
ATOM 4086 N N . ARG A 1 516 ? -22.390 49.962 31.311 1.00 91.38 516 ARG A N 1
ATOM 4087 C CA . ARG A 1 516 ? -21.025 49.454 31.556 1.00 91.38 516 ARG A CA 1
ATOM 4088 C C . ARG A 1 516 ? -20.597 49.530 33.021 1.00 91.38 516 ARG A C 1
ATOM 4090 O O . ARG A 1 516 ? -19.619 48.893 33.396 1.00 91.38 516 ARG A O 1
ATOM 4097 N N . SER A 1 517 ? -21.297 50.302 33.852 1.00 91.12 517 SER A N 1
ATOM 4098 C CA . SER A 1 517 ? -20.952 50.485 35.265 1.00 91.12 517 SER A CA 1
ATOM 4099 C C . SER A 1 517 ? -22.187 50.675 36.143 1.00 91.12 517 SER A C 1
ATOM 4101 O O . SER A 1 517 ? -23.221 51.156 35.682 1.00 91.12 517 SER A O 1
ATOM 4103 N N . LEU A 1 518 ? -22.051 50.361 37.434 1.00 89.06 518 LEU A N 1
ATOM 4104 C CA . LEU A 1 518 ? -23.109 50.566 38.432 1.00 89.06 518 LEU A CA 1
ATOM 4105 C C . LEU A 1 518 ? -23.519 52.038 38.560 1.00 89.06 518 LEU A C 1
ATOM 4107 O O . LEU A 1 518 ? -24.695 52.328 38.732 1.00 89.06 518 LEU A O 1
ATOM 4111 N N . LYS A 1 519 ? -22.579 52.982 38.396 1.00 88.62 519 LYS A N 1
ATOM 4112 C CA . LYS A 1 519 ? -22.880 54.425 38.419 1.00 88.62 519 LYS A CA 1
ATOM 4113 C C . LYS A 1 519 ? -23.895 54.821 37.340 1.00 88.62 519 LYS A C 1
ATOM 4115 O O . LYS A 1 519 ? -24.692 55.721 37.566 1.00 88.62 519 LYS A O 1
ATOM 4120 N N . GLN A 1 520 ? -23.858 54.164 36.177 1.00 89.12 520 GLN A N 1
ATOM 4121 C CA . GLN A 1 520 ? -24.820 54.413 35.102 1.00 89.12 520 GLN A CA 1
ATOM 4122 C C . GLN A 1 520 ? -26.194 53.827 35.426 1.00 89.12 520 GLN A C 1
ATOM 4124 O O . GLN A 1 520 ? -27.186 54.482 35.146 1.00 89.12 520 GLN A O 1
ATOM 4129 N N . ALA A 1 521 ? -26.252 52.625 36.009 1.00 88.25 521 ALA A N 1
ATOM 4130 C CA . ALA A 1 521 ? -27.514 51.986 36.389 1.00 88.25 521 ALA A CA 1
ATOM 4131 C C . ALA A 1 521 ? -28.212 52.706 37.557 1.00 88.25 521 ALA A C 1
ATOM 4133 O O . ALA A 1 521 ? -29.420 52.887 37.519 1.00 88.25 521 ALA A O 1
ATOM 4134 N N . ARG A 1 522 ? -27.441 53.196 38.538 1.00 87.88 522 ARG A N 1
ATOM 4135 C CA . ARG A 1 522 ? -27.927 53.923 39.730 1.00 87.88 522 ARG A CA 1
ATOM 4136 C C . ARG A 1 522 ? -28.258 55.395 39.495 1.00 87.88 522 ARG A C 1
ATOM 4138 O O . ARG A 1 522 ? -28.555 56.121 40.442 1.00 87.88 522 ARG A O 1
ATOM 4145 N N . HIS A 1 523 ? -28.132 55.883 38.265 1.00 87.81 523 HIS A N 1
ATOM 4146 C CA . HIS A 1 523 ? -28.443 57.275 37.976 1.00 87.81 523 HIS A CA 1
ATOM 4147 C C . HIS A 1 523 ? -29.945 57.516 38.190 1.00 87.81 523 HIS A C 1
ATOM 4149 O O . HIS A 1 523 ? -30.756 56.760 37.666 1.00 87.81 523 HIS A O 1
ATOM 4155 N N . ALA A 1 524 ? -30.323 58.574 38.914 1.00 81.12 524 ALA A N 1
ATOM 4156 C CA . ALA A 1 524 ? -31.721 58.836 39.287 1.00 81.12 524 ALA A CA 1
ATOM 4157 C C . ALA A 1 524 ? -32.677 58.912 38.077 1.00 81.12 524 ALA A C 1
ATOM 4159 O O . ALA A 1 524 ? -33.849 58.552 38.169 1.00 81.12 524 ALA A O 1
ATOM 4160 N N . ASP A 1 525 ? -32.164 59.341 36.922 1.00 85.62 525 ASP A N 1
ATOM 4161 C CA . ASP A 1 525 ? -32.936 59.386 35.676 1.00 85.62 525 ASP A CA 1
ATOM 4162 C C . ASP A 1 525 ? -33.289 58.001 35.126 1.00 85.62 525 ASP A C 1
ATOM 4164 O O . ASP A 1 525 ? -34.285 57.888 34.425 1.00 85.62 525 ASP A O 1
ATOM 4168 N N . VAL A 1 526 ? -32.518 56.952 35.438 1.00 86.12 526 VAL A N 1
ATOM 4169 C CA . VAL A 1 526 ? -32.810 55.586 34.977 1.00 86.12 526 VAL A CA 1
ATOM 4170 C C . VAL A 1 526 ? -34.065 55.064 35.661 1.00 86.12 526 VAL A C 1
ATOM 4172 O O . VAL A 1 526 ? -34.993 54.675 34.965 1.00 86.12 526 VAL A O 1
ATOM 4175 N N . SER A 1 527 ? -34.141 55.105 36.994 1.00 84.06 527 SER A N 1
ATOM 4176 C CA . SER A 1 527 ? -35.324 54.624 37.724 1.00 84.06 527 SER A CA 1
ATOM 4177 C C . SER A 1 527 ? -36.584 55.396 37.329 1.00 84.06 527 SER A C 1
ATOM 4179 O O . SER A 1 527 ? -37.590 54.787 36.973 1.00 84.06 527 SER A O 1
ATOM 4181 N N . ARG A 1 528 ? -36.485 56.731 37.263 1.00 85.44 528 ARG A N 1
ATOM 4182 C CA . ARG A 1 528 ? -37.576 57.607 36.809 1.00 85.44 528 ARG A CA 1
ATOM 4183 C C . ARG A 1 528 ? -38.046 57.251 35.398 1.00 85.44 528 ARG A C 1
ATOM 4185 O O . ARG A 1 528 ? -39.238 57.207 35.125 1.00 85.44 528 ARG A O 1
ATOM 4192 N N . PHE A 1 529 ? -37.104 56.973 34.502 1.00 88.56 529 PHE A N 1
ATOM 4193 C CA . PHE A 1 529 ? -37.404 56.590 33.131 1.00 88.56 529 PHE A CA 1
ATOM 4194 C C . PHE A 1 529 ? -38.100 55.225 33.032 1.00 88.56 529 PHE A C 1
ATOM 4196 O O . PHE A 1 529 ? -39.004 55.066 32.215 1.00 88.56 529 PHE A O 1
ATOM 4203 N N . LEU A 1 530 ? -37.716 54.244 33.855 1.00 89.31 530 LEU A N 1
ATOM 4204 C CA . LEU A 1 530 ? -38.383 52.937 33.886 1.00 89.31 530 LEU A CA 1
ATOM 4205 C C . LEU A 1 530 ? -39.841 53.051 34.353 1.00 89.31 530 LEU A C 1
ATOM 4207 O O . LEU A 1 530 ? -40.716 52.406 33.773 1.00 89.31 530 LEU A O 1
ATOM 4211 N N . GLU A 1 531 ? -40.101 53.887 35.359 1.00 86.62 531 GLU A N 1
ATOM 4212 C CA . GLU A 1 531 ? -41.449 54.178 35.862 1.00 86.62 531 GLU A CA 1
ATOM 4213 C C . GLU A 1 531 ? -42.305 54.899 34.811 1.00 86.62 531 GLU A C 1
ATOM 4215 O O . GLU A 1 531 ? -43.428 54.480 34.535 1.00 86.62 531 GLU A O 1
ATOM 4220 N N . GLU A 1 532 ? -41.758 55.928 34.158 1.00 86.00 532 GLU A N 1
ATOM 4221 C CA . GLU A 1 532 ? -42.432 56.648 33.069 1.00 86.00 532 GLU A CA 1
ATOM 4222 C C . GLU A 1 532 ? -42.746 55.728 31.882 1.00 86.00 532 GLU A C 1
ATOM 4224 O O . GLU A 1 532 ? -43.859 55.744 31.355 1.00 86.00 532 GLU A O 1
ATOM 4229 N N . HIS A 1 533 ? -41.788 54.887 31.477 1.00 87.75 533 HIS A N 1
ATOM 4230 C CA . HIS A 1 533 ? -41.989 53.938 30.384 1.00 87.75 533 HIS A CA 1
ATOM 4231 C C . HIS A 1 533 ? -43.074 52.909 30.714 1.00 87.75 533 HIS A C 1
ATOM 4233 O O . HIS A 1 533 ? -43.884 52.561 29.853 1.00 87.75 533 HIS A O 1
ATOM 4239 N N . ARG A 1 534 ? -43.124 52.430 31.963 1.00 85.56 534 ARG A N 1
ATOM 4240 C CA . ARG A 1 534 ? -44.220 51.575 32.423 1.00 85.56 534 ARG A CA 1
ATOM 4241 C C . ARG A 1 534 ? -45.558 52.306 32.345 1.00 85.56 534 ARG A C 1
ATOM 4243 O O . ARG A 1 534 ? -46.490 51.755 31.768 1.00 85.56 534 ARG A O 1
ATOM 4250 N N . ALA A 1 535 ? -45.651 53.513 32.899 1.00 84.25 535 ALA A N 1
ATOM 4251 C CA . ALA A 1 535 ? -46.894 54.283 32.912 1.00 84.25 535 ALA A CA 1
ATOM 4252 C C . ALA A 1 535 ? -47.422 54.527 31.487 1.00 84.25 535 ALA A C 1
ATOM 4254 O O . ALA A 1 535 ? -48.618 54.392 31.234 1.00 84.25 535 ALA A O 1
ATOM 4255 N N . ALA A 1 536 ? -46.528 54.793 30.529 1.00 82.56 536 ALA A N 1
ATOM 4256 C CA . ALA A 1 536 ? -46.885 54.919 29.117 1.00 82.56 536 ALA A CA 1
ATOM 4257 C C . ALA A 1 536 ? -47.418 53.606 28.508 1.00 82.56 536 ALA A C 1
ATOM 4259 O O . ALA A 1 536 ? -48.328 53.632 27.679 1.00 82.56 536 ALA A O 1
ATOM 4260 N N . CYS A 1 537 ? -46.892 52.451 28.927 1.00 81.25 537 CYS A N 1
ATOM 4261 C CA . CYS A 1 537 ? -47.400 51.146 28.499 1.00 81.25 537 CYS A CA 1
ATOM 4262 C C . CYS A 1 537 ? -48.782 50.827 29.097 1.00 81.25 537 CYS A C 1
ATOM 4264 O O . CYS A 1 537 ? -49.609 50.242 28.403 1.00 81.25 537 CYS A O 1
ATOM 4266 N N . GLU A 1 538 ? -49.048 51.219 30.348 1.00 77.19 538 GLU A N 1
ATOM 4267 C CA . GLU A 1 538 ? -50.353 51.033 31.008 1.00 77.19 538 GLU A CA 1
ATOM 4268 C C . GLU A 1 538 ? -51.433 51.955 30.416 1.00 77.19 538 GLU A C 1
ATOM 4270 O O . GLU A 1 538 ? -52.548 51.509 30.146 1.00 77.19 538 GLU A O 1
ATOM 4275 N N . ALA A 1 539 ? -51.098 53.220 30.140 1.00 69.69 539 ALA A N 1
ATOM 4276 C CA . ALA A 1 539 ? -52.024 54.182 29.537 1.00 69.69 539 ALA A CA 1
ATOM 4277 C C . ALA A 1 539 ? -52.521 53.741 28.147 1.00 69.69 539 ALA A C 1
ATOM 4279 O O . ALA A 1 539 ? -53.664 54.008 27.797 1.00 69.69 539 ALA A O 1
ATOM 4280 N N . ASN A 1 540 ? -51.689 53.024 27.386 1.00 65.00 540 ASN A N 1
ATOM 4281 C CA . ASN A 1 540 ? -52.023 52.503 26.058 1.00 65.00 540 ASN A CA 1
ATOM 4282 C C . ASN A 1 540 ? -52.684 51.107 26.078 1.00 65.00 540 ASN A C 1
ATOM 4284 O O . ASN A 1 540 ? -53.034 50.590 25.025 1.00 65.00 540 ASN A O 1
ATOM 4288 N N . GLN A 1 541 ? -52.796 50.454 27.241 1.00 59.06 541 GLN A N 1
ATOM 4289 C CA . GLN A 1 541 ? -53.586 49.222 27.404 1.00 59.06 541 GLN A CA 1
ATOM 4290 C C . GLN A 1 541 ? -55.030 49.511 27.847 1.00 59.06 541 GLN A C 1
ATOM 4292 O O . GLN A 1 541 ? -55.902 48.671 27.644 1.00 59.06 541 GLN A O 1
ATOM 4297 N N . ASN A 1 542 ? -55.269 50.684 28.448 1.00 50.41 542 ASN A N 1
ATOM 4298 C CA . ASN A 1 542 ? -56.583 51.159 28.903 1.00 50.41 542 ASN A CA 1
ATOM 4299 C C . ASN A 1 542 ? -57.264 52.144 27.924 1.00 50.41 542 ASN A C 1
ATOM 4301 O O . ASN A 1 542 ? -58.364 52.616 28.217 1.00 50.41 542 ASN A O 1
ATOM 4305 N N . ALA A 1 543 ? -56.605 52.470 26.809 1.00 44.72 543 ALA A N 1
ATOM 4306 C CA . ALA A 1 543 ? -57.102 53.268 25.686 1.00 44.72 543 ALA A CA 1
ATOM 4307 C C . ALA A 1 543 ? -57.255 52.364 24.460 1.00 44.72 543 ALA A C 1
ATOM 4309 O O . ALA A 1 543 ? -58.211 52.593 23.685 1.00 44.72 543 ALA A O 1
#

Foldseek 3Di:
DDPDDDDDDQDPQCRVLPDFPQQQVDDQVNGGPSNQQADFLLVVLVSQLLALVSNLLSVLCVLLPRRRPGNNPDPVPDDPLSNVSNVLSVVLLDPQPLEAEAEEEASCVPPDPVSVLSVLLSQVQSVVSNYHYDYDHDDLVNLLPDQKDFAWALDDDPRIDDGQFIGHLVRLLVSQVVCVVVVHRHGPSSVVNVVVPVVDDDDDRDHDDSVVSSDNDPSRDDPVPPCPPPDGPCRVPVLCQLQPVAAAPVRHAAQFHSVQVVVVLVVVVPDPQKDHWDRNDRFKIWIAGPDPVLGTAWIWRRRHRQWIKIKGKFFPPLDDQVVLCVLLVPDAPCVPPPDPDHDPDRQWDWAADPDRIIMIIGIHRYNVSCPDPSNVVVSVSRVCRSSVVVVVVPPDPLCVPPQNVCQPNLLLDPPLEDPPAAAQAHSCLQVLLVVLLCVLLVHWDWGRSDSFWIFTHSDPPGDTQWIWGRHDRQWTKIKGKAAPPLDDPVLCPLAADDWDWDQDPVRIIIIIHTHRYPCRSPDPSNSVVSNSRVVRRVVVVVD

Sequence (543 aa):
MHFLPDVWVECDECRGRRYNTETLAVTYHGHTIADVLDMPIAEALKLFENIPRIRAPLATLCAIGLDYLTLGQPAPTLSGGEAQRVKLAAELARPQAGRTLYLLDEPTTGLHFDDIDKLLKVLESLVVAGNTVVVIEHNLDVIKTADWIVDLGPEAGSDGGRIVATGTPEDVVDQARVAKRRGGPRSWTGELLGPVLRSGERADRDVFNVKTVAEKRDGDLDFRQIGREARMPWEQDGRRWHTTDRIAHNGQPARWEGGVLETILDRLETCEDLRPADFNHRSVVTINGQVKKDGWFFHALTGGEWLVTLKFRVRRNTFHREELQQQLDLRPLDDIDELPIYGRGSRVGVKNIKGPWQEVTLKVHWLREIDTSEFRAFLATAQDSFLGQTRRSKQDPENLMPWKVLGQKWHQMRKGFPAGKRVGWPEELVEELADGLNTAAGKPVIDWTGRMSVSFRLAEAGPVWAQLWTKRVHSVDLVLFGPPGAIPLGRVASLGSKREITTYKDGRDAVKISFRSLKQARHADVSRFLEEHRAACEANQNA

Secondary structure (DSSP, 8-state):
---S-------TTTTT--S-HHHHT--BTTB-HHHHHHSBHHHHHHHTTT-HHHHHHHHHHHHTT-TTSBTT--GGGS-HHHHHHHHHHHHHTS---S-PEEEEESTTTT--HHHHHHHHHHHHHHHHTT-EEEEE---HHHHTT-S-EEEEESSSGGG--EEEEEESHHHHHHHHHHHHHHT----HHHHHHHHHHHHS---PPP---HHHHHSPPTTPPPTTTTTTT---HHHHSHHHHHHTS-B-TTSSBP-S-THHHHHHHHHHHT-TTBPPPB--STTEEEEEBSSGGG-EEEEEE---SS-EEEEEEEETTS--HHHHHHHHT---GGG-TTSS----S-SEEEEE-SSSEEEEEEEE--GGGTSSHHHHHHHHHHHHHHHHHHHHTTS-GGGS-HHHHHTHHHHHSSTTSPTT----S-THHHHHHHHHHHHHHSS-EEE---SSEEEEESSTTSPEEEEEE---SS-EEEEEEE-TTSS-HHHHTTSSSEEEEEE-TTS-EEEEEEE-SHHHHT-HHHHHHHHHHHHHHHHTT--

pLDDT: mean 87.59, std 8.93, range [44.72, 98.44]